Protein 2VEF (pdb70)

B-factor: mean 18.57, std 6.73, range [2.0, 46.65]

Structure (mmCIF, N/CA/C/O backbone):
data_2VEF
#
_entry.id   2VEF
#
_cell.length_a   45.613
_cell.length_b   90.382
_cell.length_c   138.656
_cell.angle_alpha   90.00
_cell.angle_beta   90.00
_cell.angle_gamma   90.00
#
_symmetry.space_group_name_H-M   'P 21 21 21'
#
loop_
_entity.id
_entity.type
_entity.pdbx_description
1 polymer 'DIHYDROPTEROATE SYNTHASE'
2 non-polymer 'PHOSPHATE ION'
3 water water
#
loop_
_atom_site.group_PDB
_atom_site.id
_atom_site.type_symbol
_atom_site.label_atom_id
_atom_site.label_alt_id
_atom_site.label_comp_id
_atom_site.label_asym_id
_atom_site.label_entity_id
_atom_site.label_seq_id
_atom_site.pdbx_PDB_ins_code
_atom_site.Cartn_x
_atom_site.Cartn_y
_atom_site.Cartn_z
_atom_site.occupancy
_atom_site.B_iso_or_equiv
_atom_site.auth_seq_id
_atom_site.auth_comp_id
_atom_site.auth_asym_id
_atom_site.auth_atom_id
_atom_site.pdbx_PDB_model_num
ATOM 1 N N . HIS A 1 7 ? 52.721 44.573 15.338 1.00 34.79 7 HIS A N 1
ATOM 2 C CA . HIS A 1 7 ? 52.191 44.215 14.010 1.00 33.15 7 HIS A CA 1
ATOM 3 C C . HIS A 1 7 ? 52.258 45.479 13.137 1.00 31.32 7 HIS A C 1
ATOM 4 O O . HIS A 1 7 ? 52.721 46.526 13.593 1.00 33.19 7 HIS A O 1
ATOM 11 N N . ALA A 1 8 ? 51.828 45.364 11.890 1.00 28.92 8 ALA A N 1
ATOM 12 C CA . ALA A 1 8 ? 51.843 46.505 10.943 1.00 26.36 8 ALA A CA 1
ATOM 13 C C . ALA A 1 8 ? 50.623 47.423 11.104 1.00 24.90 8 ALA A C 1
ATOM 14 O O . ALA A 1 8 ? 49.509 46.953 11.399 1.00 24.01 8 ALA A O 1
ATOM 16 N N . LYS A 1 9 ? 50.816 48.708 10.830 1.00 22.65 9 LYS A N 1
ATOM 17 C CA . LYS A 1 9 ? 49.741 49.648 10.897 1.00 22.30 9 LYS A CA 1
ATOM 18 C C . LYS A 1 9 ? 48.645 49.262 9.897 1.00 19.15 9 LYS A C 1
ATOM 19 O O . LYS A 1 9 ? 48.884 48.610 8.883 1.00 18.19 9 LYS A O 1
ATOM 25 N N . THR A 1 10 ? 47.461 49.737 10.176 1.00 18.99 10 THR A N 1
ATOM 26 C CA . THR A 1 10 ? 46.307 49.505 9.333 1.00 16.72 10 THR A CA 1
ATOM 27 C C . THR A 1 10 ? 46.602 49.987 7.899 1.00 15.73 10 THR A C 1
ATOM 28 O O . THR A 1 10 ? 47.089 51.078 7.725 1.00 18.52 10 THR A O 1
ATOM 32 N N . VAL A 1 11 ? 46.350 49.134 6.937 1.00 15.16 11 VAL A N 1
ATOM 33 C CA . VAL A 1 11 ? 46.340 49.424 5.488 1.00 17.12 11 VAL A CA 1
ATOM 34 C C . VAL A 1 11 ? 45.065 50.151 5.103 1.00 15.94 11 VAL A C 1
ATOM 35 O O . VAL A 1 11 ? 43.971 49.769 5.546 1.00 16.48 11 VAL A O 1
ATOM 39 N N . ILE A 1 12 ? 45.200 51.201 4.306 1.00 14.94 12 ILE A N 1
ATOM 40 C CA . ILE A 1 12 ? 44.054 51.894 3.756 1.00 14.17 12 ILE A CA 1
ATOM 41 C C . ILE A 1 12 ? 43.836 51.492 2.304 1.00 15.17 12 ILE A C 1
ATOM 42 O O . ILE A 1 12 ? 44.709 51.613 1.435 1.00 15.69 12 ILE A O 1
ATOM 47 N N . CYS A 1 13 ? 42.665 50.938 2.085 1.00 15.28 13 CYS A N 1
ATOM 48 C CA . CYS A 1 13 ? 42.219 50.488 0.774 1.00 14.24 13 CYS A CA 1
ATOM 49 C C . CYS A 1 13 ? 41.220 51.495 0.215 1.00 15.52 13 CYS A C 1
ATOM 50 O O . CYS A 1 13 ? 40.108 51.665 0.744 1.00 15.89 13 CYS A O 1
ATOM 53 N N . GLY A 1 14 ? 41.626 52.173 -0.858 1.00 14.36 14 GLY A N 1
ATOM 54 C CA . GLY A 1 14 ? 40.771 53.141 -1.483 1.00 14.10 14 GLY A CA 1
ATOM 55 C C . GLY A 1 14 ? 39.751 52.513 -2.428 1.00 14.36 14 GLY A C 1
ATOM 56 O O . GLY A 1 14 ? 40.069 51.629 -3.228 1.00 16.69 14 GLY A O 1
ATOM 57 N N . ILE A 1 15 ? 38.541 53.046 -2.399 1.00 14.98 15 ILE A N 1
ATOM 58 C CA . ILE A 1 15 ? 37.452 52.577 -3.276 1.00 12.89 15 ILE A CA 1
ATOM 59 C C . ILE A 1 15 ? 37.473 53.238 -4.662 1.00 14.07 15 ILE A C 1
ATOM 60 O O . ILE A 1 15 ? 37.451 54.486 -4.788 1.00 14.79 15 ILE A O 1
ATOM 65 N N . ILE A 1 16 ? 37.471 52.390 -5.680 1.00 14.85 16 ILE A N 1
ATOM 66 C CA . ILE A 1 16 ? 37.328 52.827 -7.077 1.00 15.91 16 ILE A CA 1
ATOM 67 C C . ILE A 1 16 ? 36.123 52.096 -7.685 1.00 17.12 16 ILE A C 1
ATOM 68 O O . ILE A 1 16 ? 36.178 50.879 -7.935 1.00 16.71 16 ILE A O 1
ATOM 73 N N . ASN A 1 17 ? 35.023 52.817 -7.905 1.00 18.45 17 ASN A N 1
ATOM 74 C CA . ASN A 1 17 ? 33.857 52.242 -8.558 1.00 19.07 17 ASN A CA 1
ATOM 75 C C . ASN A 1 17 ? 33.840 52.699 -10.005 1.00 19.39 17 ASN A C 1
ATOM 76 O O . ASN A 1 17 ? 33.863 53.888 -10.274 1.00 19.35 17 ASN A O 1
ATOM 81 N N . VAL A 1 18 ? 33.843 51.760 -10.910 1.00 17.28 18 VAL A N 1
ATOM 82 C CA . VAL A 1 18 ? 33.807 52.067 -12.326 1.00 18.77 18 VAL A CA 1
ATOM 83 C C . VAL A 1 18 ? 32.312 52.100 -12.786 1.00 21.34 18 VAL A C 1
ATOM 84 O O . VAL A 1 18 ? 31.633 51.040 -12.875 1.00 19.33 18 VAL A O 1
ATOM 88 N N . THR A 1 19 ? 31.878 53.309 -13.106 1.00 24.89 19 THR A N 1
ATOM 89 C CA . THR A 1 19 ? 30.480 53.566 -13.580 1.00 28.36 19 THR A CA 1
ATOM 90 C C . THR A 1 19 ? 30.229 53.110 -15.020 1.00 28.19 19 THR A C 1
ATOM 91 O O . THR A 1 19 ? 31.016 53.414 -15.941 1.00 28.67 19 THR A O 1
ATOM 95 N N . PRO A 1 20 ? 29.185 52.275 -15.193 1.00 28.93 20 PRO A N 1
ATOM 96 C CA . PRO A 1 20 ? 28.590 51.914 -16.475 1.00 29.06 20 PRO A CA 1
ATOM 97 C C . PRO A 1 20 ? 27.931 53.133 -17.135 1.00 29.65 20 PRO A C 1
ATOM 98 O O . PRO A 1 20 ? 27.244 53.873 -16.420 1.00 29.68 20 PRO A O 1
ATOM 102 N N . PHE A 1 30 ? 35.827 56.912 -21.390 1.00 28.29 30 PHE A N 1
ATOM 103 C CA . PHE A 1 30 ? 35.818 57.961 -20.346 1.00 28.36 30 PHE A CA 1
ATOM 104 C C . PHE A 1 30 ? 35.772 57.485 -18.896 1.00 27.71 30 PHE A C 1
ATOM 105 O O . PHE A 1 30 ? 36.335 58.139 -17.954 1.00 27.09 30 PHE A O 1
ATOM 113 N N . ALA A 1 31 ? 35.041 56.388 -18.679 1.00 26.78 31 ALA A N 1
ATOM 114 C CA . ALA A 1 31 ? 34.938 55.742 -17.353 1.00 25.31 31 ALA A CA 1
ATOM 115 C C . ALA A 1 31 ? 36.292 55.243 -16.954 1.00 24.02 31 ALA A C 1
ATOM 116 O O . ALA A 1 31 ? 36.653 55.346 -15.778 1.00 25.42 31 ALA A O 1
ATOM 118 N N . LEU A 1 32 ? 37.041 54.723 -17.939 1.00 23.64 32 LEU A N 1
ATOM 119 C CA . LEU A 1 32 ? 38.407 54.278 -17.709 1.00 22.46 32 LEU A CA 1
ATOM 120 C C . LEU A 1 32 ? 39.209 55.460 -17.151 1.00 22.31 32 LEU A C 1
ATOM 121 O O . LEU A 1 32 ? 39.814 55.344 -16.087 1.00 20.90 32 LEU A O 1
ATOM 126 N N . GLU A 1 33 ? 39.162 56.597 -17.856 1.00 23.27 33 GLU A N 1
ATOM 127 C CA . GLU A 1 33 ? 39.998 57.740 -17.464 1.00 22.98 33 GLU A CA 1
ATOM 128 C C . GLU A 1 33 ? 39.597 58.323 -16.081 1.00 21.43 33 GLU A C 1
ATOM 129 O O . GLU A 1 33 ? 40.488 58.661 -15.312 1.00 20.13 33 GLU A O 1
ATOM 135 N N . GLN A 1 34 ? 38.295 58.378 -15.740 1.00 20.26 34 GLN A N 1
ATOM 136 C CA . GLN A 1 34 ? 37.859 58.834 -14.451 1.00 20.34 34 GLN A CA 1
ATOM 137 C C . GLN A 1 34 ? 38.337 57.893 -13.303 1.00 18.29 34 GLN A C 1
ATOM 138 O O . GLN A 1 34 ? 38.744 58.350 -12.231 1.00 16.36 34 GLN A O 1
ATOM 144 N N . ALA A 1 35 ? 38.206 56.588 -13.521 1.00 16.65 35 ALA A N 1
ATOM 145 C CA . ALA A 1 35 ? 38.672 55.572 -12.558 1.00 16.21 35 ALA A CA 1
ATOM 146 C C . ALA A 1 35 ? 40.181 55.695 -12.351 1.00 15.01 35 ALA A C 1
ATOM 147 O O . ALA A 1 35 ? 40.700 55.590 -11.197 1.00 16.29 35 ALA A O 1
ATOM 149 N N . LEU A 1 36 ? 40.880 55.944 -13.446 1.00 16.19 36 LEU A N 1
ATOM 150 C CA . LEU A 1 36 ? 42.334 56.051 -13.451 1.00 17.38 36 LEU A CA 1
ATOM 151 C C . LEU A 1 36 ? 42.759 57.323 -12.709 1.00 17.00 36 LEU A C 1
ATOM 152 O O . LEU A 1 36 ? 43.667 57.265 -11.899 1.00 15.44 36 LEU A O 1
ATOM 157 N N . GLN A 1 37 ? 42.083 58.442 -12.977 1.00 16.13 37 GLN A N 1
ATOM 158 C CA . GLN A 1 37 ? 42.281 59.696 -12.183 1.00 17.19 37 GLN A CA 1
ATOM 159 C C . GLN A 1 37 ? 42.117 59.465 -10.697 1.00 15.61 37 GLN A C 1
ATOM 160 O O . GLN A 1 37 ? 42.909 59.937 -9.905 1.00 12.08 37 GLN A O 1
ATOM 166 N N . GLN A 1 38 ? 41.044 58.775 -10.297 1.00 14.22 38 GLN A N 1
ATOM 167 C CA . GLN A 1 38 ? 40.789 58.550 -8.890 1.00 14.24 38 GLN A CA 1
ATOM 168 C C . GLN A 1 38 ? 41.881 57.646 -8.277 1.00 12.25 38 GLN A C 1
ATOM 169 O O . GLN A 1 38 ? 42.295 57.857 -7.117 1.00 12.83 38 GLN A O 1
ATOM 175 N N . ALA A 1 39 ? 42.292 56.628 -9.023 1.00 13.33 39 ALA A N 1
ATOM 176 C CA . ALA A 1 39 ? 43.411 55.715 -8.643 1.00 14.38 39 ALA A CA 1
ATOM 177 C C . ALA A 1 39 ? 44.718 56.518 -8.313 1.00 13.79 39 ALA A C 1
ATOM 178 O O . ALA A 1 39 ? 45.226 56.386 -7.215 1.00 12.82 39 ALA A O 1
ATOM 180 N N . ARG A 1 40 ? 45.126 57.393 -9.219 1.00 13.98 40 ARG A N 1
ATOM 181 C CA . ARG A 1 40 ? 46.251 58.304 -8.985 1.00 13.51 40 ARG A CA 1
ATOM 182 C C . ARG A 1 40 ? 46.046 59.163 -7.720 1.00 12.70 40 ARG A C 1
ATOM 183 O O . ARG A 1 40 ? 47.027 59.337 -6.943 1.00 11.03 40 ARG A O 1
ATOM 191 N N . LYS A 1 41 ? 44.824 59.734 -7.553 1.00 12.42 41 LYS A N 1
ATOM 192 C CA . LYS A 1 41 ? 44.486 60.589 -6.413 1.00 13.11 41 LYS A CA 1
ATOM 193 C C . LYS A 1 41 ? 44.683 59.817 -5.086 1.00 13.22 41 LYS A C 1
ATOM 194 O O . LYS A 1 41 ? 45.352 60.272 -4.158 1.00 13.12 41 LYS A O 1
ATOM 200 N N . LEU A 1 42 ? 44.048 58.649 -5.011 1.00 12.66 42 LEU A N 1
ATOM 201 C CA . LEU A 1 42 ? 44.061 57.822 -3.797 1.00 13.25 42 LEU A CA 1
ATOM 202 C C . LEU A 1 42 ? 45.488 57.300 -3.470 1.00 12.75 42 LEU A C 1
ATOM 203 O O . LEU A 1 42 ? 45.880 57.303 -2.310 1.00 13.44 42 LEU A O 1
ATOM 208 N N . ILE A 1 43 ? 46.216 56.837 -4.479 1.00 12.40 43 ILE A N 1
ATOM 209 C CA . ILE A 1 43 ? 47.597 56.430 -4.312 1.00 14.08 43 ILE A CA 1
ATOM 210 C C . ILE A 1 43 ? 48.386 57.623 -3.713 1.00 14.19 43 ILE A C 1
ATOM 211 O O . ILE A 1 43 ? 49.154 57.437 -2.753 1.00 16.63 43 ILE A O 1
ATOM 216 N N . ALA A 1 44 ? 48.189 58.820 -4.250 1.00 11.78 44 ALA A N 1
ATOM 217 C CA . ALA A 1 44 ? 48.989 60.009 -3.771 1.00 12.95 44 ALA A CA 1
ATOM 218 C C . ALA A 1 44 ? 48.605 60.378 -2.322 1.00 13.95 44 ALA A C 1
ATOM 219 O O . ALA A 1 44 ? 49.379 61.004 -1.639 1.00 13.93 44 ALA A O 1
ATOM 221 N N . GLU A 1 45 ? 47.355 60.071 -1.901 1.00 13.68 45 GLU A N 1
ATOM 222 C CA . GLU A 1 45 ? 46.854 60.320 -0.521 1.00 13.47 45 GLU A CA 1
ATOM 223 C C . GLU A 1 45 ? 47.303 59.202 0.454 1.00 13.55 45 GLU A C 1
ATOM 224 O O . GLU A 1 45 ? 47.020 59.309 1.625 1.00 16.32 45 GLU A O 1
ATOM 230 N N . GLY A 1 46 ? 48.004 58.186 -0.032 1.00 14.58 46 GLY A N 1
ATOM 231 C CA . GLY A 1 46 ? 48.641 57.159 0.823 1.00 14.94 46 GLY A CA 1
ATOM 232 C C . GLY A 1 46 ? 47.898 55.826 0.897 1.00 15.79 46 GLY A C 1
ATOM 233 O O . GLY A 1 46 ? 48.180 55.022 1.818 1.00 15.20 46 GLY A O 1
ATOM 234 N N . ALA A 1 47 ? 47.056 55.529 -0.108 1.00 14.54 47 ALA A N 1
ATOM 235 C CA . ALA A 1 47 ? 46.320 54.211 -0.154 1.00 14.96 47 ALA A CA 1
ATOM 236 C C . ALA A 1 47 ? 47.414 53.150 -0.420 1.00 14.84 47 ALA A C 1
ATOM 237 O O . ALA A 1 47 ? 48.204 53.333 -1.321 1.00 15.34 47 ALA A O 1
ATOM 239 N N . SER A 1 48 ? 47.402 52.023 0.328 1.00 15.08 48 SER A N 1
ATOM 240 C CA . SER A 1 48 ? 48.264 50.903 0.091 1.00 16.89 48 SER A CA 1
ATOM 241 C C . SER A 1 48 ? 47.580 49.773 -0.672 1.00 15.68 48 SER A C 1
ATOM 242 O O . SER A 1 48 ? 48.227 48.785 -1.095 1.00 16.18 48 SER A O 1
ATOM 245 N N . MET A 1 49 ? 46.292 49.906 -0.926 1.00 14.43 49 MET A N 1
ATOM 246 C CA . MET A 1 49 ? 45.487 49.002 -1.684 1.00 15.95 49 MET A CA 1
ATOM 247 C C . MET A 1 49 ? 44.384 49.809 -2.401 1.00 14.83 49 MET A C 1
ATOM 248 O O . MET A 1 49 ? 43.989 50.879 -1.902 1.00 16.12 49 MET A O 1
ATOM 253 N N . LEU A 1 50 ? 43.979 49.334 -3.583 1.00 14.42 50 LEU A N 1
ATOM 254 C CA . LEU A 1 50 ? 42.810 49.833 -4.278 1.00 13.46 50 LEU A CA 1
ATOM 255 C C . LEU A 1 50 ? 41.792 48.715 -4.510 1.00 15.32 50 LEU A C 1
ATOM 256 O O . LEU A 1 50 ? 42.111 47.617 -4.990 1.00 13.83 50 LEU A O 1
ATOM 261 N N . ASP A 1 51 ? 40.546 49.008 -4.145 1.00 14.65 51 ASP A N 1
ATOM 262 C CA . ASP A 1 51 ? 39.447 48.089 -4.407 1.00 16.50 51 ASP A CA 1
ATOM 263 C C . ASP A 1 51 ? 38.632 48.527 -5.628 1.00 14.58 51 ASP A C 1
ATOM 264 O O . ASP A 1 51 ? 37.924 49.523 -5.551 1.00 15.30 51 ASP A O 1
ATOM 269 N N . ILE A 1 52 ? 38.794 47.815 -6.731 1.00 13.93 52 ILE A N 1
ATOM 270 C CA . ILE A 1 52 ? 38.189 48.137 -8.014 1.00 14.18 52 ILE A CA 1
ATOM 271 C C . ILE A 1 52 ? 36.909 47.342 -8.149 1.00 14.27 52 ILE A C 1
ATOM 272 O O . ILE A 1 52 ? 36.934 46.107 -8.150 1.00 12.70 52 ILE A O 1
ATOM 277 N N . GLY A 1 53 ? 35.803 48.073 -8.328 1.00 15.42 53 GLY A N 1
ATOM 278 C CA . GLY A 1 53 ? 34.462 47.472 -8.507 1.00 15.93 53 GLY A CA 1
ATOM 279 C C . GLY A 1 53 ? 33.783 47.948 -9.772 1.00 15.74 53 GLY A C 1
ATOM 280 O O . GLY A 1 53 ? 33.773 49.143 -10.074 1.00 18.69 53 GLY A O 1
ATOM 281 N N . GLY A 1 54 ? 33.219 47.037 -10.520 1.00 16.72 54 GLY A N 1
ATOM 282 C CA . GLY A 1 54 ? 32.413 47.352 -11.698 1.00 16.41 54 GLY A CA 1
ATOM 283 C C . GLY A 1 54 ? 30.967 46.840 -11.711 1.00 16.87 54 GLY A C 1
ATOM 284 O O . GLY A 1 54 ? 30.389 46.802 -12.749 1.00 15.00 54 GLY A O 1
ATOM 285 N N . GLU A 1 55 ? 30.424 46.417 -10.575 1.00 17.15 55 GLU A N 1
ATOM 286 C CA . GLU A 1 55 ? 29.074 45.871 -10.540 1.00 19.82 55 GLU A CA 1
ATOM 287 C C . GLU A 1 55 ? 28.046 46.967 -10.860 1.00 19.64 55 GLU A C 1
ATOM 288 O O . GLU A 1 55 ? 28.099 48.083 -10.329 1.00 18.80 55 GLU A O 1
ATOM 294 N N . SER A 1 56 ? 27.179 46.624 -11.782 1.00 21.24 56 SER A N 1
ATOM 295 C CA . SER A 1 56 ? 25.872 47.213 -12.040 1.00 23.38 56 SER A CA 1
ATOM 296 C C . SER A 1 56 ? 25.717 48.265 -13.108 1.00 24.45 56 SER A C 1
ATOM 297 O O . SER A 1 56 ? 24.772 48.156 -13.919 1.00 24.56 56 SER A O 1
ATOM 300 N N . SER A 1 62 ? 24.089 36.781 -15.626 1.00 14.68 62 SER A N 1
ATOM 301 C CA . SER A 1 62 ? 24.057 36.382 -17.050 1.00 13.80 62 SER A CA 1
ATOM 302 C C . SER A 1 62 ? 25.405 36.640 -17.703 1.00 11.29 62 SER A C 1
ATOM 303 O O . SER A 1 62 ? 26.224 37.408 -17.213 1.00 13.88 62 SER A O 1
ATOM 306 N N . TYR A 1 63 ? 25.614 35.998 -18.855 1.00 11.54 63 TYR A N 1
ATOM 307 C CA . TYR A 1 63 ? 26.870 36.183 -19.550 1.00 10.52 63 TYR A CA 1
ATOM 308 C C . TYR A 1 63 ? 27.043 37.640 -20.005 1.00 10.96 63 TYR A C 1
ATOM 309 O O . TYR A 1 63 ? 28.117 38.181 -19.913 1.00 9.29 63 TYR A O 1
ATOM 318 N N . VAL A 1 64 ? 25.989 38.257 -20.508 1.00 11.44 64 VAL A N 1
ATOM 319 C CA . VAL A 1 64 ? 26.076 39.659 -20.879 1.00 13.49 64 VAL A CA 1
ATOM 320 C C . VAL A 1 64 ? 26.533 40.528 -19.708 1.00 14.62 64 VAL A C 1
ATOM 321 O O . VAL A 1 64 ? 27.425 41.367 -19.851 1.00 13.31 64 VAL A O 1
ATOM 325 N N . GLU A 1 65 ? 25.978 40.297 -18.521 1.00 16.89 65 GLU A N 1
ATOM 326 C CA . GLU A 1 65 ? 26.312 41.118 -17.364 1.00 18.55 65 GLU A CA 1
ATOM 327 C C . GLU A 1 65 ? 27.762 40.950 -16.916 1.00 16.84 65 GLU A C 1
ATOM 328 O O . GLU A 1 65 ? 28.418 41.908 -16.585 1.00 15.46 65 GLU A O 1
ATOM 334 N N . ILE A 1 66 ? 28.230 39.703 -16.919 1.00 14.94 66 ILE A N 1
ATOM 335 C CA . ILE A 1 66 ? 29.581 39.346 -16.551 1.00 14.84 66 ILE A CA 1
ATOM 336 C C . ILE A 1 66 ? 30.610 40.006 -17.485 1.00 13.46 66 ILE A C 1
ATOM 337 O O . ILE A 1 66 ? 31.618 40.569 -17.030 1.00 12.88 66 ILE A O 1
ATOM 342 N N . GLU A 1 67 ? 30.339 39.912 -18.780 1.00 13.29 67 GLU A N 1
ATOM 343 C CA . GLU A 1 67 ? 31.228 40.505 -19.792 1.00 13.39 67 GLU A CA 1
ATOM 344 C C . GLU A 1 67 ? 31.337 42.027 -19.686 1.00 12.67 67 GLU A C 1
ATOM 345 O O . GLU A 1 67 ? 32.448 42.568 -19.772 1.00 12.03 67 GLU A O 1
ATOM 351 N N . GLU A 1 68 ? 30.204 42.691 -19.468 1.00 12.32 68 GLU A N 1
ATOM 352 C CA . GLU A 1 68 ? 30.206 44.133 -19.243 1.00 14.09 68 GLU A CA 1
ATOM 353 C C . GLU A 1 68 ? 30.971 44.512 -17.996 1.00 12.96 68 GLU A C 1
ATOM 354 O O . GLU A 1 68 ? 31.697 45.522 -17.991 1.00 13.24 68 GLU A O 1
ATOM 360 N N . GLU A 1 69 ? 30.815 43.726 -16.924 1.00 12.05 69 GLU A N 1
ATOM 361 C CA . GLU A 1 69 ? 31.546 43.947 -15.692 1.00 12.47 69 GLU A CA 1
ATOM 362 C C . GLU A 1 69 ? 33.098 43.789 -15.911 1.00 12.14 69 GLU A C 1
ATOM 363 O O . GLU A 1 69 ? 33.884 44.654 -15.524 1.00 11.49 69 GLU A O 1
ATOM 369 N N . ILE A 1 70 ? 33.497 42.704 -16.580 1.00 11.12 70 ILE A N 1
ATOM 370 C CA . ILE A 1 70 ? 34.896 42.456 -16.962 1.00 12.21 70 ILE A CA 1
ATOM 371 C C . ILE A 1 70 ? 35.461 43.655 -17.731 1.00 13.03 70 ILE A C 1
ATOM 372 O O . ILE A 1 70 ? 36.540 44.163 -17.377 1.00 11.39 70 ILE A O 1
ATOM 377 N N . GLN A 1 71 ? 34.692 44.135 -18.710 1.00 13.94 71 GLN A N 1
ATOM 378 C CA . GLN A 1 71 ? 35.165 45.235 -19.579 1.00 15.77 71 GLN A CA 1
ATOM 379 C C . GLN A 1 71 ? 35.286 46.574 -18.842 1.00 16.19 71 GLN A C 1
ATOM 380 O O . GLN A 1 71 ? 35.941 47.479 -19.346 1.00 16.70 71 GLN A O 1
ATOM 386 N N . ARG A 1 72 ? 34.620 46.707 -17.696 1.00 15.83 72 ARG A N 1
ATOM 387 C CA . ARG A 1 72 ? 34.777 47.888 -16.837 1.00 15.87 72 ARG A CA 1
ATOM 388 C C . ARG A 1 72 ? 36.052 47.827 -16.039 1.00 16.25 72 ARG A C 1
ATOM 389 O O . ARG A 1 72 ? 36.811 48.821 -15.976 1.00 17.88 72 ARG A O 1
ATOM 397 N N . VAL A 1 73 ? 36.258 46.691 -15.377 1.00 14.63 73 VAL A N 1
ATOM 398 C CA . VAL A 1 73 ? 37.337 46.531 -14.376 1.00 13.71 73 VAL A CA 1
ATOM 399 C C . VAL A 1 73 ? 38.716 46.202 -14.995 1.00 14.19 73 VAL A C 1
ATOM 400 O O . VAL A 1 73 ? 39.747 46.754 -14.547 1.00 14.86 73 VAL A O 1
ATOM 404 N N . VAL A 1 74 ? 38.737 45.357 -16.013 1.00 13.33 74 VAL A N 1
ATOM 405 C CA . VAL A 1 74 ? 40.014 44.880 -16.548 1.00 14.18 74 VAL A CA 1
ATOM 406 C C . VAL A 1 74 ? 40.889 46.011 -17.137 1.00 14.61 74 VAL A C 1
ATOM 407 O O . VAL A 1 74 ? 42.042 46.100 -16.764 1.00 14.93 74 VAL A O 1
ATOM 411 N N . PRO A 1 75 ? 40.327 46.884 -18.002 1.00 15.91 75 PRO A N 1
ATOM 412 C CA . PRO A 1 75 ? 41.089 48.051 -18.455 1.00 16.45 75 PRO A CA 1
ATOM 413 C C . PRO A 1 75 ? 41.705 48.890 -17.348 1.00 16.25 75 PRO A C 1
ATOM 414 O O . PRO A 1 75 ? 42.827 49.363 -17.484 1.00 15.82 75 PRO A O 1
ATOM 418 N N . VAL A 1 76 ? 40.957 49.119 -16.280 1.00 15.65 76 VAL A N 1
ATOM 419 C CA . VAL A 1 76 ? 41.393 49.944 -15.210 1.00 15.29 76 VAL A CA 1
ATOM 420 C C . VAL A 1 76 ? 42.544 49.277 -14.460 1.00 15.39 76 VAL A C 1
ATOM 421 O O . VAL A 1 76 ? 43.558 49.917 -14.184 1.00 13.62 76 VAL A O 1
ATOM 425 N N . ILE A 1 77 ? 42.401 47.989 -14.154 1.00 14.13 77 ILE A N 1
ATOM 426 C CA . ILE A 1 77 ? 43.425 47.243 -13.451 1.00 13.94 77 ILE A CA 1
ATOM 427 C C . ILE A 1 77 ? 44.784 47.218 -14.243 1.00 14.55 77 ILE A C 1
ATOM 428 O O . ILE A 1 77 ? 45.835 47.426 -13.669 1.00 14.77 77 ILE A O 1
ATOM 433 N N . LYS A 1 78 ? 44.711 46.911 -15.530 1.00 13.69 78 LYS A N 1
ATOM 434 C CA . LYS A 1 78 ? 45.897 46.982 -16.447 1.00 15.30 78 LYS A CA 1
ATOM 435 C C . LYS A 1 78 ? 46.561 48.367 -16.413 1.00 15.73 78 LYS A C 1
ATOM 436 O O . LYS A 1 78 ? 47.781 48.448 -16.297 1.00 16.40 78 LYS A O 1
ATOM 442 N N . ALA A 1 79 ? 45.761 49.434 -16.466 1.00 15.79 79 ALA A N 1
ATOM 443 C CA . ALA A 1 79 ? 46.247 50.816 -16.491 1.00 16.22 79 ALA A CA 1
ATOM 444 C C . ALA A 1 79 ? 46.982 51.162 -15.185 1.00 16.18 79 ALA A C 1
ATOM 445 O O . ALA A 1 79 ? 48.118 51.732 -15.175 1.00 16.49 79 ALA A O 1
ATOM 447 N N . ILE A 1 80 ? 46.358 50.792 -14.071 1.00 16.24 80 ILE A N 1
ATOM 448 C CA . ILE A 1 80 ? 46.927 51.062 -12.785 1.00 16.42 80 ILE A CA 1
ATOM 449 C C . ILE A 1 80 ? 48.263 50.270 -12.639 1.00 18.10 80 ILE A C 1
ATOM 450 O O . ILE A 1 80 ? 49.301 50.819 -12.198 1.00 17.61 80 ILE A O 1
ATOM 455 N N . ARG A 1 81 ? 48.233 49.002 -13.020 1.00 19.56 81 ARG A N 1
ATOM 456 C CA . ARG A 1 81 ? 49.411 48.131 -12.902 1.00 21.22 81 ARG A CA 1
ATOM 457 C C . ARG A 1 81 ? 50.644 48.644 -13.672 1.00 22.61 81 ARG A C 1
ATOM 458 O O . ARG A 1 81 ? 51.778 48.447 -13.246 1.00 23.92 81 ARG A O 1
ATOM 466 N N . LYS A 1 82 ? 50.423 49.295 -14.817 1.00 22.79 82 LYS A N 1
ATOM 467 C CA . LYS A 1 82 ? 51.520 49.868 -15.613 1.00 23.16 82 LYS A CA 1
ATOM 468 C C . LYS A 1 82 ? 52.331 50.908 -14.855 1.00 22.51 82 LYS A C 1
ATOM 469 O O . LYS A 1 82 ? 53.524 51.080 -15.130 1.00 22.99 82 LYS A O 1
ATOM 475 N N . GLU A 1 83 ? 51.691 51.644 -13.967 1.00 20.52 83 GLU A N 1
ATOM 476 C CA . GLU A 1 83 ? 52.354 52.739 -13.249 1.00 19.73 83 GLU A CA 1
ATOM 477 C C . GLU A 1 83 ? 52.414 52.596 -11.745 1.00 19.97 83 GLU A C 1
ATOM 478 O O . GLU A 1 83 ? 52.881 53.519 -11.024 1.00 18.77 83 GLU A O 1
ATOM 484 N N . SER A 1 84 ? 51.880 51.488 -11.236 1.00 19.45 84 SER A N 1
ATOM 485 C CA . SER A 1 84 ? 51.910 51.260 -9.816 1.00 19.76 84 SER A CA 1
ATOM 486 C C . SER A 1 84 ? 51.963 49.783 -9.433 1.00 19.27 84 SER A C 1
ATOM 487 O O . SER A 1 84 ? 51.333 48.944 -10.036 1.00 18.56 84 SER A O 1
ATOM 490 N N . ASP A 1 85 ? 52.736 49.524 -8.388 1.00 20.22 85 ASP A N 1
ATOM 491 C CA . ASP A 1 85 ? 52.814 48.215 -7.729 1.00 20.62 85 ASP A CA 1
ATOM 492 C C . ASP A 1 85 ? 51.770 48.080 -6.598 1.00 19.50 85 ASP A C 1
ATOM 493 O O . ASP A 1 85 ? 51.756 47.073 -5.882 1.00 17.99 85 ASP A O 1
ATOM 498 N N . VAL A 1 86 ? 50.853 49.069 -6.428 1.00 17.71 86 VAL A N 1
ATOM 499 C CA . VAL A 1 86 ? 49.894 49.040 -5.331 1.00 16.71 86 VAL A CA 1
ATOM 500 C C . VAL A 1 86 ? 49.088 47.739 -5.341 1.00 16.30 86 VAL A C 1
ATOM 501 O O . VAL A 1 86 ? 48.805 47.189 -6.389 1.00 14.78 86 VAL A O 1
ATOM 505 N N . LEU A 1 87 ? 48.760 47.232 -4.163 1.00 15.52 87 LEU A N 1
ATOM 506 C CA . LEU A 1 87 ? 47.898 46.059 -4.091 1.00 14.78 87 LEU A CA 1
ATOM 507 C C . LEU A 1 87 ? 46.517 46.406 -4.693 1.00 14.11 87 LEU A C 1
ATOM 508 O O . LEU A 1 87 ? 45.971 47.469 -4.456 1.00 12.88 87 LEU A O 1
ATOM 513 N N . ILE A 1 88 ? 46.029 45.521 -5.521 1.00 13.96 88 ILE A N 1
ATOM 514 C CA . ILE A 1 88 ? 44.739 45.693 -6.183 1.00 14.34 88 ILE A CA 1
ATOM 515 C C . ILE A 1 88 ? 43.823 44.567 -5.778 1.00 14.76 88 ILE A C 1
ATOM 516 O O . ILE A 1 88 ? 44.102 43.359 -5.993 1.00 13.58 88 ILE A O 1
ATOM 521 N N . SER A 1 89 ? 42.673 44.996 -5.245 1.00 14.99 89 SER A N 1
ATOM 522 C CA . SER A 1 89 ? 41.594 44.111 -4.950 1.00 15.46 89 SER A CA 1
ATOM 523 C C . SER A 1 89 ? 40.493 44.203 -6.037 1.00 14.93 89 SER A C 1
ATOM 524 O O . SER A 1 89 ? 40.167 45.326 -6.514 1.00 15.97 89 SER A O 1
ATOM 527 N N . ILE A 1 90 ? 39.985 43.049 -6.491 1.00 12.85 90 ILE A N 1
ATOM 528 C CA . ILE A 1 90 ? 38.826 43.061 -7.381 1.00 12.63 90 ILE A CA 1
ATOM 529 C C . ILE A 1 90 ? 37.564 42.828 -6.529 1.00 13.18 90 ILE A C 1
ATOM 530 O O . ILE A 1 90 ? 37.397 41.746 -5.908 1.00 13.11 90 ILE A O 1
ATOM 535 N N . ASP A 1 91 ? 36.672 43.824 -6.540 1.00 11.76 91 ASP A N 1
ATOM 536 C CA . ASP A 1 91 ? 35.423 43.778 -5.789 1.00 13.54 91 ASP A CA 1
ATOM 537 C C . ASP A 1 91 ? 34.327 43.140 -6.684 1.00 11.39 91 ASP A C 1
ATOM 538 O O . ASP A 1 91 ? 33.694 43.807 -7.518 1.00 12.74 91 ASP A O 1
ATOM 543 N N . THR A 1 92 ? 34.177 41.815 -6.583 1.00 11.60 92 THR A N 1
ATOM 544 C CA . THR A 1 92 ? 33.173 41.060 -7.333 1.00 12.27 92 THR A CA 1
ATOM 545 C C . THR A 1 92 ? 32.837 39.776 -6.555 1.00 12.44 92 THR A C 1
ATOM 546 O O . THR A 1 92 ? 33.658 39.257 -5.801 1.00 11.75 92 THR A O 1
ATOM 550 N N . TRP A 1 93 ? 31.605 39.331 -6.729 1.00 13.23 93 TRP A N 1
ATOM 551 C CA . TRP A 1 93 ? 31.137 38.007 -6.270 1.00 13.51 93 TRP A CA 1
ATOM 552 C C . TRP A 1 93 ? 31.034 37.013 -7.424 1.00 12.76 93 TRP A C 1
ATOM 553 O O . TRP A 1 93 ? 30.652 35.856 -7.219 1.00 11.64 93 TRP A O 1
ATOM 564 N N . LYS A 1 94 ? 31.344 37.455 -8.648 1.00 13.17 94 LYS A N 1
ATOM 565 C CA . LYS A 1 94 ? 31.313 36.588 -9.827 1.00 13.64 94 LYS A CA 1
ATOM 566 C C . LYS A 1 94 ? 32.691 35.982 -10.165 1.00 13.07 94 LYS A C 1
ATOM 567 O O . LYS A 1 94 ? 33.674 36.722 -10.427 1.00 12.05 94 LYS A O 1
ATOM 573 N N . SER A 1 95 ? 32.764 34.639 -10.153 1.00 12.14 95 SER A N 1
ATOM 574 C CA . SER A 1 95 ? 34.027 33.924 -10.409 1.00 12.32 95 SER A CA 1
ATOM 575 C C . SER A 1 95 ? 34.696 34.372 -11.715 1.00 11.75 95 SER A C 1
ATOM 576 O O . SER A 1 95 ? 35.916 34.509 -11.761 1.00 11.12 95 SER A O 1
ATOM 579 N N . GLN A 1 96 ? 33.884 34.576 -12.756 1.00 11.90 96 GLN A N 1
ATOM 580 C CA . GLN A 1 96 ? 34.378 34.917 -14.115 1.00 12.72 96 GLN A CA 1
ATOM 581 C C . GLN A 1 96 ? 35.071 36.308 -14.140 1.00 12.85 96 GLN A C 1
ATOM 582 O O . GLN A 1 96 ? 36.090 36.516 -14.823 1.00 12.42 96 GLN A O 1
ATOM 588 N N . VAL A 1 97 ? 34.545 37.229 -13.343 1.00 12.41 97 VAL A N 1
ATOM 589 C CA . VAL A 1 97 ? 35.091 38.558 -13.220 1.00 12.61 97 VAL A CA 1
ATOM 590 C C . VAL A 1 97 ? 36.393 38.519 -12.442 1.00 11.80 97 VAL A C 1
ATOM 591 O O . VAL A 1 97 ? 37.353 39.136 -12.827 1.00 12.89 97 VAL A O 1
ATOM 595 N N . ALA A 1 98 ? 36.408 37.768 -11.348 1.00 12.21 98 ALA A N 1
ATOM 596 C CA . ALA A 1 98 ? 37.567 37.622 -10.519 1.00 11.50 98 ALA A CA 1
ATOM 597 C C . ALA A 1 98 ? 38.685 36.983 -11.336 1.00 11.94 98 ALA A C 1
ATOM 598 O O . ALA A 1 98 ? 39.830 37.401 -11.244 1.00 12.93 98 ALA A O 1
ATOM 600 N N . GLU A 1 99 ? 38.378 35.910 -12.044 1.00 12.47 99 GLU A N 1
ATOM 601 C CA . GLU A 1 99 ? 39.402 35.197 -12.817 1.00 14.39 99 GLU A CA 1
ATOM 602 C C . GLU A 1 99 ? 40.095 36.154 -13.817 1.00 14.50 99 GLU A C 1
ATOM 603 O O . GLU A 1 99 ? 41.326 36.209 -13.892 1.00 15.28 99 GLU A O 1
ATOM 609 N N . ALA A 1 100 ? 39.291 36.962 -14.500 1.00 15.91 100 ALA A N 1
ATOM 610 C CA . ALA A 1 100 ? 39.759 37.893 -15.521 1.00 15.14 100 ALA A CA 1
ATOM 611 C C . ALA A 1 100 ? 40.594 39.016 -14.869 1.00 14.84 100 ALA A C 1
ATOM 612 O O . ALA A 1 100 ? 41.666 39.377 -15.366 1.00 13.68 100 ALA A O 1
ATOM 614 N N . ALA A 1 101 ? 40.129 39.508 -13.727 1.00 13.85 101 ALA A N 1
ATOM 615 C CA . ALA A 1 101 ? 40.782 40.591 -13.009 1.00 13.12 101 ALA A CA 1
ATOM 616 C C . ALA A 1 101 ? 42.100 40.175 -12.350 1.00 13.50 101 ALA A C 1
ATOM 617 O O . ALA A 1 101 ? 43.096 40.903 -12.425 1.00 14.24 101 ALA A O 1
ATOM 619 N N . LEU A 1 102 ? 42.131 38.971 -11.783 1.00 15.02 102 LEU A N 1
ATOM 620 C CA . LEU A 1 102 ? 43.365 38.408 -11.248 1.00 16.18 102 LEU A CA 1
ATOM 621 C C . LEU A 1 102 ? 44.420 38.199 -12.323 1.00 16.93 102 LEU A C 1
ATOM 622 O O . LEU A 1 102 ? 45.577 38.526 -12.100 1.00 16.82 102 LEU A O 1
ATOM 627 N N . ALA A 1 103 ? 43.999 37.687 -13.476 1.00 17.11 103 ALA A N 1
ATOM 628 C CA . ALA A 1 103 ? 44.876 37.502 -14.639 1.00 17.94 103 ALA A CA 1
ATOM 629 C C . ALA A 1 103 ? 45.465 38.866 -15.113 1.00 18.15 103 ALA A C 1
ATOM 630 O O . ALA A 1 103 ? 46.585 38.936 -15.598 1.00 19.83 103 ALA A O 1
ATOM 632 N N . ALA A 1 104 ? 44.707 39.944 -14.945 1.00 18.28 104 ALA A N 1
ATOM 633 C CA . ALA A 1 104 ? 45.073 41.271 -15.425 1.00 17.92 104 ALA A CA 1
ATOM 634 C C . ALA A 1 104 ? 45.955 42.009 -14.418 1.00 17.49 104 ALA A C 1
ATOM 635 O O . ALA A 1 104 ? 46.427 43.123 -14.701 1.00 19.13 104 ALA A O 1
ATOM 637 N N . GLY A 1 105 ? 46.168 41.427 -13.237 1.00 16.17 105 GLY A N 1
ATOM 638 C CA . GLY A 1 105 ? 47.011 42.085 -12.204 1.00 16.58 105 GLY A CA 1
ATOM 639 C C . GLY A 1 105 ? 46.472 42.250 -10.798 1.00 15.10 105 GLY A C 1
ATOM 640 O O . GLY A 1 105 ? 47.201 42.694 -9.870 1.00 14.97 105 GLY A O 1
ATOM 641 N N . ALA A 1 106 ? 45.185 41.970 -10.597 1.00 13.82 106 ALA A N 1
ATOM 642 C CA . ALA A 1 106 ? 44.642 42.069 -9.228 1.00 13.30 106 ALA A CA 1
ATOM 643 C C . ALA A 1 106 ? 45.327 41.011 -8.350 1.00 14.17 106 ALA A C 1
ATOM 644 O O . ALA A 1 106 ? 45.694 39.909 -8.827 1.00 14.24 106 ALA A O 1
ATOM 646 N N . ASP A 1 107 ? 45.501 41.367 -7.094 1.00 13.89 107 ASP A N 1
ATOM 647 C CA . ASP A 1 107 ? 46.159 40.552 -6.073 1.00 16.04 107 ASP A CA 1
ATOM 648 C C . ASP A 1 107 ? 45.173 39.786 -5.176 1.00 16.78 107 ASP A C 1
ATOM 649 O O . ASP A 1 107 ? 45.489 38.712 -4.672 1.00 16.87 107 ASP A O 1
ATOM 654 N N . LEU A 1 108 ? 43.980 40.331 -4.972 1.00 16.39 108 LEU A N 1
ATOM 655 C CA . LEU A 1 108 ? 43.013 39.700 -4.104 1.00 16.02 108 LEU A CA 1
ATOM 656 C C . LEU A 1 108 ? 41.586 39.957 -4.586 1.00 15.15 108 LEU A C 1
ATOM 657 O O . LEU A 1 108 ? 41.381 40.845 -5.381 1.00 16.07 108 LEU A O 1
ATOM 662 N N . VAL A 1 109 ? 40.671 39.108 -4.142 1.00 13.40 109 VAL A N 1
ATOM 663 C CA . VAL A 1 109 ? 39.239 39.203 -4.484 1.00 13.18 109 VAL A CA 1
ATOM 664 C C . VAL A 1 109 ? 38.569 39.704 -3.237 1.00 13.01 109 VAL A C 1
ATOM 665 O O . VAL A 1 109 ? 38.730 39.105 -2.169 1.00 14.14 109 VAL A O 1
ATOM 669 N N . ASN A 1 110 ? 37.776 40.751 -3.379 1.00 12.17 110 ASN A N 1
ATOM 670 C CA . ASN A 1 110 ? 36.892 41.215 -2.324 1.00 13.44 110 ASN A CA 1
ATOM 671 C C . ASN A 1 110 ? 35.450 40.773 -2.657 1.00 13.29 110 ASN A C 1
ATOM 672 O O . ASN A 1 110 ? 34.792 41.370 -3.509 1.00 12.59 110 ASN A O 1
ATOM 677 N N . ASP A 1 111 ? 34.992 39.733 -1.984 1.00 13.75 111 ASP A N 1
ATOM 678 C CA . ASP A 1 111 ? 33.737 39.086 -2.321 1.00 15.41 111 ASP A CA 1
ATOM 679 C C . ASP A 1 111 ? 32.682 39.441 -1.303 1.00 14.04 111 ASP A C 1
ATOM 680 O O . ASP A 1 111 ? 32.664 38.838 -0.222 1.00 11.40 111 ASP A O 1
ATOM 685 N N . ILE A 1 112 ? 31.757 40.334 -1.698 1.00 13.07 112 ILE A N 1
ATOM 686 C CA . ILE A 1 112 ? 30.689 40.758 -0.799 1.00 15.53 112 ILE A CA 1
ATOM 687 C C . ILE A 1 112 ? 29.716 39.637 -0.406 1.00 14.76 112 ILE A C 1
ATOM 688 O O . ILE A 1 112 ? 28.922 39.767 0.541 1.00 15.29 112 ILE A O 1
ATOM 693 N N . THR A 1 113 ? 29.780 38.501 -1.107 1.00 13.81 113 THR A N 1
ATOM 694 C CA . THR A 1 113 ? 28.917 37.353 -0.764 1.00 12.81 113 THR A CA 1
ATOM 695 C C . THR A 1 113 ? 29.671 36.296 0.029 1.00 13.24 113 THR A C 1
ATOM 696 O O . THR A 1 113 ? 29.152 35.211 0.278 1.00 13.24 113 THR A O 1
ATOM 700 N N . GLY A 1 114 ? 30.945 36.567 0.292 1.00 14.10 114 GLY A N 1
ATOM 701 C CA . GLY A 1 114 ? 31.796 35.670 1.099 1.00 14.58 114 GLY A CA 1
ATOM 702 C C . GLY A 1 114 ? 31.815 34.238 0.633 1.00 14.21 114 GLY A C 1
ATOM 703 O O . GLY A 1 114 ? 31.635 33.314 1.434 1.00 14.00 114 GLY A O 1
ATOM 704 N N . LEU A 1 115 ? 32.017 34.063 -0.675 1.00 13.79 115 LEU A N 1
ATOM 705 C CA . LEU A 1 115 ? 32.129 32.768 -1.349 1.00 14.42 115 LEU A CA 1
ATOM 706 C C . LEU A 1 115 ? 30.809 32.018 -1.499 1.00 14.39 115 LEU A C 1
ATOM 707 O O . LEU A 1 115 ? 30.794 30.911 -2.012 1.00 15.50 115 LEU A O 1
ATOM 712 N N . MET A 1 116 ? 29.709 32.627 -1.042 1.00 13.74 116 MET A N 1
ATOM 713 C CA . MET A 1 116 ? 28.397 32.054 -1.134 1.00 14.19 116 MET A CA 1
ATOM 714 C C . MET A 1 116 ? 27.626 32.417 -2.401 1.00 14.66 116 MET A C 1
ATOM 715 O O . MET A 1 116 ? 26.642 31.786 -2.682 1.00 13.24 116 MET A O 1
ATOM 720 N N . GLY A 1 117 ? 28.050 33.438 -3.137 1.00 13.55 117 GLY A N 1
ATOM 721 C CA . GLY A 1 117 ? 27.313 33.860 -4.321 1.00 14.98 117 GLY A CA 1
ATOM 722 C C . GLY A 1 117 ? 27.668 33.072 -5.572 1.00 15.36 117 GLY A C 1
ATOM 723 O O . GLY A 1 117 ? 26.866 32.950 -6.472 1.00 16.20 117 GLY A O 1
ATOM 724 N N . ASP A 1 118 ? 28.879 32.542 -5.640 1.00 15.37 118 ASP A N 1
ATOM 725 C CA . ASP A 1 118 ? 29.268 31.697 -6.778 1.00 15.14 118 ASP A CA 1
ATOM 726 C C . ASP A 1 118 ? 30.118 30.505 -6.341 1.00 15.17 118 ASP A C 1
ATOM 727 O O . ASP A 1 118 ? 31.269 30.660 -5.874 1.00 14.15 118 ASP A O 1
ATOM 732 N N . GLU A 1 119 ? 29.565 29.298 -6.538 1.00 17.31 119 GLU A N 1
ATOM 733 C CA . GLU A 1 119 ? 30.230 28.039 -6.181 1.00 18.36 119 GLU A CA 1
ATOM 734 C C . GLU A 1 119 ? 31.616 27.887 -6.825 1.00 17.16 119 GLU A C 1
ATOM 735 O O . GLU A 1 119 ? 32.456 27.133 -6.352 1.00 17.41 119 GLU A O 1
ATOM 741 N N . LYS A 1 120 ? 31.833 28.571 -7.929 1.00 15.24 120 LYS A N 1
ATOM 742 C CA . LYS A 1 120 ? 33.114 28.511 -8.626 1.00 15.92 120 LYS A CA 1
ATOM 743 C C . LYS A 1 120 ? 34.168 29.474 -8.072 1.00 14.26 120 LYS A C 1
ATOM 744 O O . LYS A 1 120 ? 35.378 29.332 -8.353 1.00 14.35 120 LYS A O 1
ATOM 750 N N . MET A 1 121 ? 33.731 30.477 -7.326 1.00 13.52 121 MET A N 1
ATOM 751 C CA . MET A 1 121 ? 34.646 31.457 -6.781 1.00 13.02 121 MET A CA 1
ATOM 752 C C . MET A 1 121 ? 35.840 30.871 -5.946 1.00 12.38 121 MET A C 1
ATOM 753 O O . MET A 1 121 ? 36.988 31.240 -6.195 1.00 11.74 121 MET A O 1
ATOM 758 N N . PRO A 1 122 ? 35.579 29.947 -4.990 1.00 12.78 122 PRO A N 1
ATOM 759 C CA . PRO A 1 122 ? 36.709 29.323 -4.262 1.00 13.66 122 PRO A CA 1
ATOM 760 C C . PRO A 1 122 ? 37.818 28.750 -5.140 1.00 13.88 122 PRO A C 1
ATOM 761 O O . PRO A 1 122 ? 38.974 29.005 -4.854 1.00 14.07 122 PRO A O 1
ATOM 765 N N . HIS A 1 123 ? 37.447 27.981 -6.179 1.00 14.98 123 HIS A N 1
ATOM 766 C CA . HIS A 1 123 ? 38.400 27.402 -7.126 1.00 15.48 123 HIS A CA 1
ATOM 767 C C . HIS A 1 123 ? 39.229 28.481 -7.829 1.00 15.38 123 HIS A C 1
ATOM 768 O O . HIS A 1 123 ? 40.459 28.318 -8.008 1.00 14.26 123 HIS A O 1
ATOM 775 N N . VAL A 1 124 ? 38.576 29.592 -8.202 1.00 14.96 124 VAL A N 1
ATOM 776 C CA . VAL A 1 124 ? 39.244 30.678 -8.925 1.00 14.81 124 VAL A CA 1
ATOM 777 C C . VAL A 1 124 ? 40.276 31.306 -7.997 1.00 14.72 124 VAL A C 1
ATOM 778 O O . VAL A 1 124 ? 41.428 31.576 -8.365 1.00 16.32 124 VAL A O 1
ATOM 782 N N . VAL A 1 125 ? 39.867 31.531 -6.763 1.00 13.77 125 VAL A N 1
ATOM 783 C CA . VAL A 1 125 ? 40.757 32.113 -5.772 1.00 13.05 125 VAL A CA 1
ATOM 784 C C . VAL A 1 125 ? 41.968 31.158 -5.503 1.00 13.46 125 VAL A C 1
ATOM 785 O O . VAL A 1 125 ? 43.125 31.586 -5.534 1.00 13.43 125 VAL A O 1
ATOM 789 N N . ALA A 1 126 ? 41.680 29.904 -5.240 1.00 13.62 126 ALA A N 1
ATOM 790 C CA . ALA A 1 126 ? 42.754 28.887 -5.023 1.00 14.40 126 ALA A CA 1
ATOM 791 C C . ALA A 1 126 ? 43.734 28.776 -6.195 1.00 14.47 126 ALA A C 1
ATOM 792 O O . ALA A 1 126 ? 44.952 28.752 -6.005 1.00 14.79 126 ALA A O 1
ATOM 794 N N . GLU A 1 127 ? 43.213 28.685 -7.408 1.00 16.20 127 GLU A N 1
ATOM 795 C CA . GLU A 1 127 ? 44.079 28.448 -8.576 1.00 18.65 127 GLU A CA 1
ATOM 796 C C . GLU A 1 127 ? 45.051 29.627 -8.764 1.00 18.48 127 GLU A C 1
ATOM 797 O O . GLU A 1 127 ? 46.222 29.429 -9.146 1.00 18.70 127 GLU A O 1
ATOM 803 N N . ALA A 1 128 ? 44.568 30.840 -8.480 1.00 17.67 128 ALA A N 1
ATOM 804 C CA . ALA A 1 128 ? 45.376 32.051 -8.600 1.00 18.18 128 ALA A CA 1
ATOM 805 C C . ALA A 1 128 ? 46.346 32.282 -7.437 1.00 17.50 128 ALA A C 1
ATOM 806 O O . ALA A 1 128 ? 47.147 33.191 -7.517 1.00 16.37 128 ALA A O 1
ATOM 808 N N . ARG A 1 129 ? 46.268 31.461 -6.388 1.00 17.53 129 ARG A N 1
ATOM 809 C CA . ARG A 1 129 ? 47.000 31.653 -5.123 1.00 19.22 129 ARG A CA 1
ATOM 810 C C . ARG A 1 129 ? 46.761 33.062 -4.576 1.00 18.43 129 ARG A C 1
ATOM 811 O O . ARG A 1 129 ? 47.652 33.708 -4.020 1.00 19.80 129 ARG A O 1
ATOM 819 N N . ALA A 1 130 ? 45.546 33.569 -4.788 1.00 17.21 130 ALA A N 1
ATOM 820 C CA . ALA A 1 130 ? 45.208 34.962 -4.431 1.00 16.96 130 ALA A CA 1
ATOM 821 C C . ALA A 1 130 ? 44.687 35.026 -2.993 1.00 16.50 130 ALA A C 1
ATOM 822 O O . ALA A 1 130 ? 44.381 33.980 -2.374 1.00 14.92 130 ALA A O 1
ATOM 824 N N . GLN A 1 131 ? 44.650 36.237 -2.446 1.00 17.24 131 GLN A N 1
ATOM 825 C CA . GLN A 1 131 ? 44.002 36.418 -1.153 1.00 17.57 131 GLN A CA 1
ATOM 826 C C . GLN A 1 131 ? 42.503 36.639 -1.429 1.00 15.77 131 GLN A C 1
ATOM 827 O O . GLN A 1 131 ? 42.112 37.057 -2.508 1.00 16.24 131 GLN A O 1
ATOM 833 N N . VAL A 1 132 ? 41.671 36.395 -0.429 1.00 15.11 132 VAL A N 1
ATOM 834 C CA . VAL A 1 132 ? 40.268 36.657 -0.530 1.00 13.77 132 VAL A CA 1
ATOM 835 C C . VAL A 1 132 ? 39.670 37.310 0.740 1.00 14.17 132 VAL A C 1
ATOM 836 O O . VAL A 1 132 ? 39.914 36.847 1.876 1.00 13.88 132 VAL A O 1
ATOM 840 N N . VAL A 1 133 ? 38.891 38.360 0.528 1.00 13.34 133 VAL A N 1
ATOM 841 C CA . VAL A 1 133 ? 38.055 38.928 1.605 1.00 12.75 133 VAL A CA 1
ATOM 842 C C . VAL A 1 133 ? 36.715 38.202 1.549 1.00 12.00 133 VAL A C 1
ATOM 843 O O . VAL A 1 133 ? 35.986 38.280 0.529 1.00 12.18 133 VAL A O 1
ATOM 847 N N . ILE A 1 134 ? 36.400 37.519 2.645 1.00 12.32 134 ILE A N 1
ATOM 848 C CA . ILE A 1 134 ? 35.100 36.808 2.863 1.00 11.92 134 ILE A CA 1
ATOM 849 C C . ILE A 1 134 ? 34.225 37.768 3.701 1.00 13.56 134 ILE A C 1
ATOM 850 O O . ILE A 1 134 ? 34.468 37.981 4.923 1.00 12.33 134 ILE A O 1
ATOM 855 N N . MET A 1 135 ? 33.289 38.448 3.022 1.00 12.82 135 MET A N 1
ATOM 856 C CA . MET A 1 135 ? 32.303 39.299 3.754 1.00 14.59 135 MET A CA 1
ATOM 857 C C . MET A 1 135 ? 31.099 38.524 4.302 1.00 13.34 135 MET A C 1
ATOM 858 O O . MET A 1 135 ? 30.470 37.735 3.585 1.00 13.21 135 MET A O 1
ATOM 863 N N . PHE A 1 136 ? 30.760 38.781 5.574 1.00 11.62 136 PHE A N 1
ATOM 864 C CA . PHE A 1 136 ? 29.527 38.351 6.136 1.00 11.71 136 PHE A CA 1
ATOM 865 C C . PHE A 1 136 ? 28.422 39.140 5.399 1.00 12.29 136 PHE A C 1
ATOM 866 O O . PHE A 1 136 ? 28.471 40.369 5.403 1.00 13.50 136 PHE A O 1
ATOM 874 N N . ASN A 1 137 ? 27.480 38.440 4.743 1.00 14.33 137 ASN A N 1
ATOM 875 C CA . ASN A 1 137 ? 26.417 39.140 3.985 1.00 14.33 137 ASN A CA 1
ATOM 876 C C . ASN A 1 137 ? 25.062 38.882 4.643 1.00 14.53 137 ASN A C 1
ATOM 877 O O . ASN A 1 137 ? 24.398 37.860 4.371 1.00 11.44 137 ASN A O 1
ATOM 882 N N . PRO A 1 138 ? 24.630 39.804 5.540 1.00 15.83 138 PRO A N 1
ATOM 883 C CA . PRO A 1 138 ? 23.344 39.585 6.247 1.00 16.88 138 PRO A CA 1
ATOM 884 C C . PRO A 1 138 ? 22.156 39.693 5.326 1.00 16.92 138 PRO A C 1
ATOM 885 O O . PRO A 1 138 ? 21.105 39.178 5.651 1.00 17.60 138 PRO A O 1
ATOM 889 N N . VAL A 1 139 ? 22.309 40.390 4.201 1.00 18.13 139 VAL A N 1
ATOM 890 C CA . VAL A 1 139 ? 21.223 40.451 3.224 1.00 18.44 139 VAL A CA 1
ATOM 891 C C . VAL A 1 139 ? 20.909 39.060 2.684 1.00 18.80 139 VAL A C 1
ATOM 892 O O . VAL A 1 139 ? 19.744 38.662 2.627 1.00 20.16 139 VAL A O 1
ATOM 896 N N . MET A 1 140 ? 21.934 38.300 2.302 1.00 18.70 140 MET A N 1
ATOM 897 C CA . MET A 1 140 ? 21.726 36.892 1.845 1.00 18.94 140 MET A CA 1
ATOM 898 C C . MET A 1 140 ? 21.290 36.009 2.989 1.00 18.55 140 MET A C 1
ATOM 899 O O . MET A 1 140 ? 20.501 35.087 2.794 1.00 18.03 140 MET A O 1
ATOM 904 N N . ALA A 1 141 ? 21.851 36.261 4.175 1.00 18.92 141 ALA A N 1
ATOM 905 C CA . ALA A 1 141 ? 21.491 35.505 5.392 1.00 19.45 141 ALA A CA 1
ATOM 906 C C . ALA A 1 141 ? 20.060 35.738 5.857 1.00 19.57 141 ALA A C 1
ATOM 907 O O . ALA A 1 141 ? 19.413 34.807 6.349 1.00 18.30 141 ALA A O 1
ATOM 909 N N . ARG A 1 142 ? 19.574 36.969 5.709 1.00 20.67 142 ARG A N 1
ATOM 910 C CA . ARG A 1 142 ? 18.179 37.345 6.122 1.00 21.82 142 ARG A CA 1
ATOM 911 C C . ARG A 1 142 ? 17.464 38.133 5.021 1.00 23.02 142 ARG A C 1
ATOM 912 O O . ARG A 1 142 ? 17.350 39.345 5.100 1.00 23.97 142 ARG A O 1
ATOM 920 N N . PRO A 1 143 ? 16.975 37.436 3.988 1.00 25.60 143 PRO A N 1
ATOM 921 C CA . PRO A 1 143 ? 16.409 38.168 2.845 1.00 27.21 143 PRO A CA 1
ATOM 922 C C . PRO A 1 143 ? 15.118 38.952 3.186 1.00 28.37 143 PRO A C 1
ATOM 923 O O . PRO A 1 143 ? 14.980 40.083 2.715 1.00 30.42 143 PRO A O 1
ATOM 927 N N . GLN A 1 144 ? 14.253 38.404 4.041 1.00 28.98 144 GLN A N 1
ATOM 928 C CA . GLN A 1 144 ? 13.018 39.109 4.462 1.00 29.19 144 GLN A CA 1
ATOM 929 C C . GLN A 1 144 ? 13.242 40.144 5.583 1.00 29.31 144 GLN A C 1
ATOM 930 O O . GLN A 1 144 ? 12.319 40.897 5.900 1.00 29.64 144 GLN A O 1
ATOM 936 N N . HIS A 1 145 ? 14.445 40.212 6.182 1.00 28.73 145 HIS A N 1
ATOM 937 C CA . HIS A 1 145 ? 14.680 41.170 7.270 1.00 28.70 145 HIS A CA 1
ATOM 938 C C . HIS A 1 145 ? 14.364 42.578 6.746 1.00 29.24 145 HIS A C 1
ATOM 939 O O . HIS A 1 145 ? 14.644 42.878 5.579 1.00 29.05 145 HIS A O 1
ATOM 946 N N . PRO A 1 146 ? 13.700 43.407 7.576 1.00 30.19 146 PRO A N 1
ATOM 947 C CA . PRO A 1 146 ? 13.384 44.812 7.303 1.00 31.04 146 PRO A CA 1
ATOM 948 C C . PRO A 1 146 ? 14.525 45.676 6.764 1.00 31.67 146 PRO A C 1
ATOM 949 O O . PRO A 1 146 ? 14.306 46.466 5.843 1.00 32.97 146 PRO A O 1
ATOM 953 N N . SER A 1 147 ? 15.723 45.555 7.345 1.00 32.36 147 SER A N 1
ATOM 954 C CA . SER A 1 147 ? 16.919 46.267 6.864 1.00 32.02 147 SER A CA 1
ATOM 955 C C . SER A 1 147 ? 17.501 45.775 5.529 1.00 32.03 147 SER A C 1
ATOM 956 O O . SER A 1 147 ? 18.254 46.497 4.877 1.00 32.00 147 SER A O 1
ATOM 959 N N . SER A 1 148 ? 17.168 44.557 5.151 1.00 32.66 148 SER A N 1
ATOM 960 C CA . SER A 1 148 ? 17.690 43.951 3.941 1.00 33.99 148 SER A CA 1
ATOM 961 C C . SER A 1 148 ? 16.809 44.195 2.707 1.00 34.86 148 SER A C 1
ATOM 962 O O . SER A 1 148 ? 17.306 44.156 1.579 1.00 35.47 148 SER A O 1
ATOM 965 N N . LEU A 1 149 ? 15.526 44.505 2.941 1.00 35.50 149 LEU A N 1
ATOM 966 C CA . LEU A 1 149 ? 14.495 44.658 1.892 1.00 36.59 149 LEU A CA 1
ATOM 967 C C . LEU A 1 149 ? 14.885 45.554 0.674 1.00 37.43 149 LEU A C 1
ATOM 968 O O . LEU A 1 149 ? 14.518 45.241 -0.476 1.00 38.03 149 LEU A O 1
ATOM 973 N N . ILE A 1 150 ? 15.628 46.637 0.942 1.00 37.87 150 ILE A N 1
ATOM 974 C CA . ILE A 1 150 ? 15.972 47.669 -0.054 1.00 38.54 150 ILE A CA 1
ATOM 975 C C . ILE A 1 150 ? 17.204 47.319 -0.881 1.00 39.06 150 ILE A C 1
ATOM 976 O O . ILE A 1 150 ? 17.544 48.037 -1.839 1.00 39.65 150 ILE A O 1
ATOM 981 N N . PHE A 1 151 ? 17.861 46.214 -0.506 1.00 38.66 151 PHE A N 1
ATOM 982 C CA . PHE A 1 151 ? 19.074 45.743 -1.171 1.00 38.55 151 PHE A CA 1
ATOM 983 C C . PHE A 1 151 ? 18.732 44.848 -2.352 1.00 37.93 151 PHE A C 1
ATOM 984 O O . PHE A 1 151 ? 17.642 44.284 -2.399 1.00 38.41 151 PHE A O 1
ATOM 992 N N . PRO A 1 152 ? 19.664 44.723 -3.318 1.00 37.17 152 PRO A N 1
ATOM 993 C CA . PRO A 1 152 ? 19.464 43.791 -4.413 1.00 36.88 152 PRO A CA 1
ATOM 994 C C . PRO A 1 152 ? 19.673 42.318 -3.977 1.00 36.95 152 PRO A C 1
ATOM 995 O O . PRO A 1 152 ? 19.987 42.041 -2.804 1.00 36.38 152 PRO A O 1
ATOM 999 N N . HIS A 1 153 ? 19.469 41.402 -4.922 1.00 36.58 153 HIS A N 1
ATOM 1000 C CA . HIS A 1 153 ? 19.846 39.998 -4.758 1.00 37.18 153 HIS A CA 1
ATOM 1001 C C . HIS A 1 153 ? 21.320 39.762 -5.155 1.00 36.89 153 HIS A C 1
ATOM 1002 O O . HIS A 1 153 ? 21.739 39.954 -6.316 1.00 36.95 153 HIS A O 1
ATOM 1009 N N . PHE A 1 154 ? 22.099 39.338 -4.168 1.00 36.12 154 PHE A N 1
ATOM 1010 C CA . PHE A 1 154 ? 23.470 38.927 -4.392 1.00 35.39 154 PHE A CA 1
ATOM 1011 C C . PHE A 1 154 ? 23.551 37.433 -4.641 1.00 35.02 154 PHE A C 1
ATOM 1012 O O . PHE A 1 154 ? 22.885 36.643 -3.961 1.00 36.62 154 PHE A O 1
ATOM 1020 N N . GLY A 1 155 ? 24.298 37.040 -5.668 1.00 34.45 155 GLY A N 1
ATOM 1021 C CA . GLY A 1 155 ? 24.610 35.616 -5.886 1.00 34.44 155 GLY A CA 1
ATOM 1022 C C . GLY A 1 155 ? 23.880 34.875 -6.991 1.00 34.35 155 GLY A C 1
ATOM 1023 O O . GLY A 1 155 ? 22.767 35.260 -7.383 1.00 35.08 155 GLY A O 1
ATOM 1024 N N . PHE A 1 156 ? 24.524 33.808 -7.492 1.00 34.25 156 PHE A N 1
ATOM 1025 C CA . PHE A 1 156 ? 23.945 32.882 -8.483 1.00 33.96 156 PHE A CA 1
ATOM 1026 C C . PHE A 1 156 ? 23.227 31.747 -7.723 1.00 35.24 156 PHE A C 1
ATOM 1027 O O . PHE A 1 156 ? 23.789 31.165 -6.768 1.00 35.14 156 PHE A O 1
ATOM 1035 N N . ALA A 1 159 ? 22.078 28.503 -2.126 1.00 26.78 159 ALA A N 1
ATOM 1036 C CA . ALA A 1 159 ? 22.898 29.341 -1.198 1.00 26.20 159 ALA A CA 1
ATOM 1037 C C . ALA A 1 159 ? 22.737 28.835 0.239 1.00 25.92 159 ALA A C 1
ATOM 1038 O O . ALA A 1 159 ? 23.639 28.169 0.808 1.00 25.99 159 ALA A O 1
ATOM 1040 N N . PHE A 1 160 ? 21.580 29.138 0.819 1.00 24.16 160 PHE A N 1
ATOM 1041 C CA . PHE A 1 160 ? 21.171 28.550 2.081 1.00 22.77 160 PHE A CA 1
ATOM 1042 C C . PHE A 1 160 ? 19.853 27.823 1.915 1.00 23.38 160 PHE A C 1
ATOM 1043 O O . PHE A 1 160 ? 19.002 28.269 1.135 1.00 22.97 160 PHE A O 1
ATOM 1051 N N . THR A 1 161 ? 19.721 26.717 2.660 1.00 22.63 161 THR A N 1
ATOM 1052 C CA . THR A 1 161 ? 18.502 25.877 2.740 1.00 23.47 161 THR A CA 1
ATOM 1053 C C . THR A 1 161 ? 17.336 26.561 3.464 1.00 23.71 161 THR A C 1
ATOM 1054 O O . THR A 1 161 ? 17.443 27.702 3.960 1.00 24.29 161 THR A O 1
ATOM 1056 N N . GLU A 1 162 ? 16.228 25.838 3.519 1.00 24.45 162 GLU A N 1
ATOM 1057 C CA . GLU A 1 162 ? 14.965 26.335 4.080 1.00 24.77 162 GLU A CA 1
ATOM 1058 C C . GLU A 1 162 ? 14.979 26.519 5.615 1.00 24.58 162 GLU A C 1
ATOM 1059 O O . GLU A 1 162 ? 14.701 27.826 5.984 1.00 26.49 162 GLU A O 1
ATOM 1061 N N . LEU A 1 165 ? 17.928 29.098 6.855 1.00 19.44 165 LEU A N 1
ATOM 1062 C CA . LEU A 1 165 ? 17.365 30.480 6.715 1.00 21.35 165 LEU A CA 1
ATOM 1063 C C . LEU A 1 165 ? 16.336 30.818 7.781 1.00 22.40 165 LEU A C 1
ATOM 1064 O O . LEU A 1 165 ? 16.347 31.928 8.339 1.00 23.30 165 LEU A O 1
ATOM 1069 N N . ALA A 1 166 ? 15.427 29.863 8.016 1.00 24.30 166 ALA A N 1
ATOM 1070 C CA . ALA A 1 166 ? 14.466 29.924 9.108 1.00 25.47 166 ALA A CA 1
ATOM 1071 C C . ALA A 1 166 ? 15.214 30.222 10.404 1.00 26.38 166 ALA A C 1
ATOM 1072 O O . ALA A 1 166 ? 14.877 31.163 11.114 1.00 26.50 166 ALA A O 1
ATOM 1074 N N . ASP A 1 167 ? 16.249 29.418 10.671 1.00 27.60 167 ASP A N 1
ATOM 1075 C CA . ASP A 1 167 ? 17.087 29.552 11.868 1.00 27.81 167 ASP A CA 1
ATOM 1076 C C . ASP A 1 167 ? 17.809 30.885 11.897 1.00 26.81 167 ASP A C 1
ATOM 1077 O O . ASP A 1 167 ? 17.824 31.531 12.920 1.00 26.27 167 ASP A O 1
ATOM 1082 N N . PHE A 1 168 ? 18.398 31.278 10.763 1.00 26.63 168 PHE A N 1
ATOM 1083 C CA . PHE A 1 168 ? 19.102 32.563 10.602 1.00 26.34 168 PHE A CA 1
ATOM 1084 C C . PHE A 1 168 ? 18.249 33.755 10.962 1.00 27.00 168 PHE A C 1
ATOM 1085 O O . PHE A 1 168 ? 18.736 34.702 11.579 1.00 26.56 168 PHE A O 1
ATOM 1093 N N . GLU A 1 169 ? 16.984 33.712 10.534 1.00 28.64 169 GLU A N 1
ATOM 1094 C CA . GLU A 1 169 ? 15.995 34.775 10.795 1.00 29.57 169 GLU A CA 1
ATOM 1095 C C . GLU A 1 169 ? 15.968 35.175 12.273 1.00 29.07 169 GLU A C 1
ATOM 1096 O O . GLU A 1 169 ? 15.877 36.364 12.601 1.00 29.58 169 GLU A O 1
ATOM 1102 N N . THR A 1 170 ? 16.086 34.171 13.150 1.00 28.17 170 THR A N 1
ATOM 1103 C CA . THR A 1 170 ? 16.042 34.357 14.606 1.00 27.95 170 THR A CA 1
ATOM 1104 C C . THR A 1 170 ? 17.389 34.740 15.290 1.00 26.90 170 THR A C 1
ATOM 1105 O O . THR A 1 170 ? 17.393 35.512 16.259 1.00 27.41 170 THR A O 1
ATOM 1109 N N . LEU A 1 171 ? 18.516 34.253 14.759 1.00 24.57 171 LEU A N 1
ATOM 1110 C CA . LEU A 1 171 ? 19.785 34.225 15.500 1.00 22.17 171 LEU A CA 1
ATOM 1111 C C . LEU A 1 171 ? 20.308 35.617 15.858 1.00 20.96 171 LEU A C 1
ATOM 1112 O O . LEU A 1 171 ? 20.278 36.525 15.008 1.00 20.74 171 LEU A O 1
ATOM 1117 N N . PRO A 1 172 ? 20.826 35.783 17.099 1.00 19.22 172 PRO A N 1
ATOM 1118 C CA . PRO A 1 172 ? 21.581 36.983 17.465 1.00 18.12 172 PRO A CA 1
ATOM 1119 C C . PRO A 1 172 ? 22.687 37.214 16.458 1.00 17.01 172 PRO A C 1
ATOM 1120 O O . PRO A 1 172 ? 23.382 36.263 16.036 1.00 13.32 172 PRO A O 1
ATOM 1124 N N . ILE A 1 173 ? 22.845 38.464 16.050 1.00 16.16 173 ILE A N 1
ATOM 1125 C CA . ILE A 1 173 ? 23.760 38.801 14.940 1.00 16.28 173 ILE A CA 1
ATOM 1126 C C . ILE A 1 173 ? 25.170 38.188 15.017 1.00 15.93 173 ILE A C 1
ATOM 1127 O O . ILE A 1 173 ? 25.739 37.784 13.983 1.00 15.46 173 ILE A O 1
ATOM 1132 N N . GLU A 1 174 ? 25.749 38.100 16.211 1.00 15.98 174 GLU A N 1
ATOM 1133 C CA . GLU A 1 174 ? 27.123 37.536 16.290 1.00 15.73 174 GLU A CA 1
ATOM 1134 C C . GLU A 1 174 ? 27.128 36.018 16.007 1.00 15.32 174 GLU A C 1
ATOM 1135 O O . GLU A 1 174 ? 28.016 35.511 15.336 1.00 15.40 174 GLU A O 1
ATOM 1141 N N . GLU A 1 175 ? 26.129 35.315 16.529 1.00 15.68 175 GLU A N 1
ATOM 1142 C CA . GLU A 1 175 ? 25.862 33.917 16.192 1.00 16.46 175 GLU A CA 1
ATOM 1143 C C . GLU A 1 175 ? 25.592 33.704 14.690 1.00 15.58 175 GLU A C 1
ATOM 1144 O O . GLU A 1 175 ? 26.068 32.752 14.086 1.00 13.80 175 GLU A O 1
ATOM 1150 N N . LEU A 1 176 ? 24.868 34.630 14.075 1.00 16.18 176 LEU A N 1
ATOM 1151 C CA . LEU A 1 176 ? 24.586 34.522 12.642 1.00 15.87 176 LEU A CA 1
ATOM 1152 C C . LEU A 1 176 ? 25.886 34.738 11.842 1.00 15.69 176 LEU A C 1
ATOM 1153 O O . LEU A 1 176 ? 26.176 33.997 10.879 1.00 14.23 176 LEU A O 1
ATOM 1158 N N . MET A 1 177 ? 26.693 35.720 12.243 1.00 14.50 177 MET A N 1
ATOM 1159 C CA . MET A 1 177 ? 27.959 35.955 11.555 1.00 15.08 177 MET A CA 1
ATOM 1160 C C . MET A 1 177 ? 28.843 34.689 11.637 1.00 14.58 177 MET A C 1
ATOM 1161 O O . MET A 1 177 ? 29.404 34.258 10.636 1.00 12.78 177 MET A O 1
ATOM 1166 N N . GLU A 1 178 ? 28.971 34.125 12.834 1.00 14.38 178 GLU A N 1
ATOM 1167 C CA . GLU A 1 178 ? 29.701 32.868 13.008 1.00 14.67 178 GLU A CA 1
ATOM 1168 C C . GLU A 1 178 ? 29.170 31.745 12.106 1.00 14.15 178 GLU A C 1
ATOM 1169 O O . GLU A 1 178 ? 29.955 31.068 11.445 1.00 14.11 178 GLU A O 1
ATOM 1175 N N . ALA A 1 179 ? 27.847 31.589 12.049 1.00 14.14 179 ALA A N 1
ATOM 1176 C CA . ALA A 1 179 ? 27.180 30.574 11.212 1.00 14.30 179 ALA A CA 1
ATOM 1177 C C . ALA A 1 179 ? 27.479 30.746 9.741 1.00 13.57 179 ALA A C 1
ATOM 1178 O O . ALA A 1 179 ? 27.734 29.768 9.049 1.00 13.46 179 ALA A O 1
ATOM 1180 N N . PHE A 1 180 ? 27.410 31.990 9.274 1.00 13.93 180 PHE A N 1
ATOM 1181 C CA . PHE A 1 180 ? 27.772 32.327 7.894 1.00 13.60 180 PHE A CA 1
ATOM 1182 C C . PHE A 1 180 ? 29.253 32.010 7.546 1.00 13.27 180 PHE A C 1
ATOM 1183 O O . PHE A 1 180 ? 29.556 31.370 6.512 1.00 12.87 180 PHE A O 1
ATOM 1191 N N . PHE A 1 181 ? 30.164 32.419 8.424 1.00 13.30 181 PHE A N 1
ATOM 1192 C CA . PHE A 1 181 ? 31.606 32.228 8.195 1.00 13.44 181 PHE A CA 1
ATOM 1193 C C . PHE A 1 181 ? 31.981 30.745 8.243 1.00 14.19 181 PHE A C 1
ATOM 1194 O O . PHE A 1 181 ? 32.832 30.304 7.467 1.00 13.45 181 PHE A O 1
ATOM 1202 N N . GLU A 1 182 ? 31.319 29.994 9.118 1.00 14.66 182 GLU A N 1
ATOM 1203 C CA . GLU A 1 182 ? 31.509 28.521 9.146 1.00 15.86 182 GLU A CA 1
ATOM 1204 C C . GLU A 1 182 ? 31.267 27.933 7.757 1.00 15.29 182 GLU A C 1
ATOM 1205 O O . GLU A 1 182 ? 32.024 27.077 7.304 1.00 16.05 182 GLU A O 1
ATOM 1211 N N . ARG A 1 183 ? 30.223 28.403 7.081 1.00 14.24 183 ARG A N 1
ATOM 1212 C CA . ARG A 1 183 ? 29.849 27.876 5.772 1.00 15.03 183 ARG A CA 1
ATOM 1213 C C . ARG A 1 183 ? 30.818 28.365 4.716 1.00 13.12 183 ARG A C 1
ATOM 1214 O O . ARG A 1 183 ? 31.235 27.593 3.847 1.00 11.36 183 ARG A O 1
ATOM 1222 N N . ALA A 1 184 ? 31.090 29.665 4.726 1.00 12.61 184 ALA A N 1
ATOM 1223 C CA . ALA A 1 184 ? 32.046 30.274 3.796 1.00 13.28 184 ALA A CA 1
ATOM 1224 C C . ALA A 1 184 ? 33.458 29.640 3.931 1.00 14.00 184 ALA A C 1
ATOM 1225 O O . ALA A 1 184 ? 34.058 29.272 2.925 1.00 13.99 184 ALA A O 1
ATOM 1227 N N . LEU A 1 185 ? 33.925 29.402 5.177 1.00 14.05 185 LEU A N 1
ATOM 1228 C CA . LEU A 1 185 ? 35.272 28.868 5.414 1.00 14.52 185 LEU A CA 1
ATOM 1229 C C . LEU A 1 185 ? 35.398 27.407 5.017 1.00 14.96 185 LEU A C 1
ATOM 1230 O O . LEU A 1 185 ? 36.486 26.981 4.567 1.00 16.46 185 LEU A O 1
ATOM 1235 N N . ALA A 1 186 ? 34.315 26.643 5.178 1.00 14.33 186 ALA A N 1
ATOM 1236 C CA . ALA A 1 186 ? 34.197 25.272 4.640 1.00 14.21 186 ALA A CA 1
ATOM 1237 C C . ALA A 1 186 ? 34.363 25.254 3.118 1.00 14.48 186 ALA A C 1
ATOM 1238 O O . ALA A 1 186 ? 34.995 24.343 2.547 1.00 13.19 186 ALA A O 1
ATOM 1240 N N . ARG A 1 187 ? 33.774 26.249 2.461 1.00 14.53 187 ARG A N 1
ATOM 1241 C CA . ARG A 1 187 ? 33.890 26.387 0.997 1.00 15.37 187 ARG A CA 1
ATOM 1242 C C . ARG A 1 187 ? 35.326 26.674 0.545 1.00 15.29 187 ARG A C 1
ATOM 1243 O O . ARG A 1 187 ? 35.798 26.078 -0.429 1.00 15.69 187 ARG A O 1
ATOM 1251 N N . ALA A 1 188 ? 35.998 27.556 1.268 1.00 14.26 188 ALA A N 1
ATOM 1252 C CA . ALA A 1 188 ? 37.413 27.882 1.046 1.00 15.01 188 ALA A CA 1
ATOM 1253 C C . ALA A 1 188 ? 38.317 26.655 1.289 1.00 15.89 188 ALA A C 1
ATOM 1254 O O . ALA A 1 188 ? 39.228 26.377 0.520 1.00 15.54 188 ALA A O 1
ATOM 1256 N N . ALA A 1 189 ? 38.031 25.910 2.348 1.00 16.79 189 ALA A N 1
ATOM 1257 C CA . ALA A 1 189 ? 38.810 24.723 2.658 1.00 16.88 189 ALA A CA 1
ATOM 1258 C C . ALA A 1 189 ? 38.706 23.605 1.596 1.00 17.45 189 ALA A C 1
ATOM 1259 O O . ALA A 1 189 ? 39.726 23.087 1.202 1.00 17.71 189 ALA A O 1
ATOM 1261 N N . GLU A 1 190 ? 37.517 23.265 1.104 1.00 17.14 190 GLU A N 1
ATOM 1262 C CA . GLU A 1 190 ? 37.370 22.129 0.104 1.00 19.54 190 GLU A CA 1
ATOM 1263 C C . GLU A 1 190 ? 37.982 22.596 -1.282 1.00 18.54 190 GLU A C 1
ATOM 1264 O O . GLU A 1 190 ? 38.398 21.774 -2.090 1.00 17.85 190 GLU A O 1
ATOM 1270 N N . ALA A 1 191 ? 38.109 23.927 -1.489 1.00 16.77 191 ALA A N 1
ATOM 1271 C CA . ALA A 1 191 ? 38.844 24.449 -2.690 1.00 17.69 191 ALA A CA 1
ATOM 1272 C C . ALA A 1 191 ? 40.385 24.478 -2.523 1.00 17.49 191 ALA A C 1
ATOM 1273 O O . ALA A 1 191 ? 41.132 24.641 -3.508 1.00 17.84 191 ALA A O 1
ATOM 1275 N N . GLY A 1 192 ? 40.854 24.347 -1.284 1.00 16.70 192 GLY A N 1
ATOM 1276 C CA . GLY A 1 192 ? 42.269 24.477 -0.966 1.00 17.15 192 GLY A CA 1
ATOM 1277 C C . GLY A 1 192 ? 42.848 25.890 -0.909 1.00 17.26 192 GLY A C 1
ATOM 1278 O O . GLY A 1 192 ? 44.004 26.122 -1.260 1.00 18.66 192 GLY A O 1
ATOM 1279 N N . ILE A 1 193 ? 42.038 26.858 -0.486 1.00 16.09 193 ILE A N 1
ATOM 1280 C CA . ILE A 1 193 ? 42.518 28.206 -0.252 1.00 15.20 193 ILE A CA 1
ATOM 1281 C C . ILE A 1 193 ? 43.276 28.120 1.067 1.00 15.48 193 ILE A C 1
ATOM 1282 O O . ILE A 1 193 ? 42.751 27.606 2.054 1.00 15.14 193 ILE A O 1
ATOM 1287 N N . ALA A 1 194 ? 44.530 28.559 1.060 1.00 16.59 194 ALA A N 1
ATOM 1288 C CA . ALA A 1 194 ? 45.337 28.531 2.263 1.00 17.43 194 ALA A CA 1
ATOM 1289 C C . ALA A 1 194 ? 44.722 29.478 3.330 1.00 17.52 194 ALA A C 1
ATOM 1290 O O . ALA A 1 194 ? 44.350 30.599 3.012 1.00 16.71 194 ALA A O 1
ATOM 1292 N N . PRO A 1 195 ? 44.616 29.024 4.592 1.00 17.88 195 PRO A N 1
ATOM 1293 C CA . PRO A 1 195 ? 44.030 29.831 5.675 1.00 18.29 195 PRO A CA 1
ATOM 1294 C C . PRO A 1 195 ? 44.661 31.246 5.799 1.00 17.96 195 PRO A C 1
ATOM 1295 O O . PRO A 1 195 ? 43.977 32.241 6.059 1.00 17.52 195 PRO A O 1
ATOM 1299 N N . GLU A 1 196 ? 45.971 31.315 5.568 1.00 17.98 196 GLU A N 1
ATOM 1300 C CA . GLU A 1 196 ? 46.731 32.563 5.637 1.00 18.06 196 GLU A CA 1
ATOM 1301 C C . GLU A 1 196 ? 46.402 33.532 4.503 1.00 16.60 196 GLU A C 1
ATOM 1302 O O . GLU A 1 196 ? 46.750 34.707 4.578 1.00 16.04 196 GLU A O 1
ATOM 1308 N N . ASN A 1 197 ? 45.701 33.063 3.475 1.00 15.40 197 ASN A N 1
ATOM 1309 C CA . ASN A 1 197 ? 45.230 33.924 2.377 1.00 15.66 197 ASN A CA 1
ATOM 1310 C C . ASN A 1 197 ? 43.797 34.531 2.524 1.00 15.45 197 ASN A C 1
ATOM 1311 O O . ASN A 1 197 ? 43.255 35.163 1.592 1.00 15.96 197 ASN A O 1
ATOM 1316 N N . ILE A 1 198 ? 43.200 34.320 3.685 1.00 15.28 198 ILE A N 1
ATOM 1317 C CA . ILE A 1 198 ? 41.798 34.696 3.936 1.00 15.61 198 ILE A CA 1
ATOM 1318 C C . ILE A 1 198 ? 41.71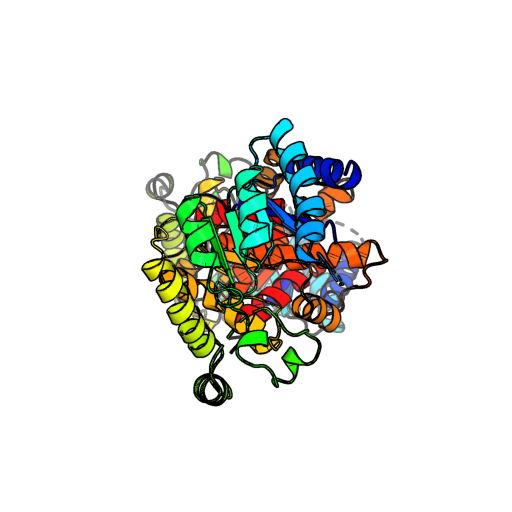6 35.930 4.871 1.00 14.49 198 ILE A C 1
ATOM 1319 O O . ILE A 1 198 ? 42.374 35.986 5.889 1.00 14.49 198 ILE A O 1
ATOM 1324 N N . LEU A 1 199 ? 40.882 36.894 4.517 1.00 14.52 199 LEU A N 1
ATOM 1325 C CA . LEU A 1 199 ? 40.518 37.991 5.391 1.00 14.30 199 LEU A CA 1
ATOM 1326 C C . LEU A 1 199 ? 39.011 37.914 5.630 1.00 14.81 199 LEU A C 1
ATOM 1327 O O . LEU A 1 199 ? 38.264 37.418 4.750 1.00 14.31 199 LEU A O 1
ATOM 1332 N N . LEU A 1 200 ? 38.597 38.393 6.806 1.00 13.51 200 LEU A N 1
ATOM 1333 C CA . LEU A 1 200 ? 37.164 38.446 7.195 1.00 13.66 200 LEU A CA 1
ATOM 1334 C C . LEU A 1 200 ? 36.709 39.908 7.299 1.00 14.12 200 LEU A C 1
ATOM 1335 O O . LEU A 1 200 ? 3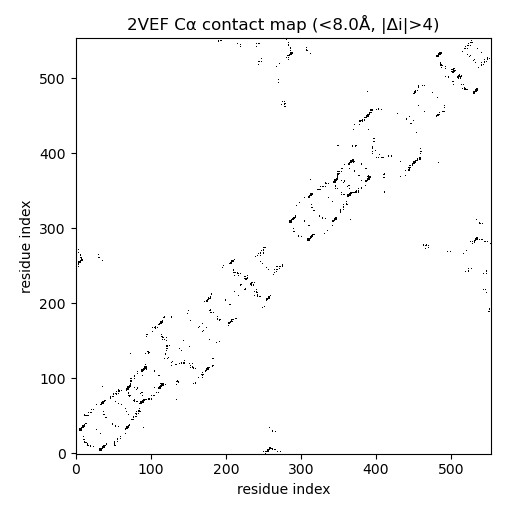7.405 40.732 7.828 1.00 13.70 200 LEU A O 1
ATOM 1340 N N . ASP A 1 201 ? 35.496 40.162 6.797 1.00 13.98 201 ASP A N 1
ATOM 1341 C CA . ASP A 1 201 ? 34.856 41.462 6.783 1.00 12.14 201 ASP A CA 1
ATOM 1342 C C . ASP A 1 201 ? 33.492 41.230 7.428 1.00 12.40 201 ASP A C 1
ATOM 1343 O O . ASP A 1 201 ? 32.697 40.442 6.919 1.00 12.48 201 ASP A O 1
ATOM 1348 N N . PRO A 1 202 ? 33.186 41.929 8.533 1.00 12.47 202 PRO A N 1
ATOM 1349 C CA . PRO A 1 202 ? 31.950 41.681 9.273 1.00 13.42 202 PRO A CA 1
ATOM 1350 C C . PRO A 1 202 ? 30.707 42.280 8.570 1.00 13.88 202 PRO A C 1
ATOM 1351 O O . PRO A 1 202 ? 29.608 42.122 9.070 1.00 15.00 202 PRO A O 1
ATOM 1355 N N . GLY A 1 203 ? 30.865 42.954 7.433 1.00 13.47 203 GLY A N 1
ATOM 1356 C CA . GLY A 1 203 ? 29.678 43.337 6.635 1.00 15.21 203 GLY A CA 1
ATOM 1357 C C . GLY A 1 203 ? 28.912 44.544 7.141 1.00 13.62 203 GLY A C 1
ATOM 1358 O O . GLY A 1 203 ? 27.686 44.667 6.937 1.00 15.34 203 GLY A O 1
ATOM 1359 N N . ILE A 1 204 ? 29.616 45.448 7.809 1.00 15.38 204 ILE A N 1
ATOM 1360 C CA . ILE A 1 204 ? 29.005 46.632 8.430 1.00 16.64 204 ILE A CA 1
ATOM 1361 C C . ILE A 1 204 ? 28.200 47.408 7.367 1.00 17.39 204 ILE A C 1
ATOM 1362 O O . ILE A 1 204 ? 28.702 47.616 6.245 1.00 17.38 204 ILE A O 1
ATOM 1367 N N . GLY A 1 205 ? 26.990 47.843 7.738 1.00 17.48 205 GLY A N 1
ATOM 1368 C CA . GLY A 1 205 ? 26.107 48.673 6.859 1.00 20.11 205 GLY A CA 1
ATOM 1369 C C . GLY A 1 205 ? 25.342 47.848 5.807 1.00 21.34 205 GLY A C 1
ATOM 1370 O O . GLY A 1 205 ? 24.445 48.332 5.100 1.00 24.67 205 GLY A O 1
ATOM 1371 N N . PHE A 1 206 ? 25.623 46.545 5.742 1.00 22.11 206 PHE A N 1
ATOM 1372 C CA . PHE A 1 206 ? 24.887 45.661 4.810 1.00 23.74 206 PHE A CA 1
ATOM 1373 C C . PHE A 1 206 ? 23.682 44.991 5.419 1.00 21.43 206 PHE A C 1
ATOM 1374 O O . PHE A 1 206 ? 23.752 43.772 5.752 1.00 22.82 206 PHE A O 1
ATOM 1382 N N . GLY A 1 207 ? 22.547 45.693 5.507 1.00 20.75 207 GLY A N 1
ATOM 1383 C CA . GLY A 1 207 ? 21.313 45.050 5.949 1.00 17.38 207 GLY A CA 1
ATOM 1384 C C . GLY A 1 207 ? 21.316 44.715 7.440 1.00 16.33 207 GLY A C 1
ATOM 1385 O O . GLY A 1 207 ? 20.803 43.679 7.874 1.00 15.72 207 GLY A O 1
ATOM 1386 N N . LEU A 1 208 ? 21.924 45.600 8.220 1.00 14.46 208 LEU A N 1
ATOM 1387 C CA . LEU A 1 208 ? 22.009 45.441 9.684 1.00 14.72 208 LEU A CA 1
ATOM 1388 C C . LEU A 1 208 ? 21.310 46.652 10.335 1.00 14.39 208 LEU A C 1
ATOM 1389 O O . LEU A 1 208 ? 21.369 47.765 9.809 1.00 14.00 208 LEU A O 1
ATOM 1394 N N . THR A 1 209 ? 20.691 46.425 11.474 1.00 14.80 209 THR A N 1
ATOM 1395 C CA . THR A 1 209 ? 20.109 47.522 12.272 1.00 15.15 209 THR A CA 1
ATOM 1396 C C . THR A 1 209 ? 21.205 48.411 12.863 1.00 16.06 209 THR A C 1
ATOM 1397 O O . THR A 1 209 ? 22.399 48.097 12.843 1.00 12.47 209 THR A O 1
ATOM 1401 N N . LYS A 1 210 ? 20.820 49.570 13.375 1.00 17.26 210 LYS A N 1
ATOM 1402 C CA . LYS A 1 210 ? 21.788 50.434 14.048 1.00 17.99 210 LYS A CA 1
ATOM 1403 C C . LYS A 1 210 ? 22.527 49.681 15.151 1.00 17.07 210 LYS A C 1
ATOM 1404 O O . LYS A 1 210 ? 23.758 49.747 15.215 1.00 16.82 210 LYS A O 1
ATOM 1410 N N . LYS A 1 211 ? 21.758 48.971 15.990 1.00 17.72 211 LYS A N 1
ATOM 1411 C CA . LYS A 1 211 ? 22.331 48.279 17.180 1.00 18.14 211 LYS A CA 1
ATOM 1412 C C . LYS A 1 211 ? 23.338 47.188 16.737 1.00 16.59 211 LYS A C 1
ATOM 1413 O O . LYS A 1 211 ? 24.441 47.083 17.265 1.00 15.15 211 LYS A O 1
ATOM 1419 N N . GLU A 1 212 ? 22.956 46.434 15.726 1.00 15.94 212 GLU A N 1
ATOM 1420 C CA . GLU A 1 212 ? 23.801 45.375 15.178 1.00 15.31 212 GLU A CA 1
ATOM 1421 C C . GLU A 1 212 ? 25.104 45.928 14.631 1.00 15.22 212 GLU A C 1
ATOM 1422 O O . GLU A 1 212 ? 26.181 45.359 14.918 1.00 15.09 212 GLU A O 1
ATOM 1428 N N . ASN A 1 213 ? 25.038 47.025 13.823 1.00 13.86 213 ASN A N 1
ATOM 1429 C CA . ASN A 1 213 ? 26.223 47.645 13.314 1.00 13.61 213 ASN A CA 1
ATOM 1430 C C . ASN A 1 213 ? 27.142 48.074 14.469 1.00 13.08 213 ASN A C 1
ATOM 1431 O O . ASN A 1 213 ? 28.358 47.817 14.427 1.00 13.27 213 ASN A O 1
ATOM 1436 N N . LEU A 1 214 ? 26.551 48.668 15.499 1.00 13.86 214 LEU A N 1
ATOM 1437 C CA . LEU A 1 214 ? 27.356 49.179 16.614 1.00 14.45 214 LEU A CA 1
ATOM 1438 C C . LEU A 1 214 ? 27.953 48.004 17.428 1.00 14.38 214 LEU A C 1
ATOM 1439 O O . LEU A 1 214 ? 29.112 48.077 17.903 1.00 14.77 214 LEU A O 1
ATOM 1444 N N . LEU A 1 215 ? 27.168 46.932 17.597 1.00 14.86 215 LEU A N 1
ATOM 1445 C CA . LEU A 1 215 ? 27.642 45.748 18.313 1.00 15.24 215 LEU A CA 1
ATOM 1446 C C . LEU A 1 215 ? 28.843 45.142 17.580 1.00 14.00 215 LEU A C 1
ATOM 1447 O O . LEU A 1 215 ? 29.820 44.691 18.202 1.00 14.06 215 LEU A O 1
ATOM 1452 N N . LEU A 1 216 ? 28.714 44.994 16.260 1.00 12.97 216 LEU A N 1
ATOM 1453 C CA . LEU A 1 216 ? 29.799 44.367 15.487 1.00 13.50 216 LEU A CA 1
ATOM 1454 C C . LEU A 1 216 ? 31.057 45.230 15.564 1.00 12.94 216 LEU A C 1
ATOM 1455 O O . LEU A 1 216 ? 32.160 44.673 15.638 1.00 13.73 216 LEU A O 1
ATOM 1460 N N . LEU A 1 217 ? 30.912 46.552 15.588 1.00 12.44 217 LEU A N 1
ATOM 1461 C CA . LEU A 1 217 ? 32.057 47.412 15.752 1.00 12.93 217 LEU A CA 1
ATOM 1462 C C . LEU A 1 217 ? 32.622 47.296 17.170 1.00 13.22 217 LEU A C 1
ATOM 1463 O O . LEU A 1 217 ? 33.878 47.290 17.342 1.00 12.78 217 LEU A O 1
ATOM 1468 N N . ARG A 1 218 ? 31.743 47.260 18.156 1.00 13.61 218 ARG A N 1
ATOM 1469 C CA . ARG A 1 218 ? 32.180 47.086 19.541 1.00 14.84 218 ARG A CA 1
ATOM 1470 C C . ARG A 1 218 ? 33.030 45.817 19.694 1.00 14.44 218 ARG A C 1
ATOM 1471 O O . ARG A 1 218 ? 34.054 45.827 20.405 1.00 15.00 218 ARG A O 1
ATOM 1479 N N . ASP A 1 219 ? 32.615 44.738 19.012 1.00 13.89 219 ASP A N 1
ATOM 1480 C CA . ASP A 1 219 ? 33.184 43.392 19.196 1.00 14.18 219 ASP A CA 1
ATOM 1481 C C . ASP A 1 219 ? 34.153 42.977 18.093 1.00 14.63 219 ASP A C 1
ATOM 1482 O O . ASP A 1 219 ? 34.331 41.770 17.863 1.00 12.61 219 ASP A O 1
ATOM 1487 N N . LEU A 1 220 ? 34.823 43.953 17.452 1.00 14.34 220 LEU A N 1
ATOM 1488 C CA . LEU A 1 220 ? 35.862 43.608 16.442 1.00 14.39 220 LEU A CA 1
ATOM 1489 C C . LEU A 1 220 ? 36.942 42.666 16.959 1.00 15.38 220 LEU A C 1
ATOM 1490 O O . LEU A 1 220 ? 37.452 41.785 16.208 1.00 13.31 220 LEU A O 1
ATOM 1495 N N . ASP A 1 221 ? 37.266 42.800 18.250 1.00 15.61 221 ASP A N 1
ATOM 1496 C CA . ASP A 1 221 ? 38.261 41.933 18.837 1.00 16.45 221 ASP A CA 1
ATOM 1497 C C . ASP A 1 221 ? 37.835 40.444 18.834 1.00 15.94 221 ASP A C 1
ATOM 1498 O O . ASP A 1 221 ? 38.684 39.603 18.680 1.00 16.68 221 ASP A O 1
ATOM 1503 N N . LYS A 1 222 ? 36.541 40.166 19.042 1.00 15.25 222 LYS A N 1
ATOM 1504 C CA . LYS A 1 222 ? 35.961 38.800 19.029 1.00 16.43 222 LYS A CA 1
ATOM 1505 C C . LYS A 1 222 ? 36.108 38.170 17.662 1.00 16.29 222 LYS A C 1
ATOM 1506 O O . LYS A 1 222 ? 36.471 37.009 17.524 1.00 15.83 222 LYS A O 1
ATOM 1512 N N . LEU A 1 223 ? 35.846 38.970 16.647 1.00 17.01 223 LEU A N 1
ATOM 1513 C CA . LEU A 1 223 ? 36.055 38.590 15.261 1.00 16.88 223 LEU A CA 1
ATOM 1514 C C . LEU A 1 223 ? 37.556 38.310 15.005 1.00 16.72 223 LEU A C 1
ATOM 1515 O O . LEU A 1 223 ? 37.925 37.278 14.411 1.00 16.28 223 LEU A O 1
ATOM 1520 N N . HIS A 1 224 ? 38.419 39.177 15.524 1.00 17.90 224 HIS A N 1
ATOM 1521 C CA . HIS A 1 224 ? 39.874 39.035 15.332 1.00 18.95 224 HIS A CA 1
ATOM 1522 C C . HIS A 1 224 ? 40.391 37.790 16.029 1.00 18.94 224 HIS A C 1
ATOM 1523 O O . HIS A 1 224 ? 41.335 37.111 15.566 1.00 19.94 224 HIS A O 1
ATOM 1530 N N . GLN A 1 225 ? 39.745 37.448 17.141 1.00 19.35 225 GLN A N 1
ATOM 1531 C CA . GLN A 1 225 ? 40.134 36.242 17.903 1.00 20.94 225 GLN A CA 1
ATOM 1532 C C . GLN A 1 225 ? 40.026 34.929 17.092 1.00 20.80 225 GLN A C 1
ATOM 1533 O O . GLN A 1 225 ? 40.693 33.918 17.433 1.00 21.42 225 GLN A O 1
ATOM 1539 N N . LYS A 1 226 ? 39.218 34.927 16.036 1.00 21.10 226 LYS A N 1
ATOM 1540 C CA . LYS A 1 226 ? 39.132 33.765 15.104 1.00 22.01 226 LYS A CA 1
ATOM 1541 C C . LYS A 1 226 ? 40.432 33.426 14.398 1.00 20.10 226 LYS A C 1
ATOM 1542 O O . LYS A 1 226 ? 40.644 32.268 13.998 1.00 19.44 226 LYS A O 1
ATOM 1548 N N . GLY A 1 227 ? 41.299 34.422 14.246 1.00 18.57 227 GLY A N 1
ATOM 1549 C CA . GLY A 1 227 ? 42.666 34.189 13.768 1.00 18.27 227 GLY A CA 1
ATOM 1550 C C . GLY A 1 227 ? 42.953 34.723 12.377 1.00 17.06 227 GLY A C 1
ATOM 1551 O O . GLY A 1 227 ? 43.998 34.436 11.823 1.00 16.04 227 GLY A O 1
ATOM 1552 N N . TYR A 1 228 ? 41.981 35.421 11.795 1.00 16.17 228 TYR A N 1
ATOM 1553 C CA . TYR A 1 228 ? 42.123 36.015 10.490 1.00 15.44 228 TYR A CA 1
ATOM 1554 C C . TYR A 1 228 ? 42.231 37.522 10.564 1.00 14.95 228 TYR A C 1
ATOM 1555 O O . TYR A 1 228 ? 41.622 38.191 11.444 1.00 15.66 228 TYR A O 1
ATOM 1564 N N . PRO A 1 229 ? 42.938 38.095 9.578 1.00 14.54 229 PRO A N 1
ATOM 1565 C CA . PRO A 1 229 ? 42.945 39.541 9.481 1.00 15.50 229 PRO A CA 1
ATOM 1566 C C . PRO A 1 229 ? 41.551 40.099 9.141 1.00 15.18 229 PRO A C 1
ATOM 1567 O O . PRO A 1 229 ? 40.744 39.431 8.495 1.00 16.41 229 PRO A O 1
ATOM 1571 N N . ILE A 1 230 ? 41.256 41.283 9.637 1.00 15.60 230 ILE A N 1
ATOM 1572 C CA . ILE A 1 230 ? 39.978 41.935 9.403 1.00 14.56 230 ILE A CA 1
ATOM 1573 C C . ILE A 1 230 ? 40.116 42.996 8.303 1.00 13.97 230 ILE A C 1
ATOM 1574 O O . ILE A 1 230 ? 41.047 43.809 8.296 1.00 12.21 230 ILE A O 1
ATOM 1579 N N . PHE A 1 231 ? 39.177 42.941 7.364 1.00 12.72 231 PHE A N 1
ATOM 1580 C CA . PHE A 1 231 ? 38.994 43.978 6.324 1.00 13.39 231 PHE A CA 1
ATOM 1581 C C . PHE A 1 231 ? 37.696 44.664 6.599 1.00 13.39 231 PHE A C 1
ATOM 1582 O O . PHE A 1 231 ? 36.664 44.037 6.512 1.00 14.04 231 PHE A O 1
ATOM 1590 N N . LEU A 1 232 ? 37.734 45.944 6.967 1.00 13.85 232 LEU A N 1
ATOM 1591 C CA . LEU A 1 232 ? 36.648 46.649 7.553 1.00 13.66 232 LEU A CA 1
ATOM 1592 C C . LEU A 1 232 ? 36.152 47.816 6.706 1.00 15.00 232 LEU A C 1
ATOM 1593 O O . LEU A 1 232 ? 36.953 48.676 6.321 1.00 16.70 232 LEU A O 1
ATOM 1598 N N . GLY A 1 233 ? 34.850 47.833 6.461 1.00 15.43 233 GLY A N 1
ATOM 1599 C CA . GLY A 1 233 ? 34.130 48.907 5.712 1.00 16.70 233 GLY A CA 1
ATOM 1600 C C . GLY A 1 233 ? 33.717 49.924 6.789 1.00 18.84 233 GLY A C 1
ATOM 1601 O O . GLY A 1 233 ? 33.015 49.591 7.757 1.00 21.44 233 GLY A O 1
ATOM 1602 N N . VAL A 1 234 ? 34.308 51.089 6.770 1.00 19.47 234 VAL A N 1
ATOM 1603 C CA . VAL A 1 234 ? 33.970 52.136 7.774 1.00 19.67 234 VAL A CA 1
ATOM 1604 C C . VAL A 1 234 ? 33.367 53.417 7.126 1.00 20.02 234 VAL A C 1
ATOM 1605 O O . VAL A 1 234 ? 33.015 54.371 7.811 1.00 19.94 234 VAL A O 1
ATOM 1609 N N . SER A 1 235 ? 33.253 53.444 5.812 1.00 17.33 235 SER A N 1
ATOM 1610 C CA . SER A 1 235 ? 33.111 54.690 5.110 1.00 15.97 235 SER A CA 1
ATOM 1611 C C . SER A 1 235 ? 31.685 55.003 4.624 1.00 17.09 235 SER A C 1
ATOM 1612 O O . SER A 1 235 ? 31.032 54.183 3.948 1.00 16.01 235 SER A O 1
ATOM 1615 N N . ARG A 1 236 ? 31.219 56.194 5.014 1.00 17.02 236 ARG A N 1
ATOM 1616 C CA . ARG A 1 236 ? 29.947 56.766 4.554 1.00 16.92 236 ARG A CA 1
ATOM 1617 C C . ARG A 1 236 ? 28.791 55.767 4.840 1.00 16.95 236 ARG A C 1
ATOM 1618 O O . ARG A 1 236 ? 27.941 55.483 4.000 1.00 17.20 236 ARG A O 1
ATOM 1626 N N . LYS A 1 237 ? 28.773 55.232 6.061 1.00 16.32 237 LYS A N 1
ATOM 1627 C CA . LYS A 1 237 ? 27.718 54.323 6.489 1.00 16.60 237 LYS A CA 1
ATOM 1628 C C . LYS A 1 237 ? 26.518 55.085 7.083 1.00 16.46 237 LYS A C 1
ATOM 1629 O O . LYS A 1 237 ? 26.687 56.055 7.850 1.00 15.89 237 LYS A O 1
ATOM 1635 N N . ARG A 1 238 ? 25.343 54.642 6.711 1.00 16.55 238 ARG A N 1
ATOM 1636 C CA . ARG A 1 238 ? 24.128 55.330 7.067 1.00 15.62 238 ARG A CA 1
ATOM 1637 C C . ARG A 1 238 ? 23.930 55.512 8.591 1.00 15.07 238 ARG A C 1
ATOM 1638 O O . ARG A 1 238 ? 23.571 56.577 9.046 1.00 13.20 238 ARG A O 1
ATOM 1646 N N . PHE A 1 239 ? 24.186 54.462 9.368 1.00 13.15 239 PHE A N 1
ATOM 1647 C CA . PHE A 1 239 ? 24.029 54.574 10.806 1.00 14.56 239 PHE A CA 1
ATOM 1648 C C . PHE A 1 239 ? 24.950 55.645 11.437 1.00 14.67 239 PHE A C 1
ATOM 1649 O O . PHE A 1 239 ? 24.528 56.357 12.374 1.00 13.41 239 PHE A O 1
ATOM 1657 N N . VAL A 1 240 ? 26.137 55.828 10.856 1.00 15.93 240 VAL A N 1
ATOM 1658 C CA . VAL A 1 240 ? 27.094 56.834 11.348 1.00 15.45 240 VAL A CA 1
ATOM 1659 C C . VAL A 1 240 ? 26.557 58.229 10.991 1.00 16.13 240 VAL A C 1
ATOM 1660 O O . VAL A 1 240 ? 26.534 59.140 11.841 1.00 12.70 240 VAL A O 1
ATOM 1664 N N . ILE A 1 241 ? 26.124 58.376 9.747 1.00 15.65 241 ILE A N 1
ATOM 1665 C CA . ILE A 1 241 ? 25.475 59.614 9.306 1.00 17.36 241 ILE A CA 1
ATOM 1666 C C . ILE A 1 241 ? 24.253 60.005 10.189 1.00 14.59 241 ILE A C 1
ATOM 1667 O O . ILE A 1 241 ? 24.070 61.171 10.517 1.00 13.24 241 ILE A O 1
ATOM 1672 N N . ASN A 1 242 ? 23.432 59.010 10.589 1.00 13.37 242 ASN A N 1
ATOM 1673 C CA . ASN A 1 242 ? 22.306 59.197 11.472 1.00 13.11 242 ASN A CA 1
ATOM 1674 C C . ASN A 1 242 ? 22.745 59.683 12.860 1.00 12.89 242 ASN A C 1
ATOM 1675 O O . ASN A 1 242 ? 22.071 60.571 13.416 1.00 13.56 242 ASN A O 1
ATOM 1680 N N . ILE A 1 243 ? 23.891 59.174 13.357 1.00 13.39 243 ILE A N 1
ATOM 1681 C CA . ILE A 1 243 ? 24.437 59.677 14.676 1.00 13.52 243 ILE A CA 1
ATOM 1682 C C . ILE A 1 243 ? 24.777 61.179 14.547 1.00 13.33 243 ILE A C 1
ATOM 1683 O O . ILE A 1 243 ? 24.455 62.004 15.403 1.00 13.59 243 ILE A O 1
ATOM 1688 N N . LEU A 1 244 ? 25.355 61.533 13.414 1.00 11.73 244 LEU A N 1
ATOM 1689 C CA . LEU A 1 244 ? 25.697 62.961 13.179 1.00 13.45 244 LEU A CA 1
ATOM 1690 C C . LEU A 1 244 ? 24.485 63.839 13.097 1.00 12.17 244 LEU A C 1
ATOM 1691 O O . LEU A 1 244 ? 24.450 64.896 13.735 1.00 12.00 244 LEU A O 1
ATOM 1696 N N . GLU A 1 245 ? 23.500 63.430 12.279 1.00 11.18 245 GLU A N 1
ATOM 1697 C CA . GLU A 1 245 ? 22.297 64.244 12.082 1.00 12.95 245 GLU A CA 1
ATOM 1698 C C . GLU A 1 245 ? 21.513 64.445 13.376 1.00 12.16 245 GLU A C 1
ATOM 1699 O O . GLU A 1 245 ? 21.035 65.541 13.686 1.00 12.85 245 GLU A O 1
ATOM 1705 N N . GLU A 1 246 ? 21.381 63.372 14.155 1.00 13.42 246 GLU A N 1
ATOM 1706 C CA . GLU A 1 246 ? 20.639 63.472 15.405 1.00 16.52 246 GLU A CA 1
ATOM 1707 C C . GLU A 1 246 ? 21.376 64.309 16.491 1.00 15.26 246 GLU A C 1
ATOM 1708 O O . GLU A 1 246 ? 20.750 64.740 17.482 1.00 15.52 246 GLU A O 1
ATOM 1714 N N . ASN A 1 247 ? 22.640 64.557 16.284 1.00 15.25 247 ASN A N 1
ATOM 1715 C CA . ASN A 1 247 ? 23.489 65.376 17.181 1.00 16.64 247 ASN A CA 1
ATOM 1716 C C . ASN A 1 247 ? 23.863 66.723 16.587 1.00 17.12 247 ASN A C 1
ATOM 1717 O O . ASN A 1 247 ? 24.887 67.341 16.985 1.00 19.78 247 ASN A O 1
ATOM 1722 N N . GLY A 1 248 ? 23.069 67.142 15.607 1.00 15.09 248 GLY A N 1
ATOM 1723 C CA . GLY A 1 248 ? 23.150 68.482 15.060 1.00 15.95 248 GLY A CA 1
ATOM 1724 C C . GLY A 1 248 ? 24.172 68.890 14.001 1.00 15.46 248 GLY A C 1
ATOM 1725 O O . GLY A 1 248 ? 24.167 70.086 13.647 1.00 17.27 248 GLY A O 1
ATOM 1726 N N . PHE A 1 249 ? 24.858 67.913 13.413 1.00 12.26 249 PHE A N 1
ATOM 1727 C CA . PHE A 1 249 ? 25.883 68.115 12.411 1.00 14.56 249 PHE A CA 1
ATOM 1728 C C . PHE A 1 249 ? 25.197 68.131 11.046 1.00 14.70 249 PHE A C 1
ATOM 1729 O O . PHE A 1 249 ? 24.199 67.440 10.854 1.00 15.04 249 PHE A O 1
ATOM 1737 N N . GLU A 1 250 ? 25.725 68.948 10.147 1.00 13.23 250 GLU A N 1
ATOM 1738 C CA . GLU A 1 250 ? 25.270 68.990 8.778 1.00 11.13 250 GLU A CA 1
ATOM 1739 C C . GLU A 1 250 ? 25.717 67.680 8.107 1.00 10.90 250 GLU A C 1
ATOM 1740 O O . GLU A 1 250 ? 26.893 67.272 8.271 1.00 10.86 250 GLU A O 1
ATOM 1746 N N . VAL A 1 251 ? 24.801 67.004 7.413 1.00 10.38 251 VAL A N 1
ATOM 1747 C CA . VAL A 1 251 ? 25.136 65.763 6.738 1.00 11.88 251 VAL A CA 1
ATOM 1748 C C . VAL A 1 251 ? 24.818 65.706 5.197 1.00 10.79 251 VAL A C 1
ATOM 1749 O O . VAL A 1 251 ? 25.024 64.653 4.563 1.00 13.21 251 VAL A O 1
ATOM 1753 N N . ASN A 1 252 ? 24.357 66.784 4.638 1.00 12.56 252 ASN A N 1
ATOM 1754 C CA . ASN A 1 252 ? 24.005 66.826 3.211 1.00 10.39 252 ASN A CA 1
ATOM 1755 C C . ASN A 1 252 ? 25.335 66.668 2.437 1.00 12.00 252 ASN A C 1
ATOM 1756 O O . ASN A 1 252 ? 26.163 67.573 2.469 1.00 10.26 252 ASN A O 1
ATOM 1761 N N . PRO A 1 253 ? 25.505 65.558 1.704 1.00 11.00 253 PRO A N 1
ATOM 1762 C CA . PRO A 1 253 ? 26.728 65.335 0.935 1.00 11.93 253 PRO A CA 1
ATOM 1763 C C . PRO A 1 253 ? 26.899 66.315 -0.279 1.00 11.58 253 PRO A C 1
ATOM 1764 O O . PRO A 1 253 ? 28.055 66.399 -0.813 1.00 15.69 253 PRO A O 1
ATOM 1768 N N . GLU A 1 254 ? 25.846 67.016 -0.669 1.00 10.35 254 GLU A N 1
ATOM 1769 C CA . GLU A 1 254 ? 25.927 68.126 -1.666 1.00 10.53 254 GLU A CA 1
ATOM 1770 C C . GLU A 1 254 ? 26.271 69.492 -1.107 1.00 8.49 254 GLU A C 1
ATOM 1771 O O . GLU A 1 254 ? 25.997 70.529 -1.766 1.00 10.41 254 GLU A O 1
ATOM 1777 N N . THR A 1 255 ? 26.777 69.481 0.126 1.00 10.07 255 THR A N 1
ATOM 1778 C CA . THR A 1 255 ? 27.371 70.662 0.725 1.00 10.00 255 THR A CA 1
ATOM 1779 C C . THR A 1 255 ? 28.821 70.281 1.094 1.00 11.10 255 THR A C 1
ATOM 1780 O O . THR A 1 255 ? 29.127 69.152 1.516 1.00 10.98 255 THR A O 1
ATOM 1784 N N . GLU A 1 256 ? 29.690 71.286 1.027 1.00 13.29 256 GLU A N 1
ATOM 1785 C CA . GLU A 1 256 ? 31.070 71.098 1.493 1.00 14.46 256 GLU A CA 1
ATOM 1786 C C . GLU A 1 256 ? 31.176 70.603 2.937 1.00 13.44 256 GLU A C 1
ATOM 1787 O O . GLU A 1 256 ? 31.895 69.653 3.256 1.00 12.52 256 GLU A O 1
ATOM 1793 N N . LEU A 1 257 ? 30.406 71.230 3.805 1.00 12.91 257 LEU A N 1
ATOM 1794 C CA . LEU A 1 257 ? 30.440 70.924 5.208 1.00 13.72 257 LEU A CA 1
ATOM 1795 C C . LEU A 1 257 ? 29.899 69.510 5.464 1.00 11.80 257 LEU A C 1
ATOM 1796 O O . LEU A 1 257 ? 30.533 68.773 6.175 1.00 11.52 257 LEU A O 1
ATOM 1801 N N . GLY A 1 258 ? 28.705 69.178 4.913 1.00 11.84 258 GLY A N 1
ATOM 1802 C CA . GLY A 1 258 ? 28.163 67.791 5.059 1.00 12.41 258 GLY A CA 1
ATOM 1803 C C . GLY A 1 258 ? 29.064 66.682 4.526 1.00 12.65 258 GLY A C 1
ATOM 1804 O O . GLY A 1 258 ? 29.238 65.651 5.160 1.00 11.74 258 GLY A O 1
ATOM 1805 N N . PHE A 1 259 ? 29.635 66.928 3.360 1.00 12.52 259 PHE A N 1
ATOM 1806 C CA . PHE A 1 259 ? 30.540 65.983 2.708 1.00 14.35 259 PHE A CA 1
ATOM 1807 C C . PHE A 1 259 ? 31.719 65.695 3.621 1.00 15.06 259 PHE A C 1
ATOM 1808 O O . PHE A 1 259 ? 32.101 64.530 3.916 1.00 14.19 259 PHE A O 1
ATOM 1816 N N . ARG A 1 260 ? 32.295 66.798 4.125 1.00 15.44 260 ARG A N 1
ATOM 1817 C CA . ARG A 1 260 ? 33.403 66.763 5.042 1.00 15.01 260 ARG A CA 1
ATOM 1818 C C . ARG A 1 260 ? 33.088 66.068 6.341 1.00 14.88 260 ARG A C 1
ATOM 1819 O O . ARG A 1 260 ? 33.822 65.150 6.747 1.00 14.86 260 ARG A O 1
ATOM 1827 N N . ASN A 1 261 ? 31.970 66.436 6.987 1.00 12.87 261 ASN A N 1
ATOM 1828 C CA . ASN A 1 261 ? 31.563 65.844 8.265 1.00 13.83 261 ASN A CA 1
ATOM 1829 C C . ASN A 1 261 ? 31.419 64.315 8.106 1.00 13.59 261 ASN A C 1
ATOM 1830 O O . ASN A 1 261 ? 31.791 63.538 8.958 1.00 13.75 261 ASN A O 1
ATOM 1835 N N . ARG A 1 262 ? 30.845 63.888 6.970 1.00 13.38 262 ARG A N 1
ATOM 1836 C CA . ARG A 1 262 ? 30.633 62.458 6.736 1.00 14.80 262 ARG A CA 1
ATOM 1837 C C . ARG A 1 262 ? 31.963 61.696 6.747 1.00 15.11 262 ARG A C 1
ATOM 1838 O O . ARG A 1 262 ? 32.068 60.579 7.320 1.00 14.22 262 ARG A O 1
ATOM 1846 N N . ASP A 1 263 ? 32.961 62.228 6.036 1.00 16.09 263 ASP A N 1
ATOM 1847 C CA . ASP A 1 263 ? 34.277 61.621 6.021 1.00 16.79 263 ASP A CA 1
ATOM 1848 C C . ASP A 1 263 ? 35.028 61.713 7.331 1.00 14.58 263 ASP A C 1
ATOM 1849 O O . ASP A 1 263 ? 35.594 60.739 7.753 1.00 14.56 263 ASP 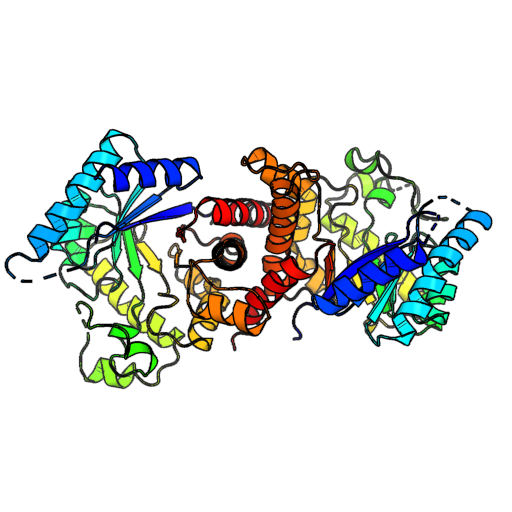A O 1
ATOM 1854 N N . THR A 1 264 ? 34.943 62.842 8.015 1.00 13.73 264 THR A N 1
ATOM 1855 C CA . THR A 1 264 ? 35.546 62.918 9.339 1.00 14.46 264 THR A CA 1
ATOM 1856 C C . THR A 1 264 ? 34.957 61.845 10.281 1.00 13.30 264 THR A C 1
ATOM 1857 O O . THR A 1 264 ? 35.688 61.152 11.046 1.00 14.20 264 THR A O 1
ATOM 1861 N N . ALA A 1 265 ? 33.625 61.701 10.295 1.00 12.94 265 ALA A N 1
ATOM 1862 C CA . ALA A 1 265 ? 32.932 60.727 11.129 1.00 13.94 265 ALA A CA 1
ATOM 1863 C C . ALA A 1 265 ? 33.469 59.299 10.844 1.00 13.77 265 ALA A C 1
ATOM 1864 O O . ALA A 1 265 ? 33.766 58.572 11.773 1.00 13.42 265 ALA A O 1
ATOM 1866 N N . SER A 1 266 ? 33.583 58.930 9.566 1.00 13.41 266 SER A N 1
ATOM 1867 C CA . SER A 1 266 ? 34.151 57.630 9.203 1.00 13.90 266 SER A CA 1
ATOM 1868 C C . SER A 1 266 ? 35.560 57.471 9.704 1.00 14.11 266 SER A C 1
ATOM 1869 O O . SER A 1 266 ? 35.958 56.371 10.210 1.00 13.68 266 SER A O 1
ATOM 1872 N N . ALA A 1 267 ? 36.330 58.562 9.624 1.00 15.24 267 ALA A N 1
ATOM 1873 C CA . ALA A 1 267 ? 37.709 58.560 10.094 1.00 15.72 267 ALA A CA 1
ATOM 1874 C C . ALA A 1 267 ? 37.842 58.365 11.657 1.00 13.52 267 ALA A C 1
ATOM 1875 O O . ALA A 1 267 ? 38.770 57.648 12.110 1.00 14.56 267 ALA A O 1
ATOM 1877 N N . HIS A 1 268 ? 36.837 58.844 12.433 1.00 14.98 268 HIS A N 1
ATOM 1878 C CA . HIS A 1 268 ? 36.706 58.491 13.861 1.00 15.07 268 HIS A CA 1
ATOM 1879 C C . HIS A 1 268 ? 36.535 56.995 14.083 1.00 11.87 268 HIS A C 1
ATOM 1880 O O . HIS A 1 268 ? 37.111 56.423 15.021 1.00 13.08 268 HIS A O 1
ATOM 1887 N N . VAL A 1 269 ? 35.809 56.329 13.208 1.00 14.44 269 VAL A N 1
ATOM 1888 C CA . VAL A 1 269 ? 35.632 54.875 13.311 1.00 14.21 269 VAL A CA 1
ATOM 1889 C C . VAL A 1 269 ? 36.958 54.192 12.999 1.00 13.83 269 VAL A C 1
ATOM 1890 O O . VAL A 1 269 ? 37.382 53.276 13.718 1.00 14.46 269 VAL A O 1
ATOM 1894 N N . THR A 1 270 ? 37.654 54.684 11.965 1.00 14.10 270 THR A N 1
ATOM 1895 C CA . THR A 1 270 ? 39.016 54.213 11.661 1.00 14.19 270 THR A CA 1
ATOM 1896 C C . THR A 1 270 ? 40.032 54.373 12.812 1.00 12.56 270 THR A C 1
ATOM 1897 O O . THR A 1 270 ? 40.862 53.459 12.999 1.00 12.72 270 THR A O 1
ATOM 1901 N N . SER A 1 271 ? 39.950 55.478 13.535 1.00 12.54 271 SER A N 1
ATOM 1902 C CA . SER A 1 271 ? 40.779 55.721 14.716 1.00 13.70 271 SER A CA 1
ATOM 1903 C C . SER A 1 271 ? 40.635 54.549 15.728 1.00 13.45 271 SER A C 1
ATOM 1904 O O . SER A 1 271 ? 41.637 53.971 16.176 1.00 14.07 271 SER A O 1
ATOM 1907 N N . ILE A 1 272 ? 39.407 54.196 16.031 1.00 14.88 272 ILE A N 1
ATOM 1908 C CA . ILE A 1 272 ? 39.086 53.131 16.942 1.00 14.00 272 ILE A CA 1
ATOM 1909 C C . ILE A 1 272 ? 39.631 51.773 16.360 1.00 14.18 272 ILE A C 1
ATOM 1910 O O . ILE A 1 272 ? 40.297 50.987 17.070 1.00 13.03 272 ILE A O 1
ATOM 1915 N N . ALA A 1 273 ? 39.341 51.529 15.096 1.00 13.44 273 ALA A N 1
ATOM 1916 C CA . ALA A 1 273 ? 39.683 50.293 14.425 1.00 12.98 273 ALA A CA 1
ATOM 1917 C C . ALA A 1 273 ? 41.240 50.070 14.341 1.00 12.58 273 ALA A C 1
ATOM 1918 O O . ALA A 1 273 ? 41.713 49.017 14.660 1.00 13.36 273 ALA A O 1
ATOM 1920 N N . ALA A 1 274 ? 41.937 51.103 13.903 1.00 13.76 274 ALA A N 1
ATOM 1921 C CA . ALA A 1 274 ? 43.382 51.100 13.784 1.00 13.86 274 ALA A CA 1
ATOM 1922 C C . ALA A 1 274 ? 44.042 50.917 15.149 1.00 12.34 274 ALA A C 1
ATOM 1923 O O . ALA A 1 274 ? 44.999 50.176 15.282 1.00 14.20 274 ALA A O 1
ATOM 1925 N N . ARG A 1 275 ? 43.532 51.580 16.176 1.00 13.20 275 ARG A N 1
ATOM 1926 C CA . ARG A 1 275 ? 44.059 51.426 17.528 1.00 12.26 275 ARG A CA 1
ATOM 1927 C C . ARG A 1 275 ? 44.010 49.960 18.019 1.00 13.00 275 ARG A C 1
ATOM 1928 O O . ARG A 1 275 ? 44.880 49.518 18.714 1.00 12.78 275 ARG A O 1
ATOM 1936 N N . GLN A 1 276 ? 42.956 49.246 17.624 1.00 13.41 276 GLN A N 1
ATOM 1937 C CA . GLN A 1 276 ? 42.831 47.814 17.946 1.00 14.71 276 GLN A CA 1
ATOM 1938 C C . GLN A 1 276 ? 43.344 46.818 16.903 1.00 15.30 276 GLN A C 1
ATOM 1939 O O . GLN A 1 276 ? 43.119 45.587 17.056 1.00 15.47 276 GLN A O 1
ATOM 1945 N N . GLY A 1 277 ? 44.133 47.306 15.954 1.00 14.10 277 GLY A N 1
ATOM 1946 C CA . GLY A 1 277 ? 44.880 46.428 15.080 1.00 16.61 277 GLY A CA 1
ATOM 1947 C C . GLY A 1 277 ? 44.192 45.890 13.851 1.00 14.93 277 GLY A C 1
ATOM 1948 O O . GLY A 1 277 ? 44.737 44.958 13.195 1.00 16.06 277 GLY A O 1
ATOM 1949 N N . VAL A 1 278 ? 43.044 46.467 13.510 1.00 15.60 278 VAL A N 1
ATOM 1950 C CA . VAL A 1 278 ? 42.347 46.106 12.253 1.00 16.14 278 VAL A CA 1
ATOM 1951 C C . VAL A 1 278 ? 43.339 46.264 11.109 1.00 16.20 278 VAL A C 1
ATOM 1952 O O . VAL A 1 278 ? 43.924 47.283 10.958 1.00 15.59 278 VAL A O 1
ATOM 1956 N N . GLU A 1 279 ? 43.495 45.206 10.303 1.00 15.58 279 GLU A N 1
ATOM 1957 C CA . GLU A 1 279 ? 44.488 45.163 9.263 1.00 14.74 279 GLU A CA 1
ATOM 1958 C C . GLU A 1 279 ? 44.208 46.059 8.057 1.00 13.80 279 GLU A C 1
ATOM 1959 O O . GLU A 1 279 ? 45.127 46.590 7.491 1.00 14.06 279 GLU A O 1
ATOM 1965 N N . VAL A 1 280 ? 42.954 46.178 7.627 1.00 13.69 280 VAL A N 1
ATOM 1966 C CA . VAL A 1 280 ? 42.629 46.967 6.443 1.00 12.99 280 VAL A CA 1
ATOM 1967 C C . VAL A 1 280 ? 41.310 47.668 6.691 1.00 13.13 280 VAL A C 1
ATOM 1968 O O . VAL A 1 280 ? 40.373 47.065 7.263 1.00 15.11 280 VAL A O 1
ATOM 1972 N N . VAL A 1 281 ? 41.260 48.935 6.292 1.00 13.15 281 VAL A N 1
ATOM 1973 C CA . VAL A 1 281 ? 40.030 49.699 6.215 1.00 14.72 281 VAL A CA 1
ATOM 1974 C C . VAL A 1 281 ? 39.748 50.085 4.729 1.00 14.34 281 VAL A C 1
ATOM 1975 O O . VAL A 1 281 ? 40.635 50.524 3.999 1.00 15.21 281 VAL A O 1
ATOM 1979 N N . ARG A 1 282 ? 38.507 49.838 4.307 1.00 13.32 282 ARG A N 1
ATOM 1980 C CA . ARG A 1 282 ? 38.065 50.145 2.970 1.00 13.41 282 ARG A CA 1
ATOM 1981 C C . ARG A 1 282 ? 37.290 51.476 3.043 1.00 14.63 282 ARG A C 1
ATOM 1982 O O . ARG A 1 282 ? 36.234 51.589 3.734 1.00 13.60 282 ARG A O 1
ATOM 1990 N N . VAL A 1 283 ? 37.815 52.463 2.330 1.00 15.70 283 VAL A N 1
ATOM 1991 C CA . VAL A 1 283 ? 37.369 53.839 2.488 1.00 15.52 283 VAL A CA 1
ATOM 1992 C C . VAL A 1 283 ? 37.254 54.630 1.186 1.00 15.84 283 VAL A C 1
ATOM 1993 O O . VAL A 1 283 ? 37.974 54.347 0.218 1.00 13.21 283 VAL A O 1
ATOM 1997 N N . HIS A 1 284 ? 36.375 55.662 1.173 1.00 15.59 284 HIS A N 1
ATOM 1998 C CA . HIS A 1 284 ? 36.253 56.571 -0.014 1.00 15.63 284 HIS A CA 1
ATOM 1999 C C . HIS A 1 284 ? 37.342 57.673 -0.008 1.00 17.55 284 HIS A C 1
ATOM 2000 O O . HIS A 1 284 ? 38.035 57.891 -1.016 1.00 16.11 284 HIS A O 1
ATOM 2007 N N . ASP A 1 285 ? 37.479 58.366 1.136 1.00 15.66 285 ASP A N 1
ATOM 2008 C CA . ASP A 1 285 ? 38.351 59.479 1.274 1.00 16.66 285 ASP A CA 1
ATOM 2009 C C . ASP A 1 285 ? 39.657 59.081 1.988 1.00 15.59 285 ASP A C 1
ATOM 2010 O O . ASP A 1 285 ? 39.730 59.074 3.202 1.00 16.98 285 ASP A O 1
ATOM 2015 N N . VAL A 1 286 ? 40.668 58.751 1.224 1.00 14.60 286 VAL A N 1
ATOM 2016 C CA . VAL A 1 286 ? 41.900 58.189 1.804 1.00 13.52 286 VAL A CA 1
ATOM 2017 C C . VAL A 1 286 ? 42.582 59.180 2.795 1.00 12.85 286 VAL A C 1
ATOM 2018 O O . VAL A 1 286 ? 42.979 58.786 3.878 1.00 13.85 286 VAL A O 1
ATOM 2022 N N . ALA A 1 287 ? 42.624 60.447 2.397 1.00 13.88 287 ALA A N 1
ATOM 2023 C CA . ALA A 1 287 ? 43.343 61.476 3.216 1.00 13.92 287 ALA A CA 1
ATOM 2024 C C . ALA A 1 287 ? 42.847 61.512 4.660 1.00 14.34 287 ALA A C 1
ATOM 2025 O O . ALA A 1 287 ? 43.627 61.489 5.603 1.00 14.37 287 ALA A O 1
ATOM 2027 N N . SER A 1 288 ? 41.531 61.592 4.827 1.00 14.13 288 SER A N 1
ATOM 2028 C CA . SER A 1 288 ? 40.967 61.698 6.215 1.00 14.96 288 SER A CA 1
ATOM 2029 C C . SER A 1 288 ? 41.309 60.448 7.054 1.00 14.64 288 SER A C 1
ATOM 2030 O O . SER A 1 288 ? 41.570 60.539 8.241 1.00 13.96 288 SER A O 1
ATOM 2033 N N . HIS A 1 289 ? 41.297 59.281 6.422 1.00 14.77 289 HIS A N 1
ATOM 2034 C CA . HIS A 1 289 ? 41.631 58.045 7.122 1.00 14.78 289 HIS A CA 1
ATOM 2035 C C . HIS A 1 289 ? 43.127 57.896 7.384 1.00 12.75 289 HIS A C 1
ATOM 2036 O O . HIS A 1 289 ? 43.506 57.302 8.322 1.00 13.13 289 HIS A O 1
ATOM 2043 N N . ARG A 1 290 ? 43.945 58.487 6.560 1.00 14.19 290 ARG A N 1
ATOM 2044 C CA . ARG A 1 290 ? 45.376 58.521 6.814 1.00 14.02 290 ARG A CA 1
ATOM 2045 C C . ARG A 1 290 ? 45.667 59.255 8.096 1.00 12.49 290 ARG A C 1
ATOM 2046 O O . ARG A 1 290 ? 46.453 58.776 8.927 1.00 12.87 290 ARG A O 1
ATOM 2054 N N . MET A 1 291 ? 45.027 60.386 8.290 1.00 13.74 291 MET A N 1
ATOM 2055 C CA . MET A 1 291 ? 45.163 61.060 9.587 1.00 13.21 291 MET A CA 1
ATOM 2056 C C . MET A 1 291 ? 44.843 60.160 10.779 1.00 12.62 291 MET A C 1
ATOM 2057 O O . MET A 1 291 ? 45.583 60.084 11.749 1.00 12.64 291 MET A O 1
ATOM 2062 N N . ALA A 1 292 ? 43.683 59.532 10.728 1.00 14.09 292 ALA A N 1
ATOM 2063 C CA . ALA A 1 292 ? 43.216 58.594 11.774 1.00 14.14 292 ALA A CA 1
ATOM 2064 C C . ALA A 1 292 ? 44.205 57.423 11.990 1.00 13.39 292 ALA A C 1
ATOM 2065 O O . ALA A 1 292 ? 44.531 57.103 13.131 1.00 12.90 292 ALA A O 1
ATOM 2067 N N . VAL A 1 293 ? 44.636 56.766 10.909 1.00 14.84 293 VAL A N 1
ATOM 2068 C CA . VAL A 1 293 ? 45.516 55.641 10.979 1.00 14.33 293 VAL A CA 1
ATOM 2069 C C . VAL A 1 293 ? 46.837 56.083 11.622 1.00 14.30 293 VAL A C 1
ATOM 2070 O O . VAL A 1 293 ? 47.341 55.413 12.494 1.00 14.49 293 VAL A O 1
ATOM 2074 N N . GLU A 1 294 ? 47.392 57.238 11.228 1.00 14.16 294 GLU A N 1
ATOM 2075 C CA . GLU A 1 294 ? 48.688 57.597 11.717 1.00 14.37 294 GLU A CA 1
ATOM 2076 C C . GLU A 1 294 ? 48.658 57.914 13.229 1.00 13.62 294 GLU A C 1
ATOM 2077 O O . GLU A 1 294 ? 49.568 57.535 13.962 1.00 14.53 294 GLU A O 1
ATOM 2083 N N . ILE A 1 295 ? 47.619 58.607 13.660 1.00 14.09 295 ILE A N 1
ATOM 2084 C CA . ILE A 1 295 ? 47.425 58.907 15.086 1.00 15.34 295 ILE A CA 1
ATOM 2085 C C . ILE A 1 295 ? 47.241 57.609 15.901 1.00 13.69 295 ILE A C 1
ATOM 2086 O O . ILE A 1 295 ? 47.882 57.393 16.930 1.00 12.48 295 ILE A O 1
ATOM 2091 N N . ALA A 1 296 ? 46.254 56.857 15.481 1.00 14.15 296 ALA A N 1
ATOM 2092 C CA . ALA A 1 296 ? 45.903 55.617 16.178 1.00 13.76 296 ALA A CA 1
ATOM 2093 C C . ALA A 1 296 ? 47.015 54.575 16.254 1.00 14.87 296 ALA A C 1
ATOM 2094 O O . ALA A 1 296 ? 47.238 53.965 17.261 1.00 14.68 296 ALA A O 1
ATOM 2096 N N . SER A 1 297 ? 47.733 54.396 15.170 1.00 16.36 297 SER A N 1
ATOM 2097 C CA . SER A 1 297 ? 48.885 53.535 15.133 1.00 17.39 297 SER A CA 1
ATOM 2098 C C . SER A 1 297 ? 50.092 53.989 15.985 1.00 16.77 297 SER A C 1
ATOM 2099 O O . SER A 1 297 ? 50.768 53.162 16.601 1.00 16.91 297 SER A O 1
ATOM 2102 N N . ALA A 1 298 ? 50.335 55.299 16.034 1.00 16.05 298 ALA A N 1
ATOM 2103 C CA . ALA A 1 298 ? 51.382 55.874 16.867 1.00 15.02 298 ALA A CA 1
ATOM 2104 C C . ALA A 1 298 ? 51.128 55.513 18.331 1.00 14.45 298 ALA A C 1
ATOM 2105 O O . ALA A 1 298 ? 52.054 55.104 19.019 1.00 15.82 298 ALA A O 1
ATOM 2107 N N . ILE A 1 299 ? 49.850 55.513 18.737 1.00 12.45 299 ILE A N 1
ATOM 2108 C CA . ILE A 1 299 ? 49.435 55.109 20.080 1.00 13.25 299 ILE A CA 1
ATOM 2109 C C . ILE A 1 299 ? 49.588 53.592 20.284 1.00 12.28 299 ILE A C 1
ATOM 2110 O O . ILE A 1 299 ? 50.268 53.103 21.190 1.00 11.88 299 ILE A O 1
ATOM 2115 N N . ARG A 1 300 ? 48.949 52.831 19.388 1.00 13.09 300 ARG A N 1
ATOM 2116 C CA . ARG A 1 300 ? 48.976 51.390 19.477 1.00 14.90 300 ARG A CA 1
ATOM 2117 C C . ARG A 1 300 ? 50.397 50.831 19.583 1.00 14.59 300 ARG A C 1
ATOM 2118 O O . ARG A 1 300 ? 50.701 49.932 20.386 1.00 13.03 300 ARG A O 1
ATOM 2126 N N . LEU A 1 301 ? 51.257 51.395 18.745 1.00 14.12 301 LEU A N 1
ATOM 2127 C CA . LEU A 1 301 ? 52.591 50.931 18.608 1.00 16.54 301 LEU A CA 1
ATOM 2128 C C . LEU A 1 301 ? 53.611 51.739 19.446 1.00 16.42 301 LEU A C 1
ATOM 2129 O O . LEU A 1 301 ? 54.799 51.720 19.145 1.00 16.16 301 LEU A O 1
ATOM 2134 N N . ALA A 1 302 ? 53.149 52.377 20.535 1.00 16.45 302 ALA A N 1
ATOM 2135 C CA . ALA A 1 302 ? 53.964 53.303 21.359 1.00 18.05 302 ALA A CA 1
ATOM 2136 C C . ALA A 1 302 ? 55.280 52.681 21.835 1.00 19.77 302 ALA A C 1
ATOM 2137 O O . ALA A 1 302 ? 56.329 53.361 21.860 1.00 21.21 302 ALA A O 1
ATOM 2139 N N . ASP A 1 303 ? 55.228 51.402 22.234 1.00 21.31 303 ASP A N 1
ATOM 2140 C CA . ASP A 1 303 ? 56.404 50.716 22.802 1.00 23.79 303 ASP A CA 1
ATOM 2141 C C . ASP A 1 303 ? 57.065 49.714 21.828 1.00 24.83 303 ASP A C 1
ATOM 2142 O O . ASP A 1 303 ? 57.101 49.968 20.593 1.00 26.94 303 ASP A O 1
ATOM 2147 N N . ASN B 1 6 ? 32.688 52.466 33.015 1.00 39.58 6 ASN B N 1
ATOM 2148 C CA . ASN B 1 6 ? 31.873 53.658 32.627 1.00 38.67 6 ASN B CA 1
ATOM 2149 C C . ASN B 1 6 ? 30.637 53.191 31.864 1.00 38.12 6 ASN B C 1
ATOM 2150 O O . ASN B 1 6 ? 30.763 52.410 30.914 1.00 39.04 6 ASN B O 1
ATOM 2155 N N . HIS B 1 7 ? 29.447 53.627 32.290 1.00 36.87 7 HIS B N 1
ATOM 2156 C CA . HIS B 1 7 ? 28.213 53.391 31.509 1.00 34.72 7 HIS B CA 1
ATOM 2157 C C . HIS B 1 7 ? 27.578 54.674 30.877 1.00 33.38 7 HIS B C 1
ATOM 2158 O O . HIS B 1 7 ? 26.544 54.590 30.190 1.00 32.87 7 HIS B O 1
ATOM 2165 N N . ALA B 1 8 ? 28.162 55.843 31.151 1.00 30.99 8 ALA B N 1
ATOM 2166 C CA . ALA B 1 8 ? 27.719 57.119 30.556 1.00 29.29 8 ALA B CA 1
ATOM 2167 C C . ALA B 1 8 ? 28.678 57.590 29.472 1.00 26.14 8 ALA B C 1
ATOM 2168 O O . ALA B 1 8 ? 29.888 57.273 29.483 1.00 25.07 8 ALA B O 1
ATOM 2170 N N . LYS B 1 9 ? 28.169 58.389 28.552 1.00 22.91 9 LYS B N 1
ATOM 2171 C CA . LYS B 1 9 ? 29.059 58.935 27.532 1.00 21.99 9 LYS B CA 1
ATOM 2172 C C . LYS B 1 9 ? 30.105 59.882 28.156 1.00 19.15 9 LYS B C 1
ATOM 2173 O O . LYS B 1 9 ? 29.857 60.530 29.180 1.00 16.28 9 LYS B O 1
ATOM 2179 N N . THR B 1 10 ? 31.270 59.960 27.501 1.00 18.44 10 THR B N 1
ATOM 2180 C CA . THR B 1 10 ? 32.325 60.884 27.835 1.00 16.89 10 THR B CA 1
ATOM 2181 C C . THR B 1 10 ? 31.772 62.293 27.927 1.00 16.21 10 THR B C 1
ATOM 2182 O O . THR B 1 10 ? 31.075 62.737 27.068 1.00 18.42 10 THR B O 1
ATOM 2186 N N . VAL B 1 11 ? 32.048 62.963 29.024 1.00 16.55 11 VAL B N 1
ATOM 2187 C CA . VAL B 1 11 ? 31.723 64.373 29.232 1.00 16.07 11 VAL B CA 1
ATOM 2188 C C . VAL B 1 11 ? 32.786 65.262 28.553 1.00 15.85 11 VAL B C 1
ATOM 2189 O O . VAL B 1 11 ? 33.970 64.969 28.615 1.00 14.19 11 VAL B O 1
ATOM 2193 N N . ILE B 1 12 ? 32.361 66.355 27.913 1.00 15.25 12 ILE B N 1
ATOM 2194 C CA . ILE B 1 12 ? 33.252 67.276 27.256 1.00 14.71 12 ILE B CA 1
ATOM 2195 C C . ILE B 1 12 ? 33.399 68.517 28.120 1.00 13.86 12 ILE B C 1
ATOM 2196 O O . ILE B 1 12 ? 32.416 69.195 28.454 1.00 15.21 12 ILE B O 1
ATOM 2201 N N . CYS B 1 13 ? 34.613 68.740 28.532 1.00 13.47 13 CYS B N 1
ATOM 2202 C CA . CYS B 1 13 ? 34.985 69.937 29.325 1.00 12.59 13 CYS B CA 1
ATOM 2203 C C . CYS B 1 13 ? 35.613 71.042 28.423 1.00 13.89 13 CYS B C 1
ATOM 2204 O O . CYS B 1 13 ? 36.641 70.830 27.814 1.00 13.91 13 CYS B O 1
ATOM 2207 N N . GLY B 1 14 ? 34.924 72.171 28.253 1.00 12.64 14 GLY B N 1
ATOM 2208 C CA . GLY B 1 14 ? 35.421 73.288 27.449 1.00 14.14 14 GLY B CA 1
ATOM 2209 C C . GLY B 1 14 ? 36.396 74.138 28.256 1.00 15.86 14 GLY B C 1
ATOM 2210 O O . GLY B 1 14 ? 36.388 74.158 29.465 1.00 16.50 14 GLY B O 1
ATOM 2211 N N . ILE B 1 15 ? 37.262 74.819 27.566 1.00 15.97 15 ILE B N 1
ATOM 2212 C CA . ILE B 1 15 ? 38.327 75.609 28.184 1.00 16.37 15 ILE B CA 1
ATOM 2213 C C . ILE B 1 15 ? 37.979 77.094 28.111 1.00 17.56 15 ILE B C 1
ATOM 2214 O O . ILE B 1 15 ? 37.678 77.599 27.038 1.00 17.98 15 ILE B O 1
ATOM 2219 N N . ILE B 1 16 ? 38.064 77.803 29.232 1.00 16.99 16 ILE B N 1
ATOM 2220 C CA . ILE B 1 16 ? 37.954 79.254 29.247 1.00 17.35 16 ILE B CA 1
ATOM 2221 C C . ILE B 1 16 ? 39.151 79.841 29.984 1.00 18.58 16 ILE B C 1
ATOM 2222 O O . ILE B 1 16 ? 39.272 79.690 31.202 1.00 17.78 16 ILE B O 1
ATOM 2227 N N . ASN B 1 17 ? 40.014 80.535 29.254 1.00 19.29 17 ASN B N 1
ATOM 2228 C CA . ASN B 1 17 ? 41.161 81.170 29.907 1.00 21.47 17 ASN B CA 1
ATOM 2229 C C . ASN B 1 17 ? 40.997 82.684 30.057 1.00 22.09 17 ASN B C 1
ATOM 2230 O O . ASN B 1 17 ? 40.751 83.383 29.093 1.00 21.95 17 ASN B O 1
ATOM 2235 N N . VAL B 1 18 ? 41.112 83.159 31.290 1.00 22.19 18 VAL B N 1
ATOM 2236 C CA . VAL B 1 18 ? 41.085 84.585 31.579 1.00 25.54 18 VAL B CA 1
ATOM 2237 C C . VAL B 1 18 ? 42.454 85.055 32.160 1.00 26.63 18 VAL B C 1
ATOM 2238 O O . VAL B 1 18 ? 42.500 85.896 33.050 1.00 27.86 18 VAL B O 1
ATOM 2242 N N . THR B 1 19 ? 43.556 84.506 31.638 1.00 29.39 19 THR B N 1
ATOM 2243 C CA . THR B 1 19 ? 44.905 84.959 32.021 1.00 30.48 19 THR B CA 1
ATOM 2244 C C . THR B 1 19 ? 45.057 86.351 31.453 1.00 31.50 19 THR B C 1
ATOM 2245 O O . THR B 1 19 ? 44.496 86.607 30.394 1.00 33.58 19 THR B O 1
ATOM 2249 N N . LEU B 1 32 ? 35.057 90.122 30.601 1.00 27.25 32 LEU B N 1
ATOM 2250 C CA . LEU B 1 32 ? 34.045 89.287 31.272 1.00 26.55 32 LEU B CA 1
ATOM 2251 C C . LEU B 1 32 ? 33.076 88.822 30.191 1.00 26.99 32 LEU B C 1
ATOM 2252 O O . LEU B 1 32 ? 32.863 87.618 30.008 1.00 26.23 32 LEU B O 1
ATOM 2257 N N . GLU B 1 33 ? 32.532 89.782 29.434 1.00 26.56 33 GLU B N 1
ATOM 2258 C CA . GLU B 1 33 ? 31.580 89.441 28.375 1.00 25.87 33 GLU B CA 1
ATOM 2259 C C . GLU B 1 33 ? 32.155 88.507 27.325 1.00 25.24 33 GLU B C 1
ATOM 2260 O O . GLU B 1 33 ? 31.442 87.654 26.757 1.00 24.25 33 GLU B O 1
ATOM 2266 N N . GLN B 1 34 ? 33.451 88.656 27.076 1.00 24.42 34 GLN B N 1
ATOM 2267 C CA . GLN B 1 34 ? 34.166 87.790 26.173 1.00 24.71 34 GLN B CA 1
ATOM 2268 C C . GLN B 1 34 ? 34.202 86.341 26.749 1.00 23.04 34 GLN B C 1
ATOM 2269 O O . GLN B 1 34 ? 33.887 85.402 26.050 1.00 23.01 34 GLN B O 1
ATOM 2275 N N . ALA B 1 35 ? 34.525 86.190 28.031 1.00 21.79 35 ALA B N 1
ATOM 2276 C CA . ALA B 1 35 ? 34.464 84.874 28.733 1.00 21.53 35 ALA B CA 1
ATOM 2277 C C . ALA B 1 35 ? 33.050 84.269 28.723 1.00 20.65 35 ALA B C 1
ATOM 2278 O O . ALA B 1 35 ? 32.902 83.088 28.466 1.00 19.12 35 ALA B O 1
ATOM 2280 N N . LEU B 1 36 ? 32.042 85.080 29.084 1.00 20.90 36 LEU B N 1
ATOM 2281 C CA . LEU B 1 36 ? 30.639 84.641 29.093 1.00 21.14 36 LEU B CA 1
ATOM 2282 C C . LEU B 1 36 ? 30.149 84.182 27.728 1.00 20.77 36 LEU B C 1
ATOM 2283 O O . LEU B 1 36 ? 29.429 83.208 27.624 1.00 19.09 36 LEU B O 1
ATOM 2288 N N . GLN B 1 37 ? 30.529 84.910 26.681 1.00 21.00 37 GLN B N 1
ATOM 2289 C CA . GLN B 1 37 ? 30.169 84.523 25.323 1.00 21.45 37 GLN B CA 1
ATOM 2290 C C . GLN B 1 37 ? 30.763 83.193 24.951 1.00 20.38 37 GLN B C 1
ATOM 2291 O O . GLN B 1 37 ? 30.101 82.343 24.316 1.00 17.61 37 GLN B O 1
ATOM 2297 N N . GLN B 1 38 ? 32.019 82.965 25.349 1.00 20.24 38 GLN B N 1
ATOM 2298 C CA . GLN B 1 38 ? 32.670 81.696 25.058 1.00 20.14 38 GLN B CA 1
ATOM 2299 C C . GLN B 1 38 ? 31.991 80.534 25.814 1.00 16.99 38 GLN B C 1
ATOM 2300 O O . GLN B 1 38 ? 31.779 79.479 25.229 1.00 15.42 38 GLN B O 1
ATOM 2306 N N . ALA B 1 39 ? 31.669 80.775 27.072 1.00 16.86 39 ALA B N 1
ATOM 2307 C CA . ALA B 1 39 ? 30.879 79.806 27.892 1.00 16.80 39 ALA B CA 1
ATOM 2308 C C . ALA B 1 39 ? 29.592 79.361 27.174 1.00 15.85 39 ALA B C 1
ATOM 2309 O O . ALA B 1 39 ? 29.373 78.187 26.949 1.00 16.85 39 ALA B O 1
ATOM 2311 N N . ARG B 1 40 ? 28.818 80.336 26.710 1.00 16.31 40 ARG B N 1
ATOM 2312 C CA . ARG B 1 40 ? 27.578 80.097 25.961 1.00 16.74 40 ARG B CA 1
ATOM 2313 C C . ARG B 1 40 ? 27.795 79.259 24.728 1.00 16.41 40 ARG B C 1
ATOM 2314 O O . ARG B 1 40 ? 27.058 78.300 24.522 1.00 16.38 40 ARG B O 1
ATOM 2322 N N . LYS B 1 41 ? 28.826 79.589 23.922 1.00 15.75 41 LYS B N 1
ATOM 2323 C CA . LYS B 1 41 ? 29.175 78.833 22.745 1.00 17.21 41 LYS B CA 1
ATOM 2324 C C . LYS B 1 41 ? 29.514 77.379 23.036 1.00 17.24 41 LYS B C 1
ATOM 2325 O O . LYS B 1 41 ? 28.968 76.461 22.411 1.00 16.34 41 LYS B O 1
ATOM 2331 N N . LEU B 1 42 ? 30.455 77.168 23.972 1.00 15.97 42 LEU B N 1
ATOM 2332 C CA . LEU B 1 42 ? 30.877 75.847 24.352 1.00 15.35 42 LEU B CA 1
ATOM 2333 C C . LEU B 1 42 ? 29.731 74.954 24.829 1.00 15.83 42 LEU B C 1
ATOM 2334 O O . LEU B 1 42 ? 29.601 73.807 24.331 1.00 15.97 42 LEU B O 1
ATOM 2339 N N . ILE B 1 43 ? 28.901 75.515 25.701 1.00 15.15 43 ILE B N 1
ATOM 2340 C CA . ILE B 1 43 ? 27.727 74.853 26.244 1.00 16.41 43 ILE B CA 1
ATOM 2341 C C . ILE B 1 43 ? 26.761 74.476 25.085 1.00 16.53 43 ILE B C 1
ATOM 2342 O O . ILE B 1 43 ? 26.274 73.361 25.023 1.00 15.09 43 ILE B O 1
ATOM 2347 N N . ALA B 1 44 ? 26.514 75.437 24.193 1.00 17.18 44 ALA B N 1
ATOM 2348 C CA . ALA B 1 44 ? 25.707 75.244 22.978 1.00 18.39 44 ALA B CA 1
ATOM 2349 C C . ALA B 1 44 ? 26.198 74.125 22.106 1.00 18.77 44 ALA B C 1
ATOM 2350 O O . ALA B 1 44 ? 25.384 73.412 21.484 1.00 18.98 44 ALA B O 1
ATOM 2352 N N . GLU B 1 45 ? 27.524 73.892 22.064 1.00 17.55 45 GLU B N 1
ATOM 2353 C CA . GLU B 1 45 ? 28.093 72.878 21.221 1.00 18.42 45 GLU B CA 1
ATOM 2354 C C . GLU B 1 45 ? 28.151 71.513 21.907 1.00 17.07 45 GLU B C 1
ATOM 2355 O O . GLU B 1 45 ? 28.460 70.512 21.291 1.00 18.60 45 GLU B O 1
ATOM 2361 N N . GLY B 1 46 ? 27.855 71.505 23.201 1.00 17.89 46 GLY B N 1
ATOM 2362 C CA . GLY B 1 46 ? 27.666 70.264 23.951 1.00 17.97 46 GLY B CA 1
ATOM 2363 C C . GLY B 1 46 ? 28.554 70.078 25.145 1.00 16.40 46 GLY B C 1
ATOM 2364 O O . GLY B 1 46 ? 28.632 68.970 25.657 1.00 17.64 46 GLY B O 1
ATOM 2365 N N . ALA B 1 47 ? 29.225 71.130 25.597 1.00 14.25 47 ALA B N 1
ATOM 2366 C CA . ALA B 1 47 ? 30.080 71.009 26.786 1.00 14.58 47 ALA B CA 1
ATOM 2367 C C . ALA B 1 47 ? 29.164 70.868 27.981 1.00 14.70 47 ALA B C 1
ATOM 2368 O O . ALA B 1 47 ? 28.189 71.631 28.127 1.00 14.90 47 ALA B O 1
ATOM 2370 N N . SER B 1 48 ? 29.482 69.866 28.804 1.00 15.80 48 SER B N 1
ATOM 2371 C CA . SER B 1 48 ? 28.821 69.602 30.085 1.00 16.65 48 SER B CA 1
ATOM 2372 C C . SER B 1 48 ? 29.622 70.132 31.283 1.00 16.19 48 SER B C 1
ATOM 2373 O O . SER B 1 48 ? 29.150 70.051 32.450 1.00 16.55 48 SER B O 1
ATOM 2376 N N . MET B 1 49 ? 30.802 70.686 31.010 1.00 14.56 49 MET B N 1
ATOM 2377 C CA . MET B 1 49 ? 31.703 71.232 32.021 1.00 14.23 49 MET B CA 1
ATOM 2378 C C . MET B 1 49 ? 32.560 72.358 31.377 1.00 13.74 49 MET B C 1
ATOM 2379 O O . MET B 1 49 ? 32.881 72.299 30.183 1.00 13.74 49 MET B O 1
ATOM 2384 N N . LEU B 1 50 ? 32.933 73.344 32.173 1.00 12.56 50 LEU B N 1
ATOM 2385 C CA . LEU B 1 50 ? 33.799 74.464 31.752 1.00 13.39 50 LEU B CA 1
ATOM 2386 C C . LEU B 1 50 ? 34.960 74.566 32.738 1.00 14.05 50 LEU B C 1
ATOM 2387 O O . LEU B 1 50 ? 34.746 74.553 33.987 1.00 13.38 50 LEU B O 1
ATOM 2392 N N . ASP B 1 51 ? 36.175 74.649 32.208 1.00 12.93 51 ASP B N 1
ATOM 2393 C CA . ASP B 1 51 ? 37.380 74.774 33.046 1.00 14.76 51 ASP B CA 1
ATOM 2394 C C . ASP B 1 51 ? 37.951 76.192 32.907 1.00 14.62 51 ASP B C 1
ATOM 2395 O O . ASP B 1 51 ? 38.409 76.599 31.825 1.00 14.02 51 ASP B O 1
ATOM 2400 N N . ILE B 1 52 ? 37.834 76.939 33.990 1.00 12.98 52 ILE B N 1
ATOM 2401 C CA . ILE B 1 52 ? 38.159 78.372 34.022 1.00 14.11 52 ILE B CA 1
ATOM 2402 C C . ILE B 1 52 ? 39.515 78.531 34.655 1.00 12.44 52 ILE B C 1
ATOM 2403 O O . ILE B 1 52 ? 39.746 78.059 35.781 1.00 12.30 52 ILE B O 1
ATOM 2408 N N . GLY B 1 53 ? 40.448 79.143 33.928 1.00 13.73 53 GLY B N 1
ATOM 2409 C CA . GLY B 1 53 ? 41.789 79.430 34.490 1.00 14.40 53 GLY B CA 1
ATOM 2410 C C . GLY B 1 53 ? 42.191 80.876 34.313 1.00 15.38 53 GLY B C 1
ATOM 2411 O O . GLY B 1 53 ? 42.058 81.463 33.221 1.00 16.24 53 GLY B O 1
ATOM 2412 N N . GLY B 1 54 ? 42.726 81.421 35.381 1.00 16.55 54 GLY B N 1
ATOM 2413 C CA . GLY B 1 54 ? 43.144 82.809 35.427 1.00 16.61 54 GLY B CA 1
ATOM 2414 C C . GLY B 1 54 ? 44.583 83.022 35.895 1.00 18.07 54 GLY B C 1
ATOM 2415 O O . GLY B 1 54 ? 44.917 84.125 36.272 1.00 17.05 54 GLY B O 1
ATOM 2416 N N . GLU B 1 55 ? 45.433 81.982 35.853 1.00 19.56 55 GLU B N 1
ATOM 2417 C CA . GLU B 1 55 ? 46.804 82.102 36.337 1.00 23.04 55 GLU B CA 1
ATOM 2418 C C . GLU B 1 55 ? 47.647 82.929 35.346 1.00 24.45 55 GLU B C 1
ATOM 2419 O O . GLU B 1 55 ? 47.517 82.782 34.143 1.00 23.56 55 GLU B O 1
ATOM 2425 N N . SER B 1 56 ? 48.501 83.779 35.888 1.00 26.00 56 SER B N 1
ATOM 2426 C CA . SER B 1 56 ? 49.387 84.602 35.088 1.00 27.86 56 SER B CA 1
ATOM 2427 C C . SER B 1 56 ? 50.741 83.908 34.916 1.00 28.30 56 SER B C 1
ATOM 2428 O O . SER B 1 56 ? 51.590 83.984 35.819 1.00 28.89 56 SER B O 1
ATOM 2431 N N . TYR B 1 63 ? 53.529 91.049 44.723 1.00 6.84 63 TYR B N 1
ATOM 2432 C CA . TYR B 1 63 ? 52.565 91.743 45.605 1.00 8.01 63 TYR B CA 1
ATOM 2433 C C . TYR B 1 63 ? 51.117 91.400 45.255 1.00 8.84 63 TYR B C 1
ATOM 2434 O O . TYR B 1 63 ? 50.699 91.458 44.109 1.00 11.68 63 TYR B O 1
ATOM 2443 N N . VAL B 1 64 ? 50.380 90.944 46.257 1.00 10.75 64 VAL B N 1
ATOM 2444 C CA . VAL B 1 64 ? 48.960 90.535 46.120 1.00 12.45 64 VAL B CA 1
ATOM 2445 C C . VAL B 1 64 ? 48.606 89.754 44.837 1.00 13.34 64 VAL B C 1
ATOM 2446 O O . VAL B 1 64 ? 47.452 89.772 44.404 1.00 14.82 64 VAL B O 1
ATOM 2450 N N . GLU B 1 65 ? 49.560 88.984 44.296 1.00 14.32 65 GLU B N 1
ATOM 2451 C CA . GLU B 1 65 ? 49.370 88.160 43.082 1.00 14.83 65 GLU B CA 1
ATOM 2452 C C . GLU B 1 65 ? 48.162 87.180 43.124 1.00 13.91 65 GLU B C 1
ATOM 2453 O O . GLU B 1 65 ? 47.390 87.030 42.157 1.00 11.62 65 GLU B O 1
ATOM 2459 N N . ILE B 1 66 ? 48.017 86.490 44.252 1.00 14.81 66 ILE B N 1
ATOM 2460 C CA . ILE B 1 66 ? 46.951 85.496 44.412 1.00 15.04 66 ILE B CA 1
ATOM 2461 C C . ILE B 1 66 ? 45.569 86.189 44.492 1.00 14.35 66 ILE B C 1
ATOM 2462 O O . ILE B 1 66 ? 44.618 85.735 43.846 1.00 13.87 66 ILE B O 1
ATOM 2467 N N . GLU B 1 67 ? 45.492 87.333 45.197 1.00 13.45 67 GLU B N 1
ATOM 2468 C CA . GLU B 1 67 ? 44.236 88.117 45.273 1.00 14.05 67 GLU B CA 1
ATOM 2469 C C . GLU B 1 67 ? 43.798 88.603 43.872 1.00 13.36 67 GLU B C 1
ATOM 2470 O O . GLU B 1 67 ? 42.644 88.501 43.500 1.00 14.37 67 GLU B O 1
ATOM 2476 N N . GLU B 1 68 ? 44.729 88.995 43.032 1.00 13.00 68 GLU B N 1
ATOM 2477 C CA . GLU B 1 68 ? 44.367 89.348 41.651 1.00 13.18 68 GLU B CA 1
ATOM 2478 C C . GLU B 1 68 ? 43.961 88.173 40.753 1.00 13.99 68 GLU B C 1
ATOM 2479 O O . GLU B 1 68 ? 43.234 88.330 39.768 1.00 12.98 68 GLU B O 1
ATOM 2485 N N . GLU B 1 69 ? 44.463 86.989 41.076 1.00 13.28 69 GLU B N 1
ATOM 2486 C CA . GLU B 1 69 ? 44.078 85.809 40.334 1.00 13.96 69 GLU B CA 1
ATOM 2487 C C . GLU B 1 69 ? 42.632 85.502 40.682 1.00 12.56 69 GLU B C 1
ATOM 2488 O O . GLU B 1 69 ? 41.852 85.313 39.785 1.00 13.58 69 GLU B O 1
ATOM 2494 N N . ILE B 1 70 ? 42.313 85.529 41.981 1.00 13.81 70 ILE B N 1
ATOM 2495 C CA . ILE B 1 70 ? 40.959 85.372 42.548 1.00 13.53 70 ILE B CA 1
ATOM 2496 C C . ILE B 1 70 ? 39.975 86.369 41.932 1.00 14.95 70 ILE B C 1
ATOM 2497 O O . ILE B 1 70 ? 38.908 85.999 41.440 1.00 14.15 70 ILE B O 1
ATOM 2502 N N . GLN B 1 71 ? 40.379 87.621 41.907 1.00 15.69 71 GLN B N 1
ATOM 2503 C CA . GLN B 1 71 ? 39.560 88.698 41.320 1.00 16.79 71 GLN B CA 1
ATOM 2504 C C . GLN B 1 71 ? 39.393 88.533 39.790 1.00 16.91 71 GLN B C 1
ATOM 2505 O O . GLN B 1 71 ? 38.541 89.157 39.202 1.00 17.33 71 GLN B O 1
ATOM 2511 N N . ARG B 1 72 ? 40.160 87.667 39.139 1.00 16.67 72 ARG B N 1
ATOM 2512 C CA . ARG B 1 72 ? 39.949 87.415 37.719 1.00 16.79 72 ARG B CA 1
ATOM 2513 C C . ARG B 1 72 ? 38.959 86.236 37.525 1.00 16.74 72 ARG B C 1
ATOM 2514 O O . ARG B 1 72 ? 38.151 86.232 36.611 1.00 17.60 72 ARG B O 1
ATOM 2522 N N . VAL B 1 73 ? 39.080 85.198 38.341 1.00 15.94 73 VAL B N 1
ATOM 2523 C CA . VAL B 1 73 ? 38.273 84.007 38.097 1.00 15.36 73 VAL B CA 1
ATOM 2524 C C . VAL B 1 73 ? 36.884 84.092 38.732 1.00 15.72 73 VAL B C 1
ATOM 2525 O O . VAL B 1 73 ? 35.932 83.536 38.187 1.00 15.74 73 VAL B O 1
ATOM 2529 N N . VAL B 1 74 ? 36.771 84.762 39.876 1.00 15.75 74 VAL B N 1
ATOM 2530 C CA . VAL B 1 74 ? 35.519 84.696 40.659 1.00 16.88 74 VAL B CA 1
ATOM 2531 C C . VAL B 1 74 ? 34.331 85.367 39.911 1.00 18.27 74 VAL B C 1
ATOM 2532 O O . VAL B 1 74 ? 33.244 84.784 39.844 1.00 18.29 74 VAL B O 1
ATOM 2536 N N . PRO B 1 75 ? 34.537 86.566 39.337 1.00 19.86 75 PRO B N 1
ATOM 2537 C CA . PRO B 1 75 ? 33.457 87.199 38.548 1.00 20.03 75 PRO B CA 1
ATOM 2538 C C . PRO B 1 75 ? 32.985 86.402 37.355 1.00 19.92 75 PRO B C 1
ATOM 2539 O O . PRO B 1 75 ? 31.804 86.490 36.986 1.00 20.83 75 PRO B O 1
ATOM 2543 N N . VAL B 1 76 ? 33.905 85.700 36.702 1.00 18.64 76 VAL B N 1
ATOM 2544 C CA . VAL B 1 76 ? 33.560 84.833 35.596 1.00 17.85 76 VAL B CA 1
ATOM 2545 C C . VAL B 1 76 ? 32.728 83.632 36.086 1.00 16.71 76 VAL B C 1
ATOM 2546 O O . VAL B 1 76 ? 31.711 83.303 35.497 1.00 15.29 76 VAL B O 1
ATOM 2550 N N . ILE B 1 77 ? 33.176 82.982 37.155 1.00 16.55 77 ILE B N 1
ATOM 2551 C CA . ILE B 1 77 ? 32.449 81.834 37.746 1.00 16.83 77 ILE B CA 1
ATOM 2552 C C . ILE B 1 77 ? 31.043 82.327 38.155 1.00 17.73 77 ILE B C 1
ATOM 2553 O O . ILE B 1 77 ? 30.031 81.766 37.736 1.00 17.27 77 ILE B O 1
ATOM 2558 N N . LYS B 1 78 ? 30.982 83.417 38.896 1.00 17.97 78 LYS B N 1
ATOM 2559 C CA . LYS B 1 78 ? 29.683 83.925 39.361 1.00 19.55 78 LYS B CA 1
ATOM 2560 C C . LYS B 1 78 ? 28.740 84.241 38.182 1.00 19.49 78 LYS B C 1
ATOM 2561 O O . LYS B 1 78 ? 27.560 83.922 38.247 1.00 19.42 78 LYS B O 1
ATOM 2567 N N . ALA B 1 79 ? 29.258 84.846 37.113 1.00 19.46 79 ALA B N 1
ATOM 2568 C CA . ALA B 1 79 ? 28.424 85.224 35.970 1.00 19.60 79 ALA B CA 1
ATOM 2569 C C . ALA B 1 79 ? 27.921 83.998 35.188 1.00 20.15 79 ALA B C 1
ATOM 2570 O O . ALA B 1 79 ? 26.802 84.009 34.666 1.00 21.16 79 ALA B O 1
ATOM 2572 N N . ILE B 1 80 ? 28.749 82.963 35.081 1.00 19.51 80 ILE B N 1
ATOM 2573 C CA . ILE B 1 80 ? 28.331 81.711 34.419 1.00 19.93 80 ILE B CA 1
ATOM 2574 C C . ILE B 1 80 ? 27.250 80.992 35.258 1.00 21.15 80 ILE B C 1
ATOM 2575 O O . ILE B 1 80 ? 26.309 80.358 34.710 1.00 19.71 80 ILE B O 1
ATOM 2580 N N . ARG B 1 81 ? 27.406 81.072 36.576 1.00 21.51 81 ARG B N 1
ATOM 2581 C CA . ARG B 1 81 ? 26.504 80.392 37.490 1.00 22.76 81 ARG B CA 1
ATOM 2582 C C . ARG B 1 81 ? 25.139 81.076 37.522 1.00 23.50 81 ARG B C 1
ATOM 2583 O O . ARG B 1 81 ? 24.146 80.411 37.766 1.00 25.29 81 ARG B O 1
ATOM 2591 N N . LYS B 1 82 ? 25.078 82.374 37.232 1.00 23.95 82 LYS B N 1
ATOM 2592 C CA . LYS B 1 82 ? 23.793 83.080 37.073 1.00 24.59 82 LYS B CA 1
ATOM 2593 C C . LYS B 1 82 ? 22.936 82.576 35.912 1.00 24.15 82 LYS B C 1
ATOM 2594 O O . LYS B 1 82 ? 21.701 82.707 35.958 1.00 24.20 82 LYS B O 1
ATOM 2600 N N . GLU B 1 83 ? 23.591 82.086 34.864 1.00 23.76 83 GLU B N 1
ATOM 2601 C CA . GLU B 1 83 ? 22.945 81.713 33.609 1.00 23.03 83 GLU B CA 1
ATOM 2602 C C . GLU B 1 83 ? 22.724 80.227 33.483 1.00 23.81 83 GLU B C 1
ATOM 2603 O O . GLU B 1 83 ? 21.982 79.791 32.599 1.00 24.17 83 GLU B O 1
ATOM 2609 N N . SER B 1 84 ? 23.435 79.427 34.273 1.00 23.51 84 SER B N 1
ATOM 2610 C CA . SER B 1 84 ? 23.585 78.005 33.933 1.00 23.45 84 SER B CA 1
ATOM 2611 C C . SER B 1 84 ? 24.018 77.174 35.126 1.00 23.05 84 SER B C 1
ATOM 2612 O O . SER B 1 84 ? 24.759 77.648 35.965 1.00 22.92 84 SER B O 1
ATOM 2615 N N . ASP B 1 85 ? 23.567 75.928 35.178 1.00 22.98 85 ASP B N 1
ATOM 2616 C CA . ASP B 1 85 ? 24.030 74.972 36.183 1.00 22.96 85 ASP B CA 1
ATOM 2617 C C . ASP B 1 85 ? 25.165 74.090 35.702 1.00 20.93 85 ASP B C 1
ATOM 2618 O O . ASP B 1 85 ? 25.475 73.096 36.374 1.00 20.74 85 ASP B O 1
ATOM 2623 N N . VAL B 1 86 ? 25.773 74.413 34.540 1.00 19.65 86 VAL B N 1
ATOM 2624 C CA . VAL B 1 86 ? 26.922 73.654 34.018 1.00 18.95 86 VAL B CA 1
ATOM 2625 C C . VAL B 1 86 ? 27.967 73.404 35.109 1.00 17.49 86 VAL B C 1
ATOM 2626 O O . VAL B 1 86 ? 28.218 74.259 35.962 1.00 15.74 86 VAL B O 1
ATOM 2630 N N . LEU B 1 87 ? 28.578 72.223 35.090 1.00 16.91 87 LEU B N 1
ATOM 2631 C CA . LEU B 1 87 ? 29.652 71.944 36.028 1.00 16.55 87 LEU B CA 1
ATOM 2632 C C . LEU B 1 87 ? 30.793 72.931 35.719 1.00 15.64 87 LEU B C 1
ATOM 2633 O O . LEU B 1 87 ? 31.108 73.149 34.579 1.00 13.59 87 LEU B O 1
ATOM 2638 N N . ILE B 1 88 ? 31.348 73.542 36.758 1.00 14.04 88 ILE B N 1
ATOM 2639 C CA . ILE B 1 88 ? 32.454 74.501 36.597 1.00 14.52 88 ILE B CA 1
ATOM 2640 C C . ILE B 1 88 ? 33.660 74.004 37.375 1.00 13.80 88 ILE B C 1
ATOM 2641 O O . ILE B 1 88 ? 33.611 73.731 38.573 1.00 13.67 88 ILE B O 1
ATOM 2646 N N . SER B 1 89 ? 34.740 73.908 36.645 1.00 13.11 89 SER B N 1
ATOM 2647 C CA . SER B 1 89 ? 36.051 73.564 37.175 1.00 12.86 89 SER B CA 1
ATOM 2648 C C . SER B 1 89 ? 36.917 74.805 37.298 1.00 12.58 89 SER B C 1
ATOM 2649 O O . SER B 1 89 ? 36.994 75.638 36.391 1.00 11.89 89 SER B O 1
ATOM 2652 N N . ILE B 1 90 ? 37.601 74.919 38.431 1.00 13.26 90 ILE B N 1
ATOM 2653 C CA . ILE B 1 90 ? 38.630 75.923 38.604 1.00 11.86 90 ILE B CA 1
ATOM 2654 C C . ILE B 1 90 ? 40.004 75.314 38.351 1.00 11.87 90 ILE B C 1
ATOM 2655 O O . ILE B 1 90 ? 40.426 74.410 39.078 1.00 12.21 90 ILE B O 1
ATOM 2660 N N . ASP B 1 91 ? 40.691 75.847 37.330 1.00 10.20 91 ASP B N 1
ATOM 2661 C CA . ASP B 1 91 ? 42.018 75.407 36.944 1.00 11.26 91 ASP B CA 1
ATOM 2662 C C . ASP B 1 91 ? 43.062 76.161 37.753 1.00 11.99 91 ASP B C 1
ATOM 2663 O O . ASP B 1 91 ? 43.450 77.274 37.386 1.00 12.32 91 ASP B O 1
ATOM 2668 N N . THR B 1 92 ? 43.435 75.610 38.913 1.00 12.20 92 THR B N 1
ATOM 2669 C CA . THR B 1 92 ? 44.473 76.160 39.779 1.00 13.60 92 THR B CA 1
ATOM 2670 C C . THR B 1 92 ? 45.121 75.081 40.634 1.00 13.72 92 THR B C 1
ATOM 2671 O O . THR B 1 92 ? 44.511 74.074 40.948 1.00 13.09 92 THR B O 1
ATOM 2675 N N . TRP B 1 93 ? 46.359 75.359 41.046 1.00 13.77 93 TRP B N 1
ATOM 2676 C CA . TRP B 1 93 ? 47.095 74.540 42.010 1.00 14.14 93 TRP B CA 1
ATOM 2677 C C . TRP B 1 93 ? 47.231 75.213 43.424 1.00 13.85 93 TRP B C 1
ATOM 2678 O O . TRP B 1 93 ? 47.819 74.640 44.379 1.00 13.43 93 TRP B O 1
ATOM 2689 N N . LYS B 1 94 ? 46.685 76.419 43.517 1.00 13.30 94 LYS B N 1
ATOM 2690 C CA . LYS B 1 94 ? 46.750 77.291 44.701 1.00 13.70 94 LYS B CA 1
ATOM 2691 C C . LYS B 1 94 ? 45.501 77.120 45.527 1.00 13.83 94 LYS B C 1
ATOM 2692 O O . LYS B 1 94 ? 44.395 77.428 45.067 1.00 15.41 94 LYS B O 1
ATOM 2698 N N . SER B 1 95 ? 45.656 76.577 46.728 1.00 13.82 95 SER B N 1
ATOM 2699 C CA . SER B 1 95 ? 44.537 76.365 47.658 1.00 12.98 95 SER B CA 1
ATOM 2700 C C . SER B 1 95 ? 43.652 77.594 47.830 1.00 12.35 95 SER B C 1
ATOM 2701 O O . SER B 1 95 ? 42.444 77.459 47.955 1.00 10.93 95 SER B O 1
ATOM 2704 N N . GLN B 1 96 ? 44.273 78.771 47.856 1.00 12.97 96 GLN B N 1
ATOM 2705 C CA . GLN B 1 96 ? 43.580 80.029 48.178 1.00 13.46 96 GLN B CA 1
ATOM 2706 C C . GLN B 1 96 ? 42.644 80.441 47.036 1.00 13.00 96 GLN B C 1
ATOM 2707 O O . GLN B 1 96 ? 41.547 80.971 47.282 1.00 12.21 96 GLN B O 1
ATOM 2713 N N . VAL B 1 97 ? 43.062 80.165 45.802 1.00 12.98 97 VAL B N 1
ATOM 2714 C CA . VAL B 1 97 ? 42.237 80.436 44.605 1.00 13.11 97 VAL B CA 1
ATOM 2715 C C . VAL B 1 97 ? 41.093 79.440 44.484 1.00 13.35 97 VAL B C 1
ATOM 2716 O O . VAL B 1 97 ? 39.955 79.823 44.165 1.00 13.37 97 VAL B O 1
ATOM 2720 N N . ALA B 1 98 ? 41.422 78.153 44.688 1.00 13.19 98 ALA B N 1
ATOM 2721 C CA . ALA B 1 98 ? 40.451 77.086 44.723 1.00 13.23 98 ALA B CA 1
ATOM 2722 C C . ALA B 1 98 ? 39.398 77.419 45.757 1.00 14.46 98 ALA B C 1
ATOM 2723 O O . ALA B 1 98 ? 38.201 77.306 45.496 1.00 14.19 98 ALA B O 1
ATOM 2725 N N . GLU B 1 99 ? 39.850 77.826 46.944 1.00 13.61 99 GLU B N 1
ATOM 2726 C CA . GLU B 1 99 ? 38.897 78.159 48.004 1.00 15.02 99 GLU B CA 1
ATOM 2727 C C . GLU B 1 99 ? 37.875 79.209 47.527 1.00 14.62 99 GLU B C 1
ATOM 2728 O O . GLU B 1 99 ? 36.671 79.024 47.672 1.00 15.02 99 GLU B O 1
ATOM 2734 N N . ALA B 1 100 ? 38.346 80.285 46.933 1.00 15.26 100 ALA B N 1
ATOM 2735 C CA . ALA B 1 100 ? 37.455 81.376 46.515 1.00 15.36 100 ALA B CA 1
ATOM 2736 C C . ALA B 1 100 ? 36.540 80.926 45.380 1.00 15.88 100 ALA B C 1
ATOM 2737 O O . ALA B 1 100 ? 35.348 81.253 45.352 1.00 15.69 100 ALA B O 1
ATOM 2739 N N . ALA B 1 101 ? 37.118 80.200 44.425 1.00 15.44 101 ALA B N 1
ATOM 2740 C CA . ALA B 1 101 ? 36.400 79.807 43.205 1.00 15.84 101 ALA B CA 1
ATOM 2741 C C . ALA B 1 101 ? 35.270 78.837 43.542 1.00 15.56 101 ALA B C 1
ATOM 2742 O O . ALA B 1 101 ? 34.155 79.010 43.038 1.00 16.05 101 ALA B O 1
ATOM 2744 N N . LEU B 1 102 ? 35.556 77.866 44.413 1.00 15.21 102 LEU B N 1
ATOM 2745 C CA . LEU B 1 102 ? 34.528 76.949 44.924 1.00 15.28 102 LEU B CA 1
ATOM 2746 C C . LEU B 1 102 ? 33.410 77.682 45.681 1.00 15.65 102 LEU B C 1
ATOM 2747 O O . LEU B 1 102 ? 32.214 77.445 45.446 1.00 16.06 102 LEU B O 1
ATOM 2752 N N . ALA B 1 103 ? 33.798 78.575 46.584 1.00 15.40 103 ALA B N 1
ATOM 2753 C CA . ALA B 1 103 ? 32.842 79.445 47.277 1.00 16.05 103 ALA B CA 1
ATOM 2754 C C . ALA B 1 103 ? 31.952 80.228 46.305 1.00 16.08 103 ALA B C 1
ATOM 2755 O O . ALA B 1 103 ? 30.779 80.412 46.563 1.00 17.04 103 ALA B O 1
ATOM 2757 N N . ALA B 1 104 ? 32.517 80.659 45.188 1.00 16.69 104 ALA B N 1
ATOM 2758 C CA . ALA B 1 104 ? 31.812 81.425 44.143 1.00 16.20 104 ALA B CA 1
ATOM 2759 C C . ALA B 1 104 ? 30.928 80.560 43.203 1.00 15.21 104 ALA B C 1
ATOM 2760 O O . ALA B 1 104 ? 30.191 81.107 42.393 1.00 16.05 104 ALA B O 1
ATOM 2762 N N . GLY B 1 105 ? 30.972 79.238 43.334 1.00 13.88 105 GLY B N 1
ATOM 2763 C CA . GLY B 1 105 ? 30.127 78.353 42.523 1.00 13.69 105 GLY B CA 1
ATOM 2764 C C . GLY B 1 105 ? 30.795 77.240 41.733 1.00 13.09 105 GLY B C 1
ATOM 2765 O O . GLY B 1 105 ? 30.100 76.393 41.117 1.00 13.00 105 GLY B O 1
ATOM 2766 N N . ALA B 1 106 ? 32.121 77.173 41.753 1.00 12.25 106 ALA B N 1
ATOM 2767 C CA . ALA B 1 106 ? 32.834 76.043 41.147 1.00 12.53 106 ALA B CA 1
ATOM 2768 C C . ALA B 1 106 ? 32.531 74.748 41.867 1.00 12.68 106 ALA B C 1
ATOM 2769 O O . ALA B 1 106 ? 32.271 74.744 43.087 1.00 12.62 106 ALA B O 1
ATOM 2771 N N . ASP B 1 107 ? 32.565 73.662 41.092 1.00 13.56 107 ASP B N 1
ATOM 2772 C CA . ASP B 1 107 ? 32.169 72.324 41.479 1.00 13.91 107 ASP B CA 1
ATOM 2773 C C . ASP B 1 107 ? 33.381 71.434 41.659 1.00 13.97 107 ASP B C 1
ATOM 2774 O O . ASP B 1 107 ? 33.337 70.442 42.384 1.00 13.64 107 ASP B O 1
ATOM 2779 N N . LEU B 1 108 ? 34.449 71.745 40.936 1.00 13.94 108 LEU B N 1
ATOM 2780 C CA . LEU B 1 108 ? 35.667 70.989 41.066 1.00 13.71 108 LEU B CA 1
ATOM 2781 C C . LEU B 1 108 ? 36.919 71.811 40.838 1.00 14.16 108 LEU B C 1
ATOM 2782 O O . LEU B 1 108 ? 36.898 72.880 40.187 1.00 13.49 108 LEU B O 1
ATOM 2787 N N . VAL B 1 109 ? 38.014 71.267 41.343 1.00 12.31 109 VAL B N 1
ATOM 2788 C CA . VAL B 1 109 ? 39.340 71.820 41.117 1.00 12.42 109 VAL B CA 1
ATOM 2789 C C . VAL B 1 109 ? 40.150 70.976 40.121 1.00 11.36 109 VAL B C 1
ATOM 2790 O O . VAL B 1 109 ? 40.326 69.780 40.298 1.00 12.87 109 VAL B O 1
ATOM 2794 N N . ASN B 1 110 ? 40.659 71.626 39.094 1.00 11.04 110 ASN B N 1
ATOM 2795 C CA . ASN B 1 110 ? 41.606 71.024 38.206 1.00 12.73 110 ASN B CA 1
ATOM 2796 C C . ASN B 1 110 ? 43.037 71.448 38.553 1.00 13.16 110 ASN B C 1
ATOM 2797 O O . ASN B 1 110 ? 43.497 72.557 38.227 1.00 11.53 110 ASN B O 1
ATOM 2802 N N . ASP B 1 111 ? 43.706 70.541 39.261 1.00 13.22 111 ASP B N 1
ATOM 2803 C CA . ASP B 1 111 ? 45.014 70.818 39.862 1.00 14.08 111 ASP B CA 1
ATOM 2804 C C . ASP B 1 111 ? 46.176 70.213 39.053 1.00 13.49 111 ASP B C 1
ATOM 2805 O O . ASP B 1 111 ? 46.447 68.990 39.080 1.00 11.85 111 ASP B O 1
ATOM 2810 N N . ILE B 1 112 ? 46.837 71.088 38.305 1.00 13.17 112 ILE B N 1
ATOM 2811 C CA . ILE B 1 112 ? 47.928 70.695 37.411 1.00 15.60 112 ILE B CA 1
ATOM 2812 C C . ILE B 1 112 ? 49.136 70.115 38.171 1.00 14.18 112 ILE B C 1
ATOM 2813 O O . ILE B 1 112 ? 50.002 69.528 37.546 1.00 15.27 112 ILE B O 1
ATOM 2818 N N . THR B 1 113 ? 49.197 70.326 39.490 1.00 13.55 113 THR B N 1
ATOM 2819 C CA . THR B 1 113 ? 50.253 69.760 40.366 1.00 12.56 113 THR B CA 1
ATOM 2820 C C . THR B 1 113 ? 49.769 68.550 41.146 1.00 12.93 113 THR B C 1
ATOM 2821 O O . THR B 1 113 ? 50.522 68.000 41.978 1.00 13.52 113 THR B O 1
ATOM 2825 N N . GLY B 1 114 ? 48.508 68.191 40.967 1.00 12.98 114 GLY B N 1
ATOM 2826 C CA . GLY B 1 114 ? 47.981 66.932 41.535 1.00 14.00 114 GLY B CA 1
ATOM 2827 C C . GLY B 1 114 ? 48.126 66.845 43.039 1.00 13.87 114 GLY B C 1
ATOM 2828 O O . GLY B 1 114 ? 48.593 65.822 43.536 1.00 13.72 114 GLY B O 1
ATOM 2829 N N . LEU B 1 115 ? 47.766 67.939 43.727 1.00 14.07 115 LEU B N 1
ATOM 2830 C CA . LEU B 1 115 ? 47.762 68.100 45.204 1.00 14.11 115 LEU B CA 1
ATOM 2831 C C . LEU B 1 115 ? 49.175 68.224 45.806 1.00 13.53 115 LEU B C 1
ATOM 2832 O O . LEU B 1 115 ? 49.314 68.315 47.015 1.00 14.84 115 LEU B O 1
ATOM 2837 N N . MET B 1 116 ? 50.194 68.239 44.947 1.00 13.54 116 MET B N 1
ATOM 2838 C CA . MET B 1 116 ? 51.595 68.367 45.326 1.00 14.03 116 MET B CA 1
ATOM 2839 C C . MET B 1 116 ? 52.124 69.815 45.289 1.00 13.80 116 MET B C 1
ATOM 2840 O O . MET B 1 116 ? 53.183 70.100 45.857 1.00 13.38 116 MET B O 1
ATOM 2845 N N . GLY B 1 117 ? 51.387 70.716 44.636 1.00 13.23 117 GLY B N 1
ATOM 2846 C CA . GLY B 1 117 ? 51.770 72.106 44.547 1.00 12.80 117 GLY B CA 1
ATOM 2847 C C . GLY B 1 117 ? 51.535 72.829 45.862 1.00 13.49 117 GLY B C 1
ATOM 2848 O O . GLY B 1 117 ? 52.335 73.691 46.243 1.00 17.00 117 GLY B O 1
ATOM 2849 N N . ASP B 1 118 ? 50.442 72.491 46.545 1.00 14.10 118 ASP B N 1
ATOM 2850 C CA . ASP B 1 118 ? 50.057 73.132 47.823 1.00 14.36 118 ASP B CA 1
ATOM 2851 C C . ASP B 1 118 ? 49.529 72.132 48.860 1.00 13.72 118 ASP B C 1
ATOM 2852 O O . ASP B 1 118 ? 48.498 71.466 48.637 1.00 13.16 118 ASP B O 1
ATOM 2857 N N . GLU B 1 119 ? 50.228 72.048 49.995 1.00 14.60 119 GLU B N 1
ATOM 2858 C CA . GLU B 1 119 ? 49.902 71.087 51.070 1.00 15.03 119 GLU B CA 1
ATOM 2859 C C . GLU B 1 119 ? 48.516 71.309 51.609 1.00 14.52 119 GLU B C 1
ATOM 2860 O O . GLU B 1 119 ? 47.900 70.380 52.176 1.00 14.44 119 GLU B O 1
ATOM 2866 N N . LYS B 1 120 ? 48.026 72.539 51.428 1.00 13.03 120 LYS B N 1
ATOM 2867 C CA . LYS B 1 120 ? 46.677 72.924 51.861 1.00 13.28 120 LYS B CA 1
ATOM 2868 C C . LYS B 1 120 ? 45.530 72.609 50.883 1.00 12.85 120 LYS B C 1
ATOM 2869 O O . LYS B 1 120 ? 44.357 72.742 51.235 1.00 13.03 120 LYS B O 1
ATOM 2875 N N . MET B 1 121 ? 45.844 72.225 49.657 1.00 13.58 121 MET B N 1
ATOM 2876 C CA . MET B 1 121 ? 44.808 72.008 48.664 1.00 13.24 121 MET B CA 1
ATOM 2877 C C . MET B 1 121 ? 43.901 70.837 49.071 1.00 13.70 121 MET B C 1
ATOM 2878 O O . MET B 1 121 ? 42.676 70.916 48.926 1.00 13.87 121 MET B O 1
ATOM 2883 N N . PRO B 1 122 ? 44.490 69.737 49.574 1.00 13.96 122 PRO B N 1
ATOM 2884 C CA . PRO B 1 122 ? 43.595 68.618 49.890 1.00 14.37 122 PRO B CA 1
ATOM 2885 C C . PRO B 1 122 ? 42.493 68.989 50.873 1.00 14.31 122 PRO B C 1
ATOM 2886 O O . PRO B 1 122 ? 41.358 68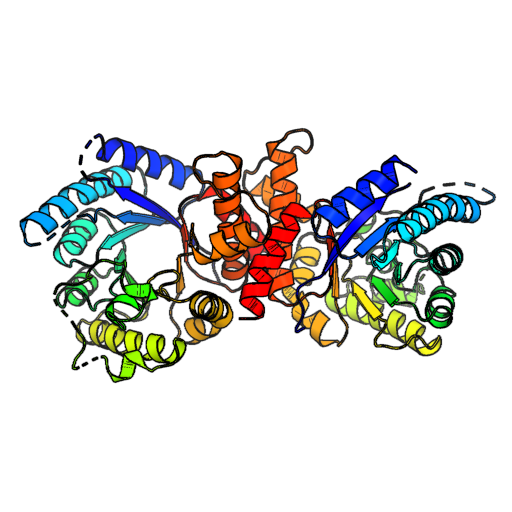.579 50.689 1.00 12.78 122 PRO B O 1
ATOM 2890 N N . HIS B 1 123 ? 42.813 69.836 51.833 1.00 15.62 123 HIS B N 1
ATOM 2891 C CA . HIS B 1 123 ? 41.853 70.263 52.876 1.00 16.56 123 HIS B CA 1
ATOM 2892 C C . HIS B 1 123 ? 40.769 71.189 52.308 1.00 16.34 123 HIS B C 1
ATOM 2893 O O . HIS B 1 123 ? 39.588 71.033 52.623 1.00 15.85 123 HIS B O 1
ATOM 2900 N N . VAL B 1 124 ? 41.181 72.145 51.471 1.00 15.38 124 VAL B N 1
ATOM 2901 C CA . VAL B 1 124 ? 40.235 73.006 50.763 1.00 14.97 124 VAL B CA 1
ATOM 2902 C C . VAL B 1 124 ? 39.225 72.177 49.935 1.00 13.59 124 VAL B C 1
ATOM 2903 O O . VAL B 1 124 ? 38.019 72.390 50.023 1.00 10.87 124 VAL B O 1
ATOM 2907 N N . VAL B 1 125 ? 39.715 71.227 49.126 1.00 13.21 125 VAL B N 1
ATOM 2908 C CA . VAL B 1 125 ? 38.822 70.366 48.358 1.00 13.27 125 VAL B CA 1
ATOM 2909 C C . VAL B 1 125 ? 37.899 69.527 49.298 1.00 13.23 125 VAL B C 1
ATOM 2910 O O . VAL B 1 125 ? 36.720 69.380 49.040 1.00 13.49 125 VAL B O 1
ATOM 2914 N N . ALA B 1 126 ? 38.458 68.972 50.363 1.00 13.90 126 ALA B N 1
ATOM 2915 C CA . ALA B 1 126 ? 37.687 68.134 51.337 1.00 14.72 126 ALA B CA 1
ATOM 2916 C C . ALA B 1 126 ? 36.564 68.960 51.986 1.00 15.76 126 ALA B C 1
ATOM 2917 O O . ALA B 1 126 ? 35.420 68.524 52.064 1.00 16.36 126 ALA B O 1
ATOM 2919 N N . GLU B 1 127 ? 36.897 70.178 52.358 1.00 16.33 127 GLU B N 1
ATOM 2920 C CA . GLU B 1 127 ? 35.986 71.071 53.102 1.00 18.61 127 GLU B CA 1
ATOM 2921 C C . GLU B 1 127 ? 34.784 71.501 52.275 1.00 18.50 127 GLU B C 1
ATOM 2922 O O . GLU B 1 127 ? 33.678 71.593 52.787 1.00 18.96 127 GLU B O 1
ATOM 2928 N N . ALA B 1 128 ? 35.013 71.753 50.987 1.00 18.06 128 ALA B N 1
ATOM 2929 C CA . ALA B 1 128 ? 33.960 72.113 50.043 1.00 18.00 128 ALA B CA 1
ATOM 2930 C C . ALA B 1 128 ? 33.133 70.939 49.560 1.00 17.80 128 ALA B C 1
ATOM 2931 O O . ALA B 1 128 ? 32.136 71.148 48.886 1.00 19.11 128 ALA B O 1
ATOM 2933 N N . ARG B 1 129 ? 33.551 69.712 49.847 1.00 16.89 129 ARG B N 1
ATOM 2934 C CA . ARG B 1 129 ? 32.897 68.521 49.297 1.00 18.18 129 ARG B CA 1
ATOM 2935 C C . ARG B 1 129 ? 32.880 68.551 47.760 1.00 17.05 129 ARG B C 1
ATOM 2936 O O . ARG B 1 129 ? 31.963 68.055 47.083 1.00 17.63 129 ARG B O 1
ATOM 2944 N N . ALA B 1 130 ? 33.965 69.103 47.229 1.00 17.01 130 ALA B N 1
ATOM 2945 C CA . ALA B 1 130 ? 34.153 69.291 45.801 1.00 15.57 130 ALA B CA 1
ATOM 2946 C C . ALA B 1 130 ? 34.888 68.081 45.206 1.00 15.70 130 ALA B C 1
ATOM 2947 O O . ALA B 1 130 ? 35.460 67.239 45.955 1.00 13.62 130 ALA B O 1
ATOM 2949 N N . GLN B 1 131 ? 34.864 68.007 43.868 1.00 15.46 131 GLN B N 1
ATOM 2950 C CA . GLN B 1 131 ? 35.699 67.057 43.110 1.00 15.49 131 GLN B CA 1
ATOM 2951 C C . GLN B 1 131 ? 37.071 67.683 42.841 1.00 15.47 131 GLN B C 1
ATOM 2952 O O . GLN B 1 131 ? 37.226 68.902 42.937 1.00 12.75 131 GLN B O 1
ATOM 2958 N N . VAL B 1 132 ? 38.053 66.834 42.511 1.00 14.09 132 VAL B N 1
ATOM 2959 C CA . VAL B 1 132 ? 39.386 67.310 42.194 1.00 13.53 132 VAL B CA 1
ATOM 2960 C C . VAL B 1 132 ? 39.983 66.414 41.105 1.00 14.02 132 VAL B C 1
ATOM 2961 O O . VAL B 1 132 ? 39.921 65.154 41.188 1.00 12.32 132 VAL B O 1
ATOM 2965 N N . VAL B 1 133 ? 40.509 67.081 40.076 1.00 13.09 133 VAL B N 1
ATOM 2966 C CA . VAL B 1 133 ? 41.352 66.425 39.096 1.00 12.46 133 VAL B CA 1
ATOM 2967 C C . VAL B 1 133 ? 42.774 66.459 39.650 1.00 12.65 133 VAL B C 1
ATOM 2968 O O . VAL B 1 133 ? 43.365 67.569 39.886 1.00 13.25 133 VAL B O 1
ATOM 2972 N N . ILE B 1 134 ? 43.301 65.259 39.897 1.00 11.52 134 ILE B N 1
ATOM 2973 C CA . ILE B 1 134 ? 44.724 65.078 40.257 1.00 11.80 134 ILE B CA 1
ATOM 2974 C C . ILE B 1 134 ? 45.530 64.813 39.025 1.00 12.12 134 ILE B C 1
ATOM 2975 O O . ILE B 1 134 ? 45.429 63.711 38.472 1.00 11.71 134 ILE B O 1
ATOM 2980 N N . MET B 1 135 ? 46.254 65.845 38.524 1.00 13.09 135 MET B N 1
ATOM 2981 C CA . MET B 1 135 ? 47.103 65.660 37.363 1.00 13.54 135 MET B CA 1
ATOM 2982 C C . MET B 1 135 ? 48.513 65.204 37.747 1.00 12.54 135 MET B C 1
ATOM 2983 O O . MET B 1 135 ? 49.121 65.712 38.627 1.00 12.52 135 MET B O 1
ATOM 2988 N N . PHE B 1 136 ? 49.016 64.217 37.029 1.00 12.92 136 PHE B N 1
ATOM 2989 C CA . PHE B 1 136 ? 50.408 63.830 37.135 1.00 12.16 136 PHE B CA 1
ATOM 2990 C C . PHE B 1 136 ? 51.234 64.943 36.508 1.00 12.94 136 PHE B C 1
ATOM 2991 O O . PHE B 1 136 ? 50.959 65.350 35.370 1.00 13.77 136 PHE B O 1
ATOM 2999 N N . ASN B 1 137 ? 52.226 65.443 37.248 1.00 14.82 137 ASN B N 1
ATOM 3000 C CA . ASN B 1 137 ? 53.031 66.551 36.748 1.00 15.14 137 ASN B CA 1
ATOM 3001 C C . ASN B 1 137 ? 54.494 66.103 36.617 1.00 15.39 137 ASN B C 1
ATOM 3002 O O . ASN B 1 137 ? 55.237 66.088 37.611 1.00 15.85 137 ASN B O 1
ATOM 3007 N N . PRO B 1 138 ? 54.910 65.716 35.378 1.00 16.40 138 PRO B N 1
ATOM 3008 C CA . PRO B 1 138 ? 56.283 65.256 35.113 1.00 17.24 138 PRO B CA 1
ATOM 3009 C C . PRO B 1 138 ? 57.364 66.340 35.265 1.00 17.10 138 PRO B C 1
ATOM 3010 O O . PRO B 1 138 ? 58.507 66.047 35.678 1.00 16.92 138 PRO B O 1
ATOM 3014 N N . VAL B 1 139 ? 56.988 67.582 35.009 1.00 17.60 139 VAL B N 1
ATOM 3015 C CA . VAL B 1 139 ? 57.900 68.712 35.224 1.00 18.00 139 VAL B CA 1
ATOM 3016 C C . VAL B 1 139 ? 58.324 68.829 36.692 1.00 19.38 139 VAL B C 1
ATOM 3017 O O . VAL B 1 139 ? 59.477 69.104 36.978 1.00 19.60 139 VAL B O 1
ATOM 3021 N N . MET B 1 140 ? 57.386 68.585 37.602 1.00 20.72 140 MET B N 1
ATOM 3022 C CA . MET B 1 140 ? 57.630 68.657 39.034 1.00 22.14 140 MET B CA 1
ATOM 3023 C C . MET B 1 140 ? 58.444 67.474 39.513 1.00 22.29 140 MET B C 1
ATOM 3024 O O . MET B 1 140 ? 59.288 67.604 40.416 1.00 21.85 140 MET B O 1
ATOM 3029 N N . ALA B 1 141 ? 58.165 66.318 38.918 1.00 22.47 141 ALA B N 1
ATOM 3030 C CA . ALA B 1 141 ? 58.794 65.069 39.322 1.00 23.09 141 ALA B CA 1
ATOM 3031 C C . ALA B 1 141 ? 60.188 64.939 38.696 1.00 23.38 141 ALA B C 1
ATOM 3032 O O . ALA B 1 141 ? 61.049 64.267 39.239 1.00 24.06 141 ALA B O 1
ATOM 3034 N N . ARG B 1 142 ? 60.404 65.614 37.562 1.00 24.58 142 ARG B N 1
ATOM 3035 C CA . ARG B 1 142 ? 61.669 65.543 3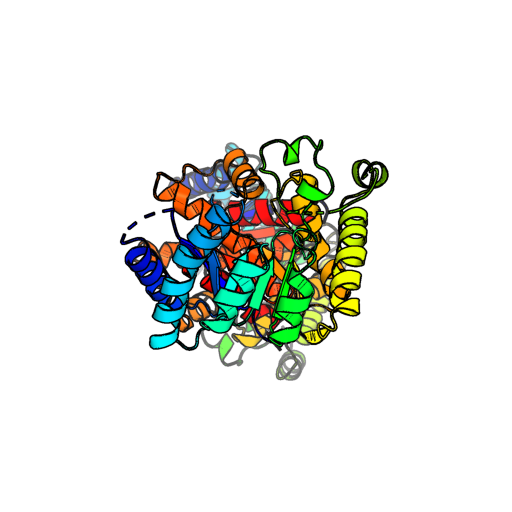6.793 1.00 24.79 142 ARG B CA 1
ATOM 3036 C C . ARG B 1 142 ? 62.117 66.949 36.411 1.00 25.54 142 ARG B C 1
ATOM 3037 O O . ARG B 1 142 ? 61.973 67.360 35.268 1.00 25.20 142 ARG B O 1
ATOM 3045 N N . PRO B 1 143 ? 62.663 67.692 37.384 1.00 26.89 143 PRO B N 1
ATOM 3046 C CA . PRO B 1 143 ? 63.041 69.108 37.174 1.00 27.47 143 PRO B CA 1
ATOM 3047 C C . PRO B 1 143 ? 64.029 69.338 36.011 1.00 27.77 143 PRO B C 1
ATOM 3048 O O . PRO B 1 143 ? 63.784 70.200 35.158 1.00 28.42 143 PRO B O 1
ATOM 3052 N N . GLN B 1 144 ? 65.089 68.533 35.944 1.00 27.67 144 GLN B N 1
ATOM 3053 C CA . GLN B 1 144 ? 66.134 68.703 34.923 1.00 28.08 144 GLN B CA 1
ATOM 3054 C C . GLN B 1 144 ? 65.978 67.827 33.665 1.00 27.28 144 GLN B C 1
ATOM 3055 O O . GLN B 1 144 ? 66.935 67.702 32.889 1.00 27.46 144 GLN B O 1
ATOM 3061 N N . HIS B 1 145 ? 64.813 67.214 33.451 1.00 26.71 145 HIS B N 1
ATOM 3062 C CA . HIS B 1 145 ? 64.615 66.386 32.252 1.00 26.24 145 HIS B CA 1
ATOM 3063 C C . HIS B 1 145 ? 64.622 67.327 31.029 1.00 26.32 145 HIS B C 1
ATOM 3064 O O . HIS B 1 145 ? 64.064 68.434 31.094 1.00 26.16 145 HIS B O 1
ATOM 3071 N N . PRO B 1 146 ? 65.313 66.932 29.930 1.00 26.76 146 PRO B N 1
ATOM 3072 C CA . PRO B 1 146 ? 65.273 67.758 28.717 1.00 26.57 146 PRO B CA 1
ATOM 3073 C C . PRO B 1 146 ? 63.884 68.341 28.404 1.00 27.27 146 PRO B C 1
ATOM 3074 O O . PRO B 1 146 ? 63.751 69.540 28.185 1.00 26.84 146 PRO B O 1
ATOM 3078 N N . SER B 1 147 ? 62.856 67.494 28.413 1.00 28.00 147 SER B N 1
ATOM 3079 C CA . SER B 1 147 ? 61.494 67.930 28.146 1.00 28.71 147 SER B CA 1
ATOM 3080 C C . SER B 1 147 ? 60.875 68.894 29.176 1.00 29.37 147 SER B C 1
ATOM 3081 O O . SER B 1 147 ? 59.882 69.545 28.880 1.00 30.16 147 SER B O 1
ATOM 3084 N N . SER B 1 148 ? 61.448 68.977 30.378 1.00 30.44 148 SER B N 1
ATOM 3085 C CA . SER B 1 148 ? 61.021 69.959 31.386 1.00 31.08 148 SER B CA 1
ATOM 3086 C C . SER B 1 148 ? 61.635 71.349 31.187 1.00 31.47 148 SER B C 1
ATOM 3087 O O . SER B 1 148 ? 61.190 72.306 31.816 1.00 31.27 148 SER B O 1
ATOM 3090 N N . LEU B 1 149 ? 62.681 71.444 30.371 1.00 32.63 149 LEU B N 1
ATOM 3091 C CA . LEU B 1 149 ? 63.483 72.673 30.279 1.00 33.27 149 LEU B CA 1
ATOM 3092 C C . LEU B 1 149 ? 62.628 73.897 29.912 1.00 34.48 149 LEU B C 1
ATOM 3093 O O . LEU B 1 149 ? 62.771 74.957 30.532 1.00 34.62 149 LEU B O 1
ATOM 3098 N N . ILE B 1 150 ? 61.707 73.724 28.954 1.00 35.93 150 ILE B N 1
ATOM 3099 C CA . ILE B 1 150 ? 60.803 74.799 28.475 1.00 37.67 150 ILE B CA 1
ATOM 3100 C C . ILE B 1 150 ? 59.574 75.118 29.381 1.00 38.36 150 ILE B C 1
ATOM 3101 O O . ILE B 1 150 ? 58.863 76.116 29.157 1.00 38.67 150 ILE B O 1
ATOM 3106 N N . PHE B 1 151 ? 59.323 74.263 30.379 1.00 38.57 151 PHE B N 1
ATOM 3107 C CA . PHE B 1 151 ? 58.281 74.483 31.377 1.00 38.62 151 PHE B CA 1
ATOM 3108 C C . PHE B 1 151 ? 58.833 75.265 32.581 1.00 39.21 151 PHE B C 1
ATOM 3109 O O . PHE B 1 151 ? 60.039 75.166 32.919 1.00 39.50 151 PHE B O 1
ATOM 3117 N N . PRO B 1 152 ? 57.971 76.086 33.224 1.00 39.16 152 PRO B N 1
ATOM 3118 C CA . PRO B 1 152 ? 58.473 76.847 34.391 1.00 39.03 152 PRO B CA 1
ATOM 3119 C C . PRO B 1 152 ? 58.414 76.016 35.697 1.00 38.53 152 PRO B C 1
ATOM 3120 O O . PRO B 1 152 ? 58.037 74.836 35.664 1.00 38.32 152 PRO B O 1
ATOM 3124 N N . HIS B 1 153 ? 58.821 76.613 36.815 1.00 37.83 153 HIS B N 1
ATOM 3125 C CA . HIS B 1 153 ? 58.701 75.958 38.127 1.00 37.46 153 HIS B CA 1
ATOM 3126 C C . HIS B 1 153 ? 57.234 75.967 38.543 1.00 36.90 153 HIS B C 1
ATOM 3127 O O . HIS B 1 153 ? 56.591 77.009 38.448 1.00 37.51 153 HIS B O 1
ATOM 3134 N N . PHE B 1 154 ? 56.697 74.824 38.980 1.00 36.22 154 PHE B N 1
ATOM 3135 C CA . PHE B 1 154 ? 55.308 74.750 39.516 1.00 35.50 154 PHE B CA 1
ATOM 3136 C C . PHE B 1 154 ? 55.302 74.571 41.044 1.00 34.98 154 PHE B C 1
ATOM 3137 O O . PHE B 1 154 ? 56.269 74.062 41.622 1.00 35.44 154 PHE B O 1
ATOM 3145 N N . GLY B 1 155 ? 54.210 74.977 41.691 1.00 34.14 155 GLY B N 1
ATOM 3146 C CA . GLY B 1 155 ? 54.021 74.738 43.141 1.00 33.74 155 GLY B CA 1
ATOM 3147 C C . GLY B 1 155 ? 54.503 75.790 44.155 1.00 33.36 155 GLY B C 1
ATOM 3148 O O . GLY B 1 155 ? 55.536 76.429 43.987 1.00 33.29 155 GLY B O 1
ATOM 3149 N N . PHE B 1 160 ? 58.732 67.585 46.805 1.00 18.93 160 PHE B N 1
ATOM 3150 C CA . PHE B 1 160 ? 59.624 66.407 46.782 1.00 19.76 160 PHE B CA 1
ATOM 3151 C C . PHE B 1 160 ? 61.087 66.632 47.242 1.00 20.59 160 PHE B C 1
ATOM 3152 O O . PHE B 1 160 ? 61.755 67.585 46.839 1.00 20.91 160 PHE B O 1
ATOM 3160 N N . THR B 1 161 ? 61.595 65.671 47.993 1.00 20.82 161 THR B N 1
ATOM 3161 C CA . THR B 1 161 ? 62.960 65.727 48.526 1.00 22.27 161 THR B CA 1
ATOM 3162 C C . THR B 1 161 ? 64.015 65.469 47.436 1.00 23.24 161 THR B C 1
ATOM 3163 O O . THR B 1 161 ? 63.697 65.081 46.320 1.00 23.18 161 THR B O 1
ATOM 3167 N N . GLU B 1 162 ? 65.280 65.671 47.787 1.00 24.17 162 GLU B N 1
ATOM 3168 C CA . GLU B 1 162 ? 66.396 65.452 46.860 1.00 25.32 162 GLU B CA 1
ATOM 3169 C C . GLU B 1 162 ? 66.536 63.950 46.566 1.00 25.41 162 GLU B C 1
ATOM 3170 O O . GLU B 1 162 ? 66.823 63.539 45.417 1.00 24.79 162 GLU B O 1
ATOM 3176 N N . GLU B 1 163 ? 66.314 63.139 47.610 1.00 25.64 163 GLU B N 1
ATOM 3177 C CA . GLU B 1 163 ? 66.320 61.680 47.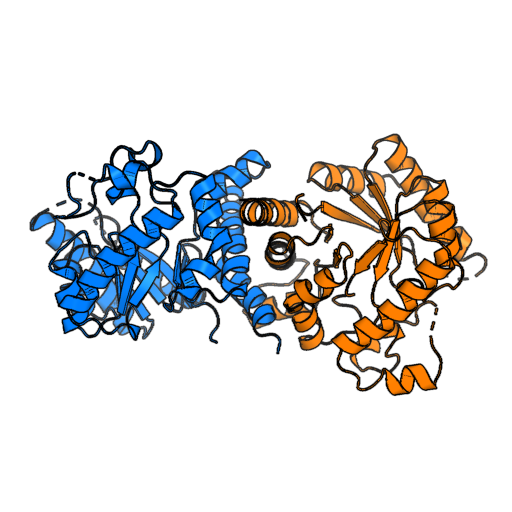475 1.00 26.36 163 GLU B CA 1
ATOM 3178 C C . GLU B 1 163 ? 65.227 61.235 46.525 1.00 25.70 163 GLU B C 1
ATOM 3179 O O . GLU B 1 163 ? 65.469 60.473 45.598 1.00 24.93 163 GLU B O 1
ATOM 3185 N N . GLU B 1 164 ? 64.017 61.711 46.776 1.00 25.89 164 GLU B N 1
ATOM 3186 C CA . GLU B 1 164 ? 62.863 61.379 45.928 1.00 25.97 164 GLU B CA 1
ATOM 3187 C C . GLU B 1 164 ? 63.113 61.726 44.465 1.00 25.74 164 GLU B C 1
ATOM 3188 O O . GLU B 1 164 ? 62.846 60.905 43.581 1.00 25.80 164 GLU B O 1
ATOM 3194 N N . LEU B 1 165 ? 63.622 62.935 44.222 1.00 25.70 165 LEU B N 1
ATOM 3195 C CA . LEU B 1 165 ? 63.856 63.420 42.856 1.00 26.23 165 LEU B CA 1
ATOM 3196 C C . LEU B 1 165 ? 64.942 62.629 42.128 1.00 26.82 165 LEU B C 1
ATOM 3197 O O . LEU B 1 165 ? 64.800 62.349 40.941 1.00 26.91 165 LEU B O 1
ATOM 3202 N N . ALA B 1 166 ? 66.017 62.285 42.837 1.00 27.72 166 ALA B N 1
ATOM 3203 C CA . ALA B 1 166 ? 67.102 61.470 42.281 1.00 28.53 166 ALA B CA 1
ATOM 3204 C C . ALA B 1 166 ? 66.576 60.120 41.815 1.00 29.52 166 ALA B C 1
ATOM 3205 O O . ALA B 1 166 ? 66.861 59.692 40.696 1.00 29.08 166 ALA B O 1
ATOM 3207 N N . ASP B 1 167 ? 65.803 59.467 42.681 1.00 30.74 167 ASP B N 1
ATOM 3208 C CA . ASP B 1 167 ? 65.202 58.161 42.380 1.00 31.81 167 ASP B CA 1
ATOM 3209 C C . ASP B 1 167 ? 64.068 58.203 41.301 1.00 31.99 167 ASP B C 1
ATOM 3210 O O . ASP B 1 167 ? 63.903 57.231 40.555 1.00 32.54 167 ASP B O 1
ATOM 3215 N N . PHE B 1 168 ? 63.322 59.318 41.206 1.00 31.29 168 PHE B N 1
ATOM 3216 C CA . PHE B 1 168 ? 62.321 59.542 40.141 1.00 31.20 168 PHE B CA 1
ATOM 3217 C C . PHE B 1 168 ? 62.967 59.693 38.774 1.00 31.42 168 PHE B C 1
ATOM 3218 O O . PHE B 1 168 ? 62.358 59.344 37.756 1.00 30.77 168 PHE B O 1
ATOM 3226 N N . GLU B 1 169 ? 64.176 60.251 38.753 1.00 31.88 169 GLU B N 1
ATOM 3227 C CA . GLU B 1 169 ? 64.955 60.358 37.525 1.00 32.52 169 GLU B CA 1
ATOM 3228 C C . GLU B 1 169 ? 65.325 58.925 37.126 1.00 32.45 169 GLU B C 1
ATOM 3229 O O . GLU B 1 169 ? 65.565 58.066 38.001 1.00 32.76 169 GLU B O 1
ATOM 3235 N N . THR B 1 170 ? 65.385 58.676 35.822 1.00 32.09 170 THR B N 1
ATOM 3236 C CA . THR B 1 170 ? 65.609 57.320 35.272 1.00 32.34 170 THR B CA 1
ATOM 3237 C C . THR B 1 170 ? 64.693 56.306 35.978 1.00 31.16 170 THR B C 1
ATOM 3238 O O . THR B 1 170 ? 65.136 55.356 36.642 1.00 32.50 170 THR B O 1
ATOM 3242 N N . LEU B 1 171 ? 63.404 56.570 35.855 1.00 29.48 171 LEU B N 1
ATOM 3243 C CA . LEU B 1 171 ? 62.371 55.681 36.327 1.00 27.53 171 LEU B CA 1
ATOM 3244 C C . LEU B 1 171 ? 61.407 55.629 35.156 1.00 24.96 171 LEU B C 1
ATOM 3245 O O . LEU B 1 171 ? 61.079 56.688 34.575 1.00 24.52 171 LEU B O 1
ATOM 3250 N N . PRO B 1 172 ? 60.966 54.414 34.763 1.00 21.82 172 PRO B N 1
ATOM 3251 C CA . PRO B 1 172 ? 60.036 54.364 33.610 1.00 19.98 172 PRO B CA 1
ATOM 3252 C C . PRO B 1 172 ? 58.762 55.152 33.895 1.00 18.00 172 PRO B C 1
ATOM 3253 O O . PRO B 1 172 ? 58.296 55.204 35.043 1.00 16.66 172 PRO B O 1
ATOM 3257 N N . ILE B 1 173 ? 58.218 55.780 32.859 1.00 16.67 173 ILE B N 1
ATOM 3258 C CA . ILE B 1 173 ? 57.240 56.873 33.075 1.00 15.76 173 ILE B CA 1
ATOM 3259 C C . ILE B 1 173 ? 55.981 56.417 33.815 1.00 15.80 173 ILE B C 1
ATOM 3260 O O . ILE B 1 173 ? 55.430 57.172 34.626 1.00 15.23 173 ILE B O 1
ATOM 3265 N N . GLU B 1 174 ? 55.573 55.162 33.583 1.00 15.65 174 GLU B N 1
ATOM 3266 C CA . GLU B 1 174 ? 54.392 54.599 34.247 1.00 15.85 174 GLU B CA 1
ATOM 3267 C C . GLU B 1 174 ? 54.564 54.362 35.744 1.00 15.96 174 GLU B C 1
ATOM 3268 O O . GLU B 1 174 ? 53.652 54.630 36.510 1.00 17.13 174 GLU B O 1
ATOM 3274 N N . GLU B 1 175 ? 55.719 53.847 36.126 1.00 15.16 175 GLU B N 1
ATOM 3275 C CA . GLU B 1 175 ? 56.102 53.700 37.522 1.00 15.76 175 GLU B CA 1
ATOM 3276 C C . GLU B 1 175 ? 56.250 55.081 38.181 1.00 14.53 175 GLU B C 1
ATOM 3277 O O . GLU B 1 175 ? 55.834 55.264 39.306 1.00 15.35 175 GLU B O 1
ATOM 3283 N N . LEU B 1 176 ? 56.823 56.049 37.462 1.00 13.94 176 LEU B N 1
ATOM 3284 C CA . LEU B 1 176 ? 56.834 57.443 37.972 1.00 13.91 176 LEU B CA 1
ATOM 3285 C C . LEU B 1 176 ? 55.407 57.976 38.228 1.00 13.76 176 LEU B C 1
ATOM 3286 O O . LEU B 1 176 ? 55.108 58.518 39.298 1.00 13.06 176 LEU B O 1
ATOM 3291 N N . MET B 1 177 ? 54.516 57.748 37.279 1.00 12.81 177 MET B N 1
ATOM 3292 C CA . MET B 1 177 ? 53.138 58.156 37.418 1.00 14.20 177 MET B CA 1
ATOM 3293 C C . MET B 1 177 ? 52.502 57.503 38.637 1.00 14.33 177 MET B C 1
ATOM 3294 O O . MET B 1 177 ? 51.810 58.170 39.399 1.00 13.14 177 MET B O 1
ATOM 3299 N N . GLU B 1 178 ? 52.710 56.194 38.795 1.00 15.11 178 GLU B N 1
ATOM 3300 C CA . GLU B 1 178 ? 52.192 55.486 39.969 1.00 16.32 178 GLU B CA 1
ATOM 3301 C C . GLU B 1 178 ? 52.741 56.079 41.278 1.00 14.73 178 GLU B C 1
ATOM 3302 O O . GLU B 1 178 ? 52.010 56.269 42.217 1.00 14.72 178 GLU B O 1
ATOM 3308 N N . ALA B 1 179 ? 54.038 56.335 41.334 1.00 13.84 179 ALA B N 1
ATOM 3309 C CA . ALA B 1 179 ? 54.671 56.863 42.526 1.00 13.45 179 ALA B CA 1
ATOM 3310 C C . ALA B 1 179 ? 54.089 58.232 42.876 1.00 12.70 179 ALA B C 1
ATOM 3311 O O . ALA B 1 179 ? 53.751 58.519 44.039 1.00 11.58 179 ALA B O 1
ATOM 3313 N N . PHE B 1 180 ? 53.991 59.075 41.864 1.00 12.38 180 PHE B N 1
ATOM 3314 C CA . PHE B 1 180 ? 53.332 60.391 41.983 1.00 12.12 180 PHE B CA 1
ATOM 3315 C C . PHE B 1 180 ? 51.902 60.292 42.507 1.00 11.97 180 PHE B C 1
ATOM 3316 O O . PHE B 1 180 ? 51.558 60.924 43.492 1.00 11.16 180 PHE B O 1
ATOM 3324 N N . PHE B 1 181 ? 51.084 59.440 41.888 1.00 11.77 181 PHE B N 1
ATOM 3325 C CA . PHE B 1 181 ? 49.690 59.327 42.290 1.00 12.80 181 PHE B CA 1
ATOM 3326 C C . PHE B 1 181 ? 49.546 58.707 43.683 1.00 13.20 181 PHE B C 1
ATOM 3327 O O . PHE B 1 181 ? 48.695 59.106 44.446 1.00 13.29 181 PHE B O 1
ATOM 3335 N N . GLU B 1 182 ? 50.401 57.751 44.028 1.00 13.84 182 GLU B N 1
ATOM 3336 C CA . GLU B 1 182 ? 50.375 57.154 45.352 1.00 15.39 182 GLU B CA 1
ATOM 3337 C C . GLU B 1 182 ? 50.536 58.278 46.395 1.00 14.55 182 GLU B C 1
ATOM 3338 O O . GLU B 1 182 ? 49.773 58.348 47.352 1.00 15.71 182 GLU B O 1
ATOM 3344 N N . ARG B 1 183 ? 51.495 59.178 46.184 1.00 14.51 183 ARG B N 1
ATOM 3345 C CA . ARG B 1 183 ? 51.661 60.343 47.076 1.00 14.40 183 ARG B CA 1
ATOM 3346 C C . ARG B 1 183 ? 50.454 61.270 47.129 1.00 13.51 183 ARG B C 1
ATOM 3347 O O . ARG B 1 183 ? 50.007 61.655 48.229 1.00 11.88 183 ARG B O 1
ATOM 3355 N N . ALA B 1 184 ? 49.957 61.650 45.941 1.00 13.41 184 ALA B N 1
ATOM 3356 C CA . ALA B 1 184 ? 48.775 62.489 45.820 1.00 13.25 184 ALA B CA 1
ATOM 3357 C C . ALA B 1 184 ? 47.566 61.850 46.527 1.00 13.79 184 ALA B C 1
ATOM 3358 O O . ALA B 1 184 ? 46.830 62.529 47.242 1.00 13.07 184 ALA B O 1
ATOM 3360 N N . LEU B 1 185 ? 47.368 60.539 46.321 1.00 14.57 185 LEU B N 1
ATOM 3361 C CA . LEU B 1 185 ? 46.176 59.862 46.847 1.00 14.32 185 LEU B CA 1
ATOM 3362 C C . LEU B 1 185 ? 46.291 59.773 48.365 1.00 13.87 185 LEU B C 1
ATOM 3363 O O . LEU B 1 185 ? 45.290 59.850 49.063 1.00 14.02 185 LEU B O 1
ATOM 3368 N N . ALA B 1 186 ? 47.515 59.651 48.875 1.00 13.85 186 ALA B N 1
ATOM 3369 C CA . ALA B 1 186 ? 47.760 59.629 50.306 1.00 13.63 186 ALA B CA 1
ATOM 3370 C C . ALA B 1 186 ? 47.424 60.985 50.951 1.00 13.41 186 ALA B C 1
ATOM 3371 O O . ALA B 1 186 ? 46.807 61.015 51.990 1.00 12.43 186 ALA B O 1
ATOM 3373 N N . ARG B 1 187 ? 47.786 62.103 50.292 1.00 14.64 187 ARG B N 1
ATOM 3374 C CA . ARG B 1 187 ? 47.369 63.469 50.707 1.00 14.35 187 ARG B CA 1
ATOM 3375 C C . ARG B 1 187 ? 45.858 63.665 50.720 1.00 14.16 187 ARG B C 1
ATOM 3376 O O . ARG B 1 187 ? 45.299 64.226 51.691 1.00 13.41 187 ARG B O 1
ATOM 3384 N N . ALA B 1 188 ? 45.218 63.205 49.640 1.00 14.06 188 ALA B N 1
ATOM 3385 C CA . ALA B 1 188 ? 43.761 63.198 49.534 1.00 15.02 188 ALA B CA 1
ATOM 3386 C C . ALA B 1 188 ? 43.110 62.425 50.688 1.00 15.01 188 ALA B C 1
ATOM 3387 O O . ALA B 1 188 ? 42.216 62.939 51.339 1.00 15.73 188 ALA B O 1
ATOM 3389 N N . ALA B 1 189 ? 43.558 61.194 50.910 1.00 15.98 189 ALA B N 1
ATOM 3390 C CA . ALA B 1 189 ? 43.009 60.358 51.987 1.00 16.65 189 ALA B CA 1
ATOM 3391 C C . ALA B 1 189 ? 43.235 60.995 53.360 1.00 17.00 189 ALA B C 1
ATOM 3392 O O . ALA B 1 189 ? 42.311 61.056 54.167 1.00 18.06 189 ALA B O 1
ATOM 3394 N N . GLU B 1 190 ? 44.445 61.494 53.633 1.00 17.14 190 GLU B N 1
ATOM 3395 C CA . GLU B 1 190 ? 44.723 62.164 54.892 1.00 17.98 190 GLU B CA 1
ATOM 3396 C C . GLU B 1 190 ? 43.732 63.309 55.182 1.00 17.37 190 GLU B C 1
ATOM 3397 O O . GLU B 1 190 ? 43.253 63.455 56.329 1.00 15.57 190 GLU B O 1
ATOM 3403 N N . ALA B 1 191 ? 43.447 64.109 54.148 1.00 15.95 191 ALA B N 1
ATOM 3404 C CA . ALA B 1 191 ? 42.643 65.334 54.278 1.00 15.78 191 ALA B CA 1
ATOM 3405 C C . ALA B 1 191 ? 41.145 65.020 54.351 1.00 15.34 191 ALA B C 1
ATOM 3406 O O . ALA B 1 191 ? 40.329 65.871 54.674 1.00 15.62 191 ALA B O 1
ATOM 3408 N N . GLY B 1 192 ? 40.786 63.783 54.043 1.00 15.71 192 GLY B N 1
ATOM 3409 C CA . GLY B 1 192 ? 39.398 63.357 54.102 1.00 16.01 192 GLY B CA 1
ATOM 3410 C C . GLY B 1 192 ? 38.573 63.551 52.853 1.00 15.93 192 GLY B C 1
ATOM 3411 O O . GLY B 1 192 ? 37.347 63.506 52.936 1.00 17.11 192 GLY B O 1
ATOM 3412 N N . ILE B 1 193 ? 39.224 63.737 51.698 1.00 15.20 193 ILE B N 1
ATOM 3413 C CA . ILE B 1 193 ? 38.527 63.747 50.418 1.00 14.14 193 ILE B CA 1
ATOM 3414 C C . ILE B 1 193 ? 37.889 62.378 50.144 1.00 15.53 193 ILE B C 1
ATOM 3415 O O . ILE B 1 193 ? 38.567 61.324 50.210 1.00 16.68 193 ILE B O 1
ATOM 3420 N N . ALA B 1 194 ? 36.584 62.375 49.837 1.00 15.41 194 ALA B N 1
ATOM 3421 C CA . ALA B 1 194 ? 35.906 61.139 49.473 1.00 16.03 194 ALA B CA 1
ATOM 3422 C C . ALA B 1 194 ? 36.477 60.607 48.158 1.00 15.35 194 ALA B C 1
ATOM 3423 O O . ALA B 1 194 ? 36.671 61.357 47.209 1.00 15.32 194 ALA B O 1
ATOM 3425 N N . PRO B 1 195 ? 36.787 59.307 48.111 1.00 15.96 195 PRO B N 1
ATOM 3426 C CA . PRO B 1 195 ? 37.430 58.763 46.916 1.00 16.58 195 PRO B CA 1
ATOM 3427 C C . PRO B 1 195 ? 36.580 58.871 45.638 1.00 15.96 195 PRO B C 1
ATOM 3428 O O . PRO B 1 195 ? 37.121 58.966 44.541 1.00 15.68 195 PRO B O 1
ATOM 3432 N N . GLU B 1 196 ? 35.264 58.935 45.811 1.00 16.12 196 GLU B N 1
ATOM 3433 C CA . GLU B 1 196 ? 34.324 59.085 44.713 1.00 17.56 196 GLU B CA 1
ATOM 3434 C C . GLU B 1 196 ? 34.438 60.492 44.075 1.00 16.88 196 GLU B C 1
ATOM 3435 O O . GLU B 1 196 ? 33.945 60.683 42.970 1.00 16.34 196 GLU B O 1
ATOM 3441 N N . ASN B 1 197 ? 35.084 61.428 44.786 1.00 16.59 197 ASN B N 1
ATOM 3442 C CA . ASN B 1 197 ? 35.263 62.823 44.326 1.00 17.87 197 ASN B CA 1
ATOM 3443 C C . ASN B 1 197 ? 36.592 63.100 43.604 1.00 17.60 197 ASN B C 1
ATOM 3444 O O . ASN B 1 197 ? 36.933 64.267 43.271 1.00 18.27 197 ASN B O 1
ATOM 3449 N N . ILE B 1 198 ? 37.302 62.021 43.284 1.00 16.65 198 ILE B N 1
ATOM 3450 C CA . ILE B 1 198 ? 38.611 62.112 42.673 1.00 15.73 198 ILE B CA 1
ATOM 3451 C C . ILE B 1 198 ? 38.579 61.657 41.234 1.00 14.41 198 ILE B C 1
ATOM 3452 O O . ILE B 1 198 ? 37.984 60.620 40.917 1.00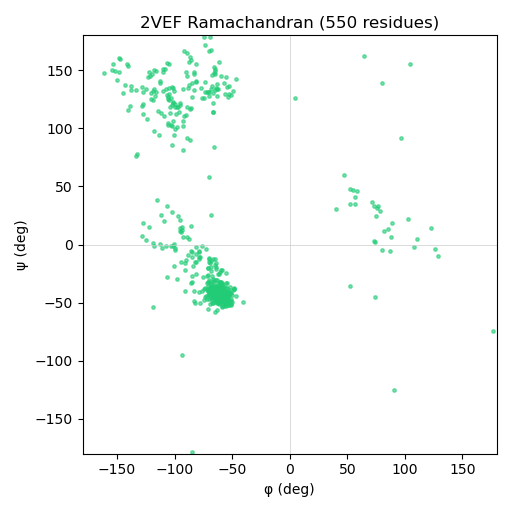 13.67 198 ILE B O 1
ATOM 3457 N N . LEU B 1 199 ? 39.189 62.481 40.371 1.00 14.03 199 LEU B N 1
ATOM 3458 C CA . LEU B 1 199 ? 39.558 62.100 39.015 1.00 14.23 199 LEU B CA 1
ATOM 3459 C C . LEU B 1 199 ? 41.081 62.131 38.847 1.00 14.21 199 LEU B C 1
ATOM 3460 O O . LEU B 1 199 ? 41.788 62.902 39.555 1.00 14.07 199 LEU B O 1
ATOM 3465 N N . LEU B 1 200 ? 41.582 61.253 37.958 1.00 12.71 200 LEU B N 1
ATOM 3466 C CA . LEU B 1 200 ? 43.008 61.221 37.651 1.00 12.75 200 LEU B CA 1
ATOM 3467 C C . LEU B 1 200 ? 43.276 61.678 36.198 1.00 13.80 200 LEU B C 1
ATOM 3468 O O . LEU B 1 200 ? 42.569 61.324 35.278 1.00 14.14 200 LEU B O 1
ATOM 3473 N N . ASP B 1 201 ? 44.347 62.443 36.027 1.00 13.51 201 ASP B N 1
ATOM 3474 C CA . ASP B 1 201 ? 44.760 62.981 34.710 1.00 13.13 201 ASP B CA 1
ATOM 3475 C C . ASP B 1 201 ? 46.236 62.640 34.477 1.00 12.70 201 ASP B C 1
ATOM 3476 O O . ASP B 1 201 ? 47.089 63.001 35.289 1.00 13.15 201 ASP B O 1
ATOM 3481 N N . PRO B 1 202 ? 46.544 61.876 33.411 1.00 13.39 202 PRO B N 1
ATOM 3482 C CA . PRO B 1 202 ? 47.925 61.434 33.175 1.00 12.83 202 PRO B CA 1
ATOM 3483 C C . PRO B 1 202 ? 48.918 62.515 32.696 1.00 13.29 202 PRO B C 1
ATOM 3484 O O . PRO B 1 202 ? 50.098 62.188 32.595 1.00 14.86 202 PRO B O 1
ATOM 3488 N N . GLY B 1 203 ? 48.453 63.737 32.461 1.00 13.05 203 GLY B N 1
ATOM 3489 C CA . GLY B 1 203 ? 49.311 64.941 32.248 1.00 12.29 203 GLY B CA 1
ATOM 3490 C C . GLY B 1 203 ? 49.960 64.979 30.868 1.00 12.89 203 GLY B C 1
ATOM 3491 O O . GLY B 1 203 ? 51.082 65.431 30.706 1.00 14.32 203 GLY B O 1
ATOM 3492 N N . ILE B 1 204 ? 49.272 64.421 29.896 1.00 13.34 204 ILE B N 1
ATOM 3493 C CA . ILE B 1 204 ? 49.712 64.378 28.500 1.00 14.35 204 ILE B CA 1
ATOM 3494 C C . ILE B 1 204 ? 50.162 65.773 28.028 1.00 15.39 204 ILE B C 1
ATOM 3495 O O . ILE B 1 204 ? 49.474 66.756 28.243 1.00 16.52 204 ILE B O 1
ATOM 3500 N N . GLY B 1 205 ? 51.332 65.828 27.398 1.00 16.25 205 GLY B N 1
ATOM 3501 C CA . GLY B 1 205 ? 51.884 67.063 26.866 1.00 19.49 205 GLY B CA 1
ATOM 3502 C C . GLY B 1 205 ? 52.698 67.845 27.867 1.00 19.97 205 GLY B C 1
ATOM 3503 O O . GLY B 1 205 ? 53.273 68.875 27.529 1.00 21.83 205 GLY B O 1
ATOM 3504 N N . PHE B 1 206 ? 52.732 67.407 29.137 1.00 21.47 206 PHE B N 1
ATOM 3505 C CA . PHE B 1 206 ? 53.365 68.225 30.174 1.00 21.53 206 PHE B CA 1
ATOM 3506 C C . PHE B 1 206 ? 54.708 67.683 30.485 1.00 20.10 206 PHE B C 1
ATOM 3507 O O . PHE B 1 206 ? 54.807 66.868 31.408 1.00 21.76 206 PHE B O 1
ATOM 3515 N N . GLY B 1 207 ? 55.732 68.074 29.725 1.00 18.49 207 GLY B N 1
ATOM 3516 C CA . GLY B 1 207 ? 57.100 67.644 30.086 1.00 16.75 207 GLY B CA 1
ATOM 3517 C C . GLY B 1 207 ? 57.402 66.167 29.806 1.00 16.32 207 GLY B C 1
ATOM 3518 O O . GLY B 1 207 ? 58.216 65.501 30.505 1.00 16.49 207 GLY B O 1
ATOM 3519 N N . LEU B 1 208 ? 56.776 65.682 28.732 1.00 15.19 208 LEU B N 1
ATOM 3520 C CA . LEU B 1 208 ? 56.863 64.299 28.340 1.00 15.59 208 LEU B CA 1
ATOM 3521 C C . LEU B 1 208 ? 57.384 64.257 26.906 1.00 16.12 208 LEU B C 1
ATOM 3522 O O . LEU B 1 208 ? 57.039 65.104 26.100 1.00 16.53 208 LEU B O 1
ATOM 3527 N N . THR B 1 209 ? 58.193 63.253 26.615 1.00 15.03 209 THR B N 1
ATOM 3528 C CA . THR B 1 209 ? 58.638 62.982 25.268 1.00 15.74 209 THR B CA 1
ATOM 3529 C C . THR B 1 209 ? 57.502 62.454 24.389 1.00 16.63 209 THR B C 1
ATOM 3530 O O . THR B 1 209 ? 56.450 62.055 24.898 1.00 14.77 209 THR B O 1
ATOM 3534 N N . LYS B 1 210 ? 57.730 62.437 23.081 1.00 16.84 210 LYS B N 1
ATOM 3535 C CA . LYS B 1 210 ? 56.774 61.870 22.159 1.00 18.36 210 LYS B CA 1
ATOM 3536 C C . LYS B 1 210 ? 56.416 60.460 22.599 1.00 17.08 210 LYS B C 1
ATOM 3537 O O . LYS B 1 210 ? 55.255 60.132 22.666 1.00 16.21 210 LYS B O 1
ATOM 3543 N N . LYS B 1 211 ? 57.413 59.619 22.867 1.00 16.79 211 LYS B N 1
ATOM 3544 C CA . LYS B 1 211 ? 57.137 58.198 23.193 1.00 17.66 211 LYS B CA 1
ATOM 3545 C C . LYS B 1 211 ? 56.364 58.071 24.505 1.00 15.86 211 LYS B C 1
ATOM 3546 O O . LYS B 1 211 ? 55.416 57.332 24.579 1.00 15.60 211 LYS B O 1
ATOM 3552 N N . GLU B 1 212 ? 56.740 58.859 25.519 1.00 15.52 212 GLU B N 1
ATOM 3553 C CA . GLU B 1 212 ? 56.040 58.836 26.790 1.00 14.64 212 GLU B CA 1
ATOM 3554 C C . GLU B 1 212 ? 54.561 59.241 26.633 1.00 14.42 212 GLU B C 1
ATOM 3555 O O . GLU B 1 212 ? 53.685 58.559 27.148 1.00 13.71 212 GLU B O 1
ATOM 3561 N N . ASN B 1 213 ? 54.272 60.313 25.887 1.00 13.83 213 ASN B N 1
ATOM 3562 C CA . ASN B 1 213 ? 52.919 60.711 25.622 1.00 14.48 213 ASN B CA 1
ATOM 3563 C C . ASN B 1 213 ? 52.103 59.585 24.976 1.00 14.14 213 ASN B C 1
ATOM 3564 O O . ASN B 1 213 ? 51.027 59.255 25.457 1.00 13.87 213 ASN B O 1
ATOM 3569 N N . LEU B 1 214 ? 52.676 58.975 23.934 1.00 13.77 214 LEU B N 1
ATOM 3570 C CA . LEU B 1 214 ? 52.049 57.875 23.218 1.00 14.57 214 LEU B CA 1
ATOM 3571 C C . LEU B 1 214 ? 51.817 56.667 24.118 1.00 14.89 214 LEU B C 1
ATOM 3572 O O . LEU B 1 214 ? 50.741 56.055 24.047 1.00 14.82 214 LEU B O 1
ATOM 3577 N N . LEU B 1 215 ? 52.785 56.374 24.974 1.00 14.47 215 LEU B N 1
ATOM 3578 C CA . LEU B 1 215 ? 52.680 55.254 25.906 1.00 14.21 215 LEU B CA 1
ATOM 3579 C C . LEU B 1 215 ? 51.540 55.444 26.879 1.00 14.39 215 LEU B C 1
ATOM 3580 O O . LEU B 1 215 ? 50.774 54.501 27.132 1.00 13.68 215 LEU B O 1
ATOM 3585 N N . LEU B 1 216 ? 51.447 56.646 27.482 1.00 13.33 216 LEU B N 1
ATOM 3586 C CA . LEU B 1 216 ? 50.350 56.937 28.401 1.00 13.85 216 LEU B CA 1
ATOM 3587 C C . LEU B 1 216 ? 48.948 56.885 27.766 1.00 14.06 216 LEU B C 1
ATOM 3588 O O . LEU B 1 216 ? 48.016 56.416 28.401 1.00 14.94 216 LEU B O 1
ATOM 3593 N N . LEU B 1 217 ? 48.829 57.319 26.524 1.00 13.59 217 LEU B N 1
ATOM 3594 C CA . LEU B 1 217 ? 47.592 57.134 25.769 1.00 14.74 217 LEU B CA 1
ATOM 3595 C C . LEU B 1 217 ? 47.276 55.675 25.513 1.00 12.91 217 LEU B C 1
ATOM 3596 O O . LEU B 1 217 ? 46.106 55.247 25.642 1.00 14.62 217 LEU B O 1
ATOM 3601 N N . ARG B 1 218 ? 48.278 54.948 25.079 1.00 13.15 218 ARG B N 1
ATOM 3602 C CA . ARG B 1 218 ? 48.123 53.523 24.852 1.00 13.11 218 ARG B CA 1
ATOM 3603 C C . ARG B 1 218 ? 47.574 52.868 26.080 1.00 13.87 218 ARG B C 1
ATOM 3604 O O . ARG B 1 218 ? 46.808 51.921 25.973 1.00 14.88 218 ARG B O 1
ATOM 3612 N N . ASP B 1 219 ? 48.029 53.313 27.268 1.00 13.33 219 ASP B N 1
ATOM 3613 C CA . ASP B 1 219 ? 47.776 52.565 28.521 1.00 14.72 219 ASP B CA 1
ATOM 3614 C C . ASP B 1 219 ? 46.726 53.230 29.420 1.00 15.68 219 ASP B C 1
ATOM 3615 O O . ASP B 1 219 ? 46.755 53.103 30.657 1.00 14.56 219 ASP B O 1
ATOM 3620 N N . LEU B 1 220 ? 45.754 53.872 28.777 1.00 15.25 220 LEU B N 1
ATOM 3621 C CA . LEU B 1 220 ? 44.638 54.483 29.481 1.00 16.47 220 LEU B CA 1
ATOM 3622 C C . LEU B 1 220 ? 43.851 53.477 30.330 1.00 17.51 220 LEU B C 1
ATOM 3623 O O . LEU B 1 220 ? 43.429 53.790 31.435 1.00 16.48 220 LEU B O 1
ATOM 3628 N N . ASP B 1 221 ? 43.683 52.259 29.809 1.00 18.88 221 ASP B N 1
ATOM 3629 C CA . ASP B 1 221 ? 43.054 51.194 30.559 1.00 21.39 221 ASP B CA 1
ATOM 3630 C C . ASP B 1 221 ? 43.765 50.882 31.842 1.00 20.90 221 ASP B C 1
ATOM 3631 O O . ASP B 1 221 ? 43.112 50.763 32.878 1.00 22.86 221 ASP B O 1
ATOM 3636 N N . LYS B 1 222 ? 45.085 50.715 31.778 1.00 21.25 222 LYS B N 1
ATOM 3637 C CA . LYS B 1 222 ? 45.913 50.514 32.975 1.00 22.72 222 LYS B CA 1
ATOM 3638 C C . LYS B 1 222 ? 45.634 51.578 34.060 1.00 20.82 222 LYS B C 1
ATOM 3639 O O . LYS B 1 222 ? 45.537 51.292 35.257 1.00 19.14 222 LYS B O 1
ATOM 3645 N N . LEU B 1 223 ? 45.522 52.830 33.637 1.00 19.26 223 LEU B N 1
ATOM 3646 C CA . LEU B 1 223 ? 45.225 53.891 34.560 1.00 18.11 223 LEU B CA 1
ATOM 3647 C C . LEU B 1 223 ? 43.807 53.746 35.082 1.00 18.24 223 LEU B C 1
ATOM 3648 O O . LEU B 1 223 ? 43.524 53.967 36.251 1.00 18.04 223 LEU B O 1
ATOM 3653 N N . HIS B 1 224 ? 42.902 53.389 34.199 1.00 20.99 224 HIS B N 1
ATOM 3654 C CA . HIS B 1 224 ? 41.519 53.228 34.560 1.00 23.39 224 HIS B CA 1
ATOM 3655 C C . HIS B 1 224 ? 41.309 52.147 35.619 1.00 24.33 224 HIS B C 1
ATOM 3656 O O . HIS B 1 224 ? 40.442 52.289 36.480 1.00 25.04 224 HIS B O 1
ATOM 3663 N N . GLN B 1 225 ? 42.123 51.087 35.567 1.00 23.66 225 GLN B N 1
ATOM 3664 C CA . GLN B 1 225 ? 42.059 49.975 36.497 1.00 25.24 225 GLN B CA 1
ATOM 3665 C C . GLN B 1 225 ? 42.373 50.346 37.944 1.00 23.64 225 GLN B C 1
ATOM 3666 O O . GLN B 1 225 ? 42.041 49.594 38.846 1.00 24.77 225 GLN B O 1
ATOM 3672 N N . LYS B 1 226 ? 43.036 51.486 38.161 1.00 22.42 226 LYS B N 1
ATOM 3673 C CA . LYS B 1 226 ? 43.229 52.014 39.496 1.00 21.97 226 LYS B CA 1
ATOM 3674 C C . LYS B 1 226 ? 41.917 52.298 40.240 1.00 20.85 226 LYS B C 1
ATOM 3675 O O . LYS B 1 226 ? 41.924 52.409 41.466 1.00 20.57 226 LYS B O 1
ATOM 3681 N N . GLY B 1 227 ? 40.815 52.470 39.508 1.00 18.25 227 GLY B N 1
ATOM 3682 C CA . GLY B 1 227 ? 39.506 52.647 40.113 1.00 17.36 227 GLY B CA 1
ATOM 3683 C C . GLY B 1 227 ? 38.888 54.030 40.051 1.00 16.81 227 GLY B C 1
ATOM 3684 O O . GLY B 1 227 ? 37.761 54.209 40.526 1.00 17.11 227 GLY B O 1
ATOM 3685 N N . TYR B 1 228 ? 39.602 55.009 39.478 1.00 15.87 228 TYR B N 1
ATOM 3686 C CA . TYR B 1 228 ? 39.138 56.382 39.431 1.00 15.77 228 TYR B CA 1
ATOM 3687 C C . TYR B 1 228 ? 38.763 56.805 38.028 1.00 15.09 228 TYR B C 1
ATOM 3688 O O . TYR B 1 228 ? 39.371 56.367 37.085 1.00 15.60 228 TYR B O 1
ATOM 3697 N N . PRO B 1 229 ? 37.818 57.741 37.899 1.00 15.08 229 PRO B N 1
ATOM 3698 C CA . PRO B 1 229 ? 37.515 58.270 36.574 1.00 14.39 229 PRO B CA 1
ATOM 3699 C C . PRO B 1 229 ? 38.713 59.040 36.012 1.00 14.67 229 PRO B C 1
ATOM 3700 O O . PRO B 1 229 ? 39.558 59.568 36.793 1.00 13.11 229 PRO B O 1
ATOM 3704 N N . ILE B 1 230 ? 38.792 59.071 34.691 1.00 13.36 230 ILE B N 1
ATOM 3705 C CA . ILE B 1 230 ? 39.897 59.767 34.009 1.00 13.12 230 ILE B CA 1
ATOM 3706 C C . ILE B 1 230 ? 39.446 61.107 33.401 1.00 13.10 230 ILE B C 1
ATOM 3707 O O . ILE B 1 230 ? 38.356 61.230 32.807 1.00 12.47 230 ILE B O 1
ATOM 3712 N N . PHE B 1 231 ? 40.273 62.140 33.619 1.00 14.29 231 PHE B N 1
ATOM 3713 C CA . PHE B 1 231 ? 40.092 63.441 33.031 1.00 14.23 231 PHE B CA 1
ATOM 3714 C C . PHE B 1 231 ? 41.296 63.597 32.095 1.00 14.80 231 PHE B C 1
ATOM 3715 O O . PHE B 1 231 ? 42.433 63.638 32.558 1.00 14.94 231 PHE B O 1
ATOM 3723 N N . LEU B 1 232 ? 41.064 63.677 30.786 1.00 14.32 232 LEU B N 1
ATOM 3724 C CA . LEU B 1 232 ? 42.138 63.618 29.806 1.00 14.61 232 LEU B CA 1
ATOM 3725 C C . LEU B 1 232 ? 42.240 64.902 28.957 1.00 15.52 232 LEU B C 1
ATOM 3726 O O . LEU B 1 232 ? 41.239 65.371 28.415 1.00 15.91 232 LEU B O 1
ATOM 3731 N N . GLY B 1 233 ? 43.460 65.416 28.837 1.00 17.20 233 GLY B N 1
ATOM 3732 C CA . GLY B 1 233 ? 43.796 66.570 27.980 1.00 20.00 233 GLY B CA 1
ATOM 3733 C C . GLY B 1 233 ? 44.246 66.031 26.626 1.00 21.57 233 GLY B C 1
ATOM 3734 O O . GLY B 1 233 ? 45.317 65.381 26.508 1.00 27.67 233 GLY B O 1
ATOM 3735 N N . VAL B 1 234 ? 43.379 66.175 25.655 1.00 20.75 234 VAL B N 1
ATOM 3736 C CA . VAL B 1 234 ? 43.560 65.641 24.313 1.00 22.34 234 VAL B CA 1
ATOM 3737 C C . VAL B 1 234 ? 43.737 66.719 23.227 1.00 21.38 234 VAL B C 1
ATOM 3738 O O . VAL B 1 234 ? 43.931 66.362 22.013 1.00 21.76 234 VAL B O 1
ATOM 3742 N N . SER B 1 235 ? 43.711 68.010 23.615 1.00 16.26 235 SER B N 1
ATOM 3743 C CA . SER B 1 235 ? 43.534 69.055 22.669 1.00 16.34 235 SER B CA 1
ATOM 3744 C C . SER B 1 235 ? 44.770 69.904 22.295 1.00 17.20 235 SER B C 1
ATOM 3745 O O . SER B 1 235 ? 45.394 70.547 23.125 1.00 16.48 235 SER B O 1
ATOM 3748 N N . ARG B 1 236 ? 45.032 69.963 20.979 1.00 16.21 236 ARG B N 1
ATOM 3749 C CA . ARG B 1 236 ? 46.027 70.841 20.415 1.00 16.83 236 ARG B CA 1
ATOM 3750 C C . ARG B 1 236 ? 47.449 70.604 21.049 1.00 16.25 236 ARG B C 1
ATOM 3751 O O . ARG B 1 236 ? 48.154 71.515 21.371 1.00 16.32 236 ARG B O 1
ATOM 3759 N N . LYS B 1 237 ? 47.789 69.326 21.255 1.00 15.87 237 LYS B N 1
ATOM 3760 C CA . LYS B 1 237 ? 49.050 68.903 21.841 1.00 15.90 237 LYS B CA 1
ATOM 3761 C C . LYS B 1 237 ? 50.123 68.813 20.754 1.00 16.72 237 LYS B C 1
ATOM 3762 O O . LYS B 1 237 ? 49.860 68.406 19.635 1.00 14.26 237 LYS B O 1
ATOM 3768 N N . ARG B 1 238 ? 51.323 69.280 21.111 1.00 16.66 238 ARG B N 1
ATOM 3769 C CA . ARG B 1 238 ? 52.448 69.291 20.204 1.00 17.39 238 ARG B CA 1
ATOM 3770 C C . ARG B 1 238 ? 52.714 67.952 19.515 1.00 16.06 238 ARG B C 1
ATOM 3771 O O . ARG B 1 238 ? 52.951 67.925 18.315 1.00 14.11 238 ARG B O 1
ATOM 3779 N N . PHE B 1 239 ? 52.763 66.862 20.284 1.00 15.43 239 PHE B N 1
ATOM 3780 C CA . PHE B 1 239 ? 53.152 65.560 19.671 1.00 16.28 239 PHE B CA 1
ATOM 3781 C C . PHE B 1 239 ? 52.128 65.103 18.623 1.00 14.55 239 PHE B C 1
ATOM 3782 O O . PHE B 1 239 ? 52.459 64.433 17.648 1.00 14.92 239 PHE B O 1
ATOM 3790 N N . VAL B 1 240 ? 50.876 65.466 18.822 1.00 14.77 240 VAL B N 1
ATOM 3791 C CA . VAL B 1 240 ? 49.855 65.223 17.813 1.00 16.11 240 VAL B CA 1
ATOM 3792 C C . VAL B 1 240 ? 50.064 66.055 16.526 1.00 14.55 240 VAL B C 1
ATOM 3793 O O . VAL B 1 240 ? 50.002 65.510 15.391 1.00 15.92 240 VAL B O 1
ATOM 3797 N N . ILE B 1 241 ? 50.253 67.352 16.667 1.00 14.29 241 ILE B N 1
ATOM 3798 C CA . ILE B 1 241 ? 50.596 68.244 15.578 1.00 15.79 241 ILE B CA 1
ATOM 3799 C C . ILE B 1 241 ? 51.800 67.691 14.786 1.00 13.78 241 ILE B C 1
ATOM 3800 O O . ILE B 1 241 ? 51.813 67.688 13.562 1.00 13.38 241 ILE B O 1
ATOM 3805 N N . ASN B 1 242 ? 52.778 67.171 15.502 1.00 13.58 242 ASN B N 1
ATOM 3806 C CA . ASN B 1 242 ? 53.970 66.641 14.901 1.00 13.94 242 ASN B CA 1
ATOM 3807 C C . ASN B 1 242 ? 53.625 65.380 14.074 1.00 12.61 242 ASN B C 1
ATOM 3808 O O . ASN B 1 242 ? 54.162 65.234 13.019 1.00 12.22 242 ASN B O 1
ATOM 3813 N N . ILE B 1 243 ? 52.771 64.495 14.560 1.00 12.40 243 ILE B N 1
ATOM 3814 C CA . ILE B 1 243 ? 52.344 63.315 13.753 1.00 13.55 243 ILE B CA 1
ATOM 3815 C C . ILE B 1 243 ? 51.682 63.763 12.418 1.00 13.46 243 ILE B C 1
ATOM 3816 O O . ILE B 1 243 ? 52.008 63.244 11.322 1.00 13.37 243 ILE B O 1
ATOM 3821 N N . LEU B 1 244 ? 50.818 64.764 12.506 1.00 12.53 244 LEU B N 1
ATOM 3822 C CA . LEU B 1 244 ? 50.240 65.409 11.305 1.00 14.15 244 LEU B CA 1
ATOM 3823 C C . LEU B 1 244 ? 51.278 65.920 10.368 1.00 13.84 244 LEU B C 1
ATOM 3824 O O . LEU B 1 244 ? 51.267 65.549 9.187 1.00 11.89 244 LEU B O 1
ATOM 3829 N N . GLU B 1 245 ? 52.233 66.742 10.846 1.00 13.76 245 GLU B N 1
ATOM 3830 C CA . GLU B 1 245 ? 53.216 67.335 9.950 1.00 13.90 245 GLU B CA 1
ATOM 3831 C C . GLU B 1 245 ? 54.135 66.272 9.298 1.00 13.40 245 GLU B C 1
ATOM 3832 O O . GLU B 1 245 ? 54.376 66.328 8.120 1.00 13.07 245 GLU B O 1
ATOM 3838 N N . GLU B 1 246 ? 54.546 65.250 10.075 1.00 13.07 246 GLU B N 1
ATOM 3839 C CA . GLU B 1 246 ? 55.350 64.123 9.539 1.00 13.72 246 GLU B CA 1
ATOM 3840 C C . GLU B 1 246 ? 54.593 63.297 8.483 1.00 13.30 246 GLU B C 1
ATOM 3841 O O . GLU B 1 246 ? 55.197 62.570 7.685 1.00 11.92 246 GLU B O 1
ATOM 3847 N N . ASN B 1 247 ? 53.277 63.384 8.483 1.00 11.19 247 ASN B N 1
ATOM 3848 C CA . ASN B 1 247 ? 52.490 62.627 7.510 1.00 12.19 247 ASN B CA 1
ATOM 3849 C C . ASN B 1 247 ? 51.781 63.492 6.483 1.00 11.44 247 ASN B C 1
ATOM 3850 O O . ASN B 1 247 ? 50.769 63.061 5.898 1.00 14.32 247 ASN B O 1
ATOM 3855 N N . GLY B 1 248 ? 52.321 64.659 6.257 1.00 12.95 248 GLY B N 1
ATOM 3856 C CA . GLY B 1 248 ? 52.006 65.471 5.104 1.00 13.05 248 GLY B CA 1
ATOM 3857 C C . GLY B 1 248 ? 50.822 66.427 5.232 1.00 12.80 248 GLY B C 1
ATOM 3858 O O . GLY B 1 248 ? 50.538 67.173 4.266 1.00 14.17 248 GLY B O 1
ATOM 3859 N N . PHE B 1 249 ? 50.265 66.532 6.436 1.00 11.45 249 PHE B N 1
ATOM 3860 C CA . PHE B 1 249 ? 49.137 67.394 6.711 1.00 11.77 249 PHE B CA 1
ATOM 3861 C C . PHE B 1 249 ? 49.558 68.818 6.972 1.00 12.78 249 PHE B C 1
ATOM 3862 O O . PHE B 1 249 ? 50.623 69.042 7.565 1.00 13.74 249 PHE B O 1
ATOM 3870 N N . GLU B 1 250 ? 48.713 69.761 6.563 1.00 12.82 250 GLU B N 1
ATOM 3871 C CA . GLU B 1 250 ? 48.877 71.161 6.907 1.00 11.83 250 GLU B CA 1
ATOM 3872 C C . GLU B 1 250 ? 48.573 71.377 8.392 1.00 12.42 250 GLU B C 1
ATOM 3873 O O . GLU B 1 250 ? 47.518 70.958 8.875 1.00 11.46 250 GLU B O 1
ATOM 3879 N N . VAL B 1 251 ? 49.483 72.087 9.091 1.00 13.29 251 VAL B N 1
ATOM 3880 C CA . VAL B 1 251 ? 49.309 72.344 10.503 1.00 13.71 251 VAL B CA 1
ATOM 3881 C C . VAL B 1 251 ? 49.431 73.806 10.889 1.00 12.47 251 VAL B C 1
ATOM 3882 O O . VAL B 1 251 ? 49.412 74.102 12.074 1.00 13.67 251 VAL B O 1
ATOM 3886 N N . ASN B 1 252 ? 49.534 74.714 9.916 1.00 14.00 252 ASN B N 1
ATOM 3887 C CA . ASN B 1 252 ? 49.662 76.149 10.197 1.00 13.66 252 ASN B CA 1
ATOM 3888 C C . ASN B 1 252 ? 48.358 76.644 10.818 1.00 14.28 252 ASN B C 1
ATOM 3889 O O . ASN B 1 252 ? 47.270 76.642 10.139 1.00 14.94 252 ASN B O 1
ATOM 3894 N N . PRO B 1 253 ? 48.430 77.056 12.095 1.00 14.41 253 PRO B N 1
ATOM 3895 C CA . PRO B 1 253 ? 47.200 77.468 12.781 1.00 15.87 253 PRO B CA 1
ATOM 3896 C C . PRO B 1 253 ? 46.596 78.782 12.294 1.00 14.68 253 PRO B C 1
ATOM 3897 O O . PRO B 1 253 ? 45.454 79.101 12.680 1.00 15.72 253 PRO B O 1
ATOM 3901 N N . GLU B 1 254 ? 47.309 79.553 11.489 1.00 14.55 254 GLU B N 1
ATOM 3902 C CA . GLU B 1 254 ? 46.668 80.713 10.864 1.00 16.15 254 GLU B CA 1
ATOM 3903 C C . GLU B 1 254 ? 46.090 80.450 9.462 1.00 14.67 254 GLU B C 1
ATOM 3904 O O . GLU B 1 254 ? 45.715 81.385 8.739 1.00 15.46 254 GLU B O 1
ATOM 3910 N N . THR B 1 255 ? 45.999 79.188 9.094 1.00 12.70 255 THR B N 1
ATOM 3911 C CA . THR B 1 255 ? 45.251 78.784 7.893 1.00 13.06 255 THR B CA 1
ATOM 3912 C C . THR B 1 255 ? 44.001 78.045 8.305 1.00 12.59 255 THR B C 1
ATOM 3913 O O . THR B 1 255 ? 43.992 77.352 9.326 1.00 10.66 255 THR B O 1
ATOM 3917 N N . GLU B 1 256 ? 42.927 78.176 7.506 1.00 12.15 256 GLU B N 1
ATOM 3918 C CA . GLU B 1 256 ? 41.708 77.460 7.828 1.00 12.68 256 GLU B CA 1
ATOM 3919 C C . GLU B 1 256 ? 41.947 75.949 7.878 1.00 12.46 256 GLU B C 1
ATOM 3920 O O . GLU B 1 256 ? 41.521 75.303 8.789 1.00 11.03 256 GLU B O 1
ATOM 3926 N N . LEU B 1 257 ? 42.669 75.439 6.888 1.00 12.08 257 LEU B N 1
ATOM 3927 C CA . LEU B 1 257 ? 42.954 73.990 6.847 1.00 11.95 257 LEU B CA 1
ATOM 3928 C C . LEU B 1 257 ? 43.792 73.467 8.028 1.00 11.46 257 LEU B C 1
ATOM 3929 O O . LEU B 1 257 ? 43.427 72.475 8.658 1.00 10.67 257 LEU B O 1
ATOM 3934 N N . GLY B 1 258 ? 44.875 74.205 8.379 1.00 11.33 258 GLY B N 1
ATOM 3935 C CA . GLY B 1 258 ? 45.756 73.773 9.493 1.00 11.17 258 GLY B CA 1
ATOM 3936 C C . GLY B 1 258 ? 45.079 73.857 10.835 1.00 11.50 258 GLY B C 1
ATOM 3937 O O . GLY B 1 258 ? 45.205 72.918 11.674 1.00 11.31 258 GLY B O 1
ATOM 3938 N N . PHE B 1 259 ? 44.342 74.939 11.055 1.00 12.18 259 PHE B N 1
ATOM 3939 C CA . PHE B 1 259 ? 43.537 75.082 12.280 1.00 13.42 259 PHE B CA 1
ATOM 3940 C C . PHE B 1 259 ? 42.547 73.946 12.441 1.00 12.57 259 PHE B C 1
ATOM 3941 O O . PHE B 1 259 ? 42.467 73.289 13.467 1.00 12.28 259 PHE B O 1
ATOM 3949 N N . ARG B 1 260 ? 41.828 73.650 11.353 1.00 13.09 260 ARG B N 1
ATOM 3950 C CA . ARG B 1 260 ? 40.847 72.559 11.324 1.00 14.03 260 ARG B CA 1
ATOM 3951 C C . ARG B 1 260 ? 41.503 71.202 11.572 1.00 13.54 260 ARG B C 1
ATOM 3952 O O . ARG B 1 260 ? 41.064 70.471 12.442 1.00 13.03 260 ARG B O 1
ATOM 3960 N N . ASN B 1 261 ? 42.574 70.916 10.834 1.00 13.05 261 ASN B N 1
ATOM 3961 C CA . ASN B 1 261 ? 43.310 69.625 10.942 1.00 12.60 261 ASN B CA 1
ATOM 3962 C C . ASN B 1 261 ? 43.740 69.339 12.412 1.00 11.78 261 ASN B C 1
ATOM 3963 O O . ASN B 1 261 ? 43.631 68.252 12.911 1.00 12.76 261 ASN B O 1
ATOM 3968 N N . ARG B 1 262 ? 44.181 70.372 13.097 1.00 12.66 262 ARG B N 1
ATOM 3969 C CA . ARG B 1 262 ? 44.618 70.259 14.471 1.00 14.62 262 ARG B CA 1
ATOM 3970 C C . ARG B 1 262 ? 43.510 69.742 15.392 1.00 14.04 262 ARG B C 1
ATOM 3971 O O . ARG B 1 262 ? 43.747 68.880 16.266 1.00 13.02 262 ARG B O 1
ATOM 3979 N N . ASP B 1 263 ? 42.310 70.232 15.192 1.00 13.17 263 ASP B N 1
ATOM 3980 C CA . ASP B 1 263 ? 41.200 69.830 15.994 1.00 14.35 263 ASP B CA 1
ATOM 3981 C C . ASP B 1 263 ? 40.639 68.475 15.574 1.00 13.12 263 ASP B C 1
ATOM 3982 O O . ASP B 1 263 ? 40.365 67.662 16.408 1.00 12.60 263 ASP B O 1
ATOM 3987 N N . THR B 1 264 ? 40.557 68.227 14.273 1.00 11.58 264 THR B N 1
ATOM 3988 C CA . THR B 1 264 ? 40.233 66.859 13.813 1.00 12.25 264 THR B CA 1
ATOM 3989 C C . THR B 1 264 ? 41.146 65.800 14.457 1.00 12.81 264 THR B C 1
ATOM 3990 O O . THR B 1 264 ? 40.703 64.774 14.959 1.00 12.76 264 THR B O 1
ATOM 3994 N N . ALA B 1 265 ? 42.453 66.064 14.411 1.00 12.43 265 ALA B N 1
ATOM 3995 C CA . ALA B 1 265 ? 43.432 65.136 14.903 1.00 13.35 265 ALA B CA 1
ATOM 3996 C C . ALA B 1 265 ? 43.217 64.840 16.404 1.00 13.15 265 ALA B C 1
ATOM 3997 O O . ALA B 1 265 ? 43.261 63.687 16.835 1.00 12.98 265 ALA B O 1
ATOM 3999 N N . SER B 1 266 ? 42.974 65.899 17.174 1.00 13.81 266 SER B N 1
ATOM 4000 C CA . SER B 1 266 ? 42.660 65.829 18.601 1.00 14.62 266 SER B CA 1
ATOM 4001 C C . SER B 1 266 ? 41.424 64.986 18.797 1.00 14.43 266 SER B C 1
ATOM 4002 O O . SER B 1 266 ? 41.359 64.143 19.696 1.00 14.25 266 SER B O 1
ATOM 4005 N N . ALA B 1 267 ? 40.443 65.182 17.925 1.00 15.32 267 ALA B N 1
ATOM 4006 C CA . ALA B 1 267 ? 39.197 64.434 17.956 1.00 15.57 267 ALA B CA 1
ATOM 4007 C C . ALA B 1 267 ? 39.419 62.886 17.715 1.00 14.16 267 ALA B C 1
ATOM 4008 O O . ALA B 1 267 ? 38.682 62.056 18.242 1.00 13.78 267 ALA B O 1
ATOM 4010 N N . HIS B 1 268 ? 40.388 62.544 16.873 1.00 14.41 268 HIS B N 1
ATOM 4011 C CA . HIS B 1 268 ? 40.732 61.140 16.680 1.00 14.26 268 HIS B CA 1
ATOM 4012 C C . HIS B 1 268 ? 41.218 60.522 18.005 1.00 13.30 268 HIS B C 1
ATOM 4013 O O . HIS B 1 268 ? 40.989 59.332 18.287 1.00 15.38 268 HIS B O 1
ATOM 4020 N N . VAL B 1 269 ? 41.990 61.269 18.804 1.00 13.81 269 VAL B N 1
ATOM 4021 C CA . VAL B 1 269 ? 42.370 60.813 20.122 1.00 12.50 269 VAL B CA 1
ATOM 4022 C C . VAL B 1 269 ? 41.153 60.628 21.056 1.00 13.45 269 VAL B C 1
ATOM 4023 O O . VAL B 1 269 ? 41.015 59.604 21.724 1.00 14.43 269 VAL B O 1
ATOM 4027 N N . THR B 1 270 ? 40.270 61.622 21.060 1.00 13.84 270 THR B N 1
ATOM 4028 C CA . THR B 1 270 ? 39.027 61.518 21.788 1.00 13.79 270 THR B CA 1
ATOM 4029 C C . THR B 1 270 ? 38.253 60.292 21.361 1.00 12.71 270 THR B C 1
ATOM 4030 O O . THR B 1 270 ? 37.707 59.650 22.202 1.00 12.37 270 THR B O 1
ATOM 4034 N N . SER B 1 271 ? 38.284 59.954 20.081 1.00 12.85 271 SER B N 1
ATOM 4035 C CA . SER B 1 271 ? 37.558 58.767 19.619 1.00 12.86 271 SER B CA 1
ATOM 4036 C C . SER B 1 271 ? 38.007 57.498 20.384 1.00 12.57 271 SER B C 1
ATOM 4037 O O . SER B 1 271 ? 37.191 56.726 20.877 1.00 13.56 271 SER B O 1
ATOM 4040 N N . ILE B 1 272 ? 39.329 57.300 20.475 1.00 12.52 272 ILE B N 1
ATOM 4041 C CA . ILE B 1 272 ? 39.937 56.182 21.181 1.00 13.57 272 ILE B CA 1
ATOM 4042 C C . ILE B 1 272 ? 39.565 56.299 22.666 1.00 13.25 272 ILE B C 1
ATOM 4043 O O . ILE B 1 272 ? 39.169 55.313 23.314 1.00 13.80 272 ILE B O 1
ATOM 4048 N N . ALA B 1 273 ? 39.665 57.490 23.214 1.00 14.54 273 ALA B N 1
ATOM 4049 C CA . ALA B 1 273 ? 39.468 57.673 24.692 1.00 14.13 273 ALA B CA 1
ATOM 4050 C C . ALA B 1 273 ? 38.039 57.374 25.120 1.00 12.77 273 ALA B C 1
ATOM 4051 O O . ALA B 1 273 ? 37.800 56.614 26.100 1.00 13.53 273 ALA B O 1
ATOM 4053 N N . ALA B 1 274 ? 37.107 57.929 24.334 1.00 12.67 274 ALA B N 1
ATOM 4054 C CA . ALA B 1 274 ? 35.682 57.689 24.500 1.00 13.92 274 ALA B CA 1
ATOM 4055 C C . ALA B 1 274 ? 35.357 56.204 24.331 1.00 13.53 274 ALA B C 1
ATOM 4056 O O . ALA B 1 274 ? 34.579 55.627 25.111 1.00 13.35 274 ALA B O 1
ATOM 4058 N N . ARG B 1 275 ? 35.982 55.555 23.342 1.00 14.30 275 ARG B N 1
ATOM 4059 C CA . ARG B 1 275 ? 35.773 54.132 23.157 1.00 12.45 275 ARG B CA 1
ATOM 4060 C C . ARG B 1 275 ? 36.171 53.317 24.424 1.00 13.11 275 ARG B C 1
ATOM 4061 O O . ARG B 1 275 ? 35.564 52.343 24.721 1.00 13.81 275 ARG B O 1
ATOM 4069 N N . GLN B 1 276 ? 37.223 53.760 25.098 1.00 14.23 276 GLN B N 1
ATOM 4070 C CA . GLN B 1 276 ? 37.759 53.141 26.304 1.00 15.46 276 GLN B CA 1
ATOM 4071 C C . GLN B 1 276 ? 37.083 53.653 27.565 1.00 15.00 276 GLN B C 1
ATOM 4072 O O . GLN B 1 276 ? 37.468 53.269 28.682 1.00 16.65 276 GLN B O 1
ATOM 4078 N N . GLY B 1 277 ? 36.065 54.496 27.405 1.00 15.25 277 GLY B N 1
ATOM 4079 C CA . GLY B 1 277 ? 35.204 54.966 28.510 1.00 16.16 277 GLY B CA 1
ATOM 4080 C C . GLY B 1 277 ? 35.835 56.021 29.444 1.00 14.81 277 GLY B C 1
ATOM 4081 O O . GLY B 1 277 ? 35.445 56.129 30.621 1.00 15.23 277 GLY B O 1
ATOM 4082 N N . VAL B 1 278 ? 36.814 56.755 28.923 1.00 14.54 278 VAL B N 1
ATOM 4083 C CA . VAL B 1 278 ? 37.378 57.945 29.582 1.00 14.31 278 VAL B CA 1
ATOM 4084 C C . VAL B 1 278 ? 36.200 58.857 29.927 1.00 15.09 278 VAL B C 1
ATOM 4085 O O . VAL B 1 278 ? 35.366 59.167 29.091 1.00 14.54 278 VAL B O 1
ATOM 4089 N N . GLU B 1 279 ? 36.153 59.297 31.170 1.00 13.83 279 GLU B N 1
ATOM 4090 C CA . GLU B 1 279 ? 34.967 59.988 31.697 1.00 14.49 279 GLU B CA 1
ATOM 4091 C C . GLU B 1 279 ? 34.840 61.433 31.226 1.00 14.73 279 GLU B C 1
ATOM 4092 O O . GLU B 1 279 ? 33.701 61.920 31.011 1.00 14.93 279 GLU B O 1
ATOM 4098 N N . VAL B 1 280 ? 35.974 62.138 31.168 1.00 13.57 280 VAL B N 1
ATOM 4099 C CA . VAL B 1 280 ? 36.008 63.543 30.774 1.00 14.08 280 VAL B CA 1
ATOM 4100 C C . VAL B 1 280 ? 37.198 63.843 29.823 1.00 14.28 280 VAL B C 1
ATOM 4101 O O . VAL B 1 280 ? 38.336 63.401 30.065 1.00 14.37 280 VAL B O 1
ATOM 4105 N N . VAL B 1 281 ? 36.945 64.610 28.768 1.00 15.24 281 VAL B N 1
ATOM 4106 C CA . VAL B 1 281 ? 37.989 65.170 27.922 1.00 14.95 281 VAL B CA 1
ATOM 4107 C C . VAL B 1 281 ? 37.935 66.722 27.978 1.00 14.84 281 VAL B C 1
ATOM 4108 O O . VAL B 1 281 ? 36.902 67.329 27.874 1.00 16.32 281 VAL B O 1
ATOM 4112 N N . ARG B 1 282 ? 39.090 67.329 28.151 1.00 14.96 282 ARG B N 1
ATOM 4113 C CA . ARG B 1 282 ? 39.241 68.771 28.227 1.00 14.48 282 ARG B CA 1
ATOM 4114 C C . ARG B 1 282 ? 39.717 69.239 26.871 1.00 14.65 282 ARG B C 1
ATOM 4115 O O . ARG B 1 282 ? 40.788 68.801 26.419 1.00 15.76 282 ARG B O 1
ATOM 4123 N N . VAL B 1 283 ? 38.941 70.117 26.250 1.00 13.91 283 VAL B N 1
ATOM 4124 C CA . VAL B 1 283 ? 39.144 70.455 24.830 1.00 14.63 283 VAL B CA 1
ATOM 4125 C C . VAL B 1 283 ? 38.936 71.914 24.516 1.00 14.83 283 VAL B C 1
ATOM 4126 O O . VAL B 1 283 ? 38.200 72.596 25.204 1.00 15.53 283 VAL B O 1
ATOM 4130 N N . HIS B 1 284 ? 39.567 72.382 23.443 1.00 15.88 284 HIS B N 1
ATOM 4131 C CA . HIS B 1 284 ? 39.405 73.739 22.934 1.00 15.42 284 HIS B CA 1
ATOM 4132 C C . HIS B 1 284 ? 38.166 73.857 22.049 1.00 17.53 284 HIS B C 1
ATOM 4133 O O . HIS B 1 284 ? 37.347 74.753 22.228 1.00 18.28 284 HIS B O 1
ATOM 4140 N N . ASP B 1 285 ? 38.027 72.937 21.105 1.00 16.67 285 ASP B N 1
ATOM 4141 C CA . ASP B 1 285 ? 36.912 72.947 20.137 1.00 17.00 285 ASP B CA 1
ATOM 4142 C C . ASP B 1 285 ? 35.891 71.877 20.457 1.00 15.24 285 ASP B C 1
ATOM 4143 O O . ASP B 1 285 ? 36.053 70.688 20.150 1.00 16.41 285 ASP B O 1
ATOM 4148 N N . VAL B 1 286 ? 34.778 72.269 21.039 1.00 14.44 286 VAL B N 1
ATOM 4149 C CA . VAL B 1 286 ? 33.797 71.291 21.530 1.00 14.56 286 VAL B CA 1
ATOM 4150 C C . VAL B 1 286 ? 33.123 70.513 20.385 1.00 13.76 286 VAL B C 1
ATOM 4151 O O . VAL B 1 286 ? 33.000 69.296 20.470 1.00 14.15 286 VAL B O 1
ATOM 4155 N N . ALA B 1 287 ? 32.767 71.189 19.295 1.00 15.09 287 ALA B N 1
ATOM 4156 C CA . ALA B 1 287 ? 31.994 70.532 18.177 1.00 14.61 287 ALA B CA 1
ATOM 4157 C C . ALA B 1 287 ? 32.764 69.325 17.592 1.00 14.83 287 ALA B C 1
ATOM 4158 O O . ALA B 1 287 ? 32.197 68.223 17.430 1.00 13.96 287 ALA B O 1
ATOM 4160 N N . SER B 1 288 ? 34.054 69.487 17.331 1.00 14.49 288 SER B N 1
ATOM 4161 C CA . SER B 1 288 ? 34.847 68.405 16.707 1.00 15.61 288 SER B CA 1
ATOM 4162 C C . SER B 1 288 ? 34.903 67.199 17.643 1.00 14.25 288 SER B C 1
ATOM 4163 O O . SER B 1 288 ? 34.775 66.047 17.242 1.00 13.34 288 SER B O 1
ATOM 4166 N N . HIS B 1 289 ? 35.075 67.494 18.950 1.00 13.90 289 HIS B N 1
ATOM 4167 C CA . HIS B 1 289 ? 35.103 66.438 19.957 1.00 13.24 289 HIS B CA 1
ATOM 4168 C C . HIS B 1 289 ? 33.767 65.780 20.219 1.00 12.98 289 HIS B C 1
ATOM 4169 O O . HIS B 1 289 ? 33.690 64.580 20.493 1.00 13.09 289 HIS B O 1
ATOM 4176 N N . ARG B 1 290 ? 32.703 66.555 20.095 1.00 13.47 290 ARG B N 1
ATOM 4177 C CA . ARG B 1 290 ? 31.342 66.079 20.259 1.00 14.33 290 ARG B CA 1
ATOM 4178 C C . ARG B 1 290 ? 31.077 64.964 19.186 1.00 12.44 290 ARG B C 1
ATOM 4179 O O . ARG B 1 290 ? 30.542 63.913 19.500 1.00 12.73 290 ARG B O 1
ATOM 4187 N N . MET B 1 291 ? 31.509 65.194 17.943 1.00 12.61 291 MET B N 1
ATOM 4188 C CA . MET B 1 291 ? 31.381 64.190 16.870 1.00 12.57 291 MET B CA 1
ATOM 4189 C C . MET B 1 291 ? 32.046 62.876 17.271 1.00 13.15 291 MET B C 1
ATOM 4190 O O . MET B 1 291 ? 31.424 61.812 17.151 1.00 12.59 291 MET B O 1
ATOM 4195 N N . ALA B 1 292 ? 33.294 62.974 17.763 1.00 14.39 292 ALA B N 1
ATOM 4196 C CA . ALA B 1 292 ? 34.039 61.802 18.214 1.00 15.61 292 ALA B CA 1
ATOM 4197 C C . ALA B 1 292 ? 33.361 61.076 19.397 1.00 13.96 292 ALA B C 1
ATOM 4198 O O . ALA B 1 292 ? 33.201 59.860 19.382 1.00 13.62 292 ALA B O 1
ATOM 4200 N N . VAL B 1 293 ? 32.952 61.829 20.421 1.00 12.64 293 VAL B N 1
ATOM 4201 C CA . VAL B 1 293 ? 32.310 61.251 21.583 1.00 13.34 293 VAL B CA 1
ATOM 4202 C C . VAL B 1 293 ? 31.052 60.499 21.236 1.00 13.16 293 VAL B C 1
ATOM 4203 O O . VAL B 1 293 ? 30.840 59.384 21.662 1.00 13.19 293 VAL B O 1
ATOM 4207 N N . GLU B 1 294 ? 30.250 61.072 20.358 1.00 12.43 294 GLU B N 1
ATOM 4208 C CA . GLU B 1 294 ? 28.954 60.494 20.043 1.00 13.04 294 GLU B CA 1
ATOM 4209 C C . GLU B 1 294 ? 29.113 59.154 19.302 1.00 13.27 294 GLU B C 1
ATOM 4210 O O . GLU B 1 294 ? 28.433 58.158 19.638 1.00 12.98 294 GLU B O 1
ATOM 4216 N N . ILE B 1 295 ? 30.042 59.125 18.353 1.00 13.34 295 ILE B N 1
ATOM 4217 C CA . ILE B 1 295 ? 30.340 57.896 17.575 1.00 14.33 295 ILE B CA 1
ATOM 4218 C C . ILE B 1 295 ? 30.922 56.815 18.513 1.00 13.37 295 ILE B C 1
ATOM 4219 O O . ILE B 1 295 ? 30.459 55.704 18.569 1.00 12.97 295 ILE B O 1
ATOM 4224 N N . ALA B 1 296 ? 32.024 57.161 19.171 1.00 12.62 296 ALA B N 1
ATOM 4225 C CA . ALA B 1 296 ? 32.754 56.257 20.032 1.00 13.06 296 ALA B CA 1
ATOM 4226 C C . ALA B 1 296 ? 31.929 55.730 21.195 1.00 15.05 296 ALA B C 1
ATOM 4227 O O . ALA B 1 296 ? 32.025 54.549 21.514 1.00 14.38 296 ALA B O 1
ATOM 4229 N N . SER B 1 297 ? 31.134 56.584 21.826 1.00 16.44 297 SER B N 1
ATOM 4230 C CA . SER B 1 297 ? 30.260 56.137 22.925 1.00 16.92 297 SER B CA 1
ATOM 4231 C C . SER B 1 297 ? 29.105 55.217 22.476 1.00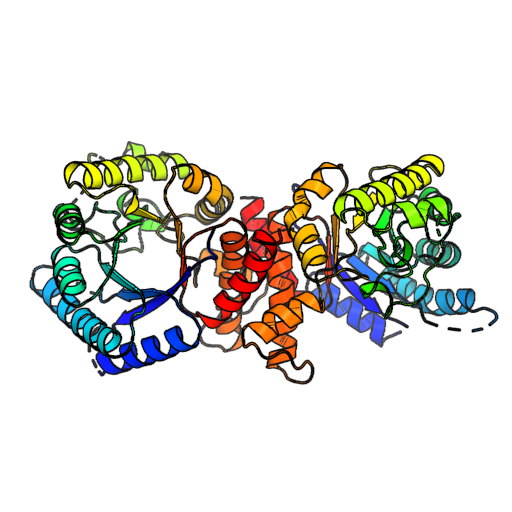 16.50 297 SER B C 1
ATOM 4232 O O . SER B 1 297 ? 28.736 54.269 23.184 1.00 16.41 297 SER B O 1
ATOM 4235 N N . ALA B 1 298 ? 28.572 55.463 21.272 1.00 15.93 298 ALA B N 1
ATOM 4236 C CA . ALA B 1 298 ? 27.555 54.642 20.665 1.00 15.95 298 ALA B CA 1
ATOM 4237 C C . ALA B 1 298 ? 28.107 53.224 20.419 1.00 15.05 298 ALA B C 1
ATOM 4238 O O . ALA B 1 298 ? 27.438 52.265 20.713 1.00 14.60 298 ALA B O 1
ATOM 4240 N N . ILE B 1 299 ? 29.378 53.133 20.023 1.00 13.96 299 ILE B N 1
ATOM 4241 C CA . ILE B 1 299 ? 30.015 51.822 19.858 1.00 14.39 299 ILE B CA 1
ATOM 4242 C C . ILE B 1 299 ? 30.232 51.113 21.228 1.00 13.98 299 ILE B C 1
ATOM 4243 O O . ILE B 1 299 ? 29.867 49.942 21.411 1.00 12.93 299 ILE B O 1
ATOM 4248 N N . ARG B 1 300 ? 30.850 51.837 22.160 1.00 14.59 300 ARG B N 1
ATOM 4249 C CA . ARG B 1 300 ? 31.146 51.312 23.485 1.00 14.88 300 ARG B CA 1
ATOM 4250 C C . ARG B 1 300 ? 29.891 50.808 24.199 1.00 15.08 300 ARG B C 1
ATOM 4251 O O . ARG B 1 300 ? 29.902 49.732 24.852 1.00 14.21 300 ARG B O 1
ATOM 4259 N N . LEU B 1 301 ? 28.808 51.574 24.068 1.00 14.27 301 LEU B N 1
ATOM 4260 C CA . LEU B 1 301 ? 27.565 51.287 24.783 1.00 16.60 301 LEU B CA 1
ATOM 4261 C C . LEU B 1 301 ? 26.593 50.485 23.933 1.00 14.97 301 LEU B C 1
ATOM 4262 O O . LEU B 1 301 ? 25.414 50.411 24.267 1.00 16.46 301 LEU B O 1
ATOM 4267 N N . ALA B 1 302 ? 27.105 49.779 22.895 1.00 14.33 302 ALA B N 1
ATOM 4268 C CA . ALA B 1 302 ? 26.272 49.102 21.961 1.00 14.04 302 ALA B CA 1
ATOM 4269 C C . ALA B 1 302 ? 25.347 48.140 22.733 1.00 15.81 302 ALA B C 1
ATOM 4270 O O . ALA B 1 302 ? 24.221 48.080 22.321 1.00 19.27 302 ALA B O 1
#

Foldseek 3Di:
DDFAAEEAEQEQPVVSLVVSLVLLVVLVVLPHQEYEYFHDPVVVRLVNRLVRGLSNLLSSVVPDPRAYEYEEQDLSSLLSSLVSPHQEYEHQQLCAQDLCNLLSCVVSLGAYEREQAVCVLQVPQPLNVVDDDGHVHDPPSPVSNPDDLVVNSVVSVVVSVVSNVVSPRDPQRYEYEHNQLRSDDLVSNVVCLVVVVVVCVVPHAYEYELAQHPSLLVVQVVVPFQQDCVDPRNVVVRLLSSLVSLLSCSLVPRHYYYYHDSNSVVVSSVVSPCVSVVD/DQDFAAEEAEAEQVAVVSLVVLVVLVVLPHLEYEYFNQPVCRLVVRLVRQLNRLLVNVVPDLRAYEYEEQDLVSLLSNLVSPHQEYEHQQQCVLDLCNLLSCQVSLHAYEREDAVCQLAVPQPLNPPPDDGRDDPVSSVVLPPDPLVVNSVVSVVVSVVSNVVSRRDQQRYEYEHNQQRSDDLVRNVVCLVCVVVVVVVPHAYEYELALHPSLLVVQVVVPAAQPCVDPRNVVVRLLSSLVSLLSCSLSPRHYYYYHDNNSNVVSRVVSVVVNND

CATH classification: 3.20.20.20

InterPro domains:
  IPR000489 Pterin-binding domain [PF00809] (13-284)
  IPR000489 Pterin-binding domain [PS00792] (12-27)
  IPR000489 Pterin-binding domain [PS00793] (46-59)
  IPR000489 Pterin-binding domain [PS50972] (10-294)
  IPR006390 Dihydropteroate synthase domain [TIGR01496] (12-298)
  IPR006390 Dihydropteroate synthase domain [cd00739] (10-296)
  IPR011005 Dihydropteroate synthase-like superfamily [G3DSA:3.20.20.20] (1-314)
  IPR011005 Dihydropteroate synthase-like superfamily [SSF51717] (10-299)
  IPR045031 Dihydropteroate synthase-like [PTHR20941] (7-300)

Nearest PDB structures (foldseek):
  2veg-assembly1_A  TM=1.002E+00  e=2.971E-50  Streptococcus pneumoniae
  2veg-assembly2_B  TM=9.882E-01  e=2.721E-44  Streptococcus pneumoniae
  7l6p-assembly1_B  TM=9.145E-01  e=1.314E-21  Stenotrophomonas maltophilia K279a
  3h22-assembly2_B-3  TM=9.138E-01  e=5.013E-21  Bacillus anthracis str. A2012
  6q62-assembly1_B  TM=9.011E-01  e=1.809E-20  Xanthomonas albilineans

Organism: Streptococcus pneumoniae (strain ATCC BAA-255 / R6) (NCBI:txid171101)

Solvent-accessible surface area: 23762 Å² total; per-residue (Å²): 180,84,101,4,40,8,0,0,9,2,92,6,87,105,194,34,75,93,88,5,17,125,61,1,113,108,1,55,91,32,37,8,56,5,0,1,0,6,1,74,120,75,193,101,101,13,86,94,4,28,105,38,0,19,41,0,0,105,17,1,65,178,94,19,142,19,74,0,0,0,21,2,18,8,2,54,0,0,94,27,0,21,95,18,21,9,53,0,0,4,0,20,0,0,0,4,0,3,145,110,0,6,105,10,0,26,127,51,215,7,62,0,0,0,4,0,0,0,10,21,0,11,61,149,38,107,35,3,125,163,63,86,160,15,13,116,83,26,88,112,66,70,84,22,134,102,34,82,8,45,97,0,19,66,25,0,0,102,100,0,26,59,32,0,72,159,32,57,10,40,85,138,40,6,7,0,11,1,1,4,26,47,2,14,53,97,129,27,5,9,35,5,3,80,14,3,68,107,5,46,142,72,66,42,41,0,0,0,9,4,5,59,31,149,13,3,14,62,3,1,103,119,27,74,34,72,23,65,64,159,52,140,88,0,88,66,15,35,7,22,0,0,0,1,4,0,0,7,0,0,48,41,6,1,44,8,0,45,0,53,35,0,26,23,0,44,10,0,2,26,1,0,5,25,1,47,79,13,124,72,172,64,108,4,44,5,0,0,18,1,92,30,99,113,109,160,8,15,108,70,2,96,114,4,59,87,45,27,7,53,6,0,1,0,8,0,66,122,224,71,127,61,98,80,2,39,125,82,0,25,56,6,0,95,19,2,64,168,96,29,136,17,70,0,0,0,35,4,42,26,2,70,0,0,97,24,0,18,90,10,20,10,49,1,0,11,0,28,0,0,0,28,18,15,142,110,0,5,108,17,0,22,101,51,199,8,63,0,0,0,6,0,0,0,11,31,0,16,70,154,40,102,31,3,138,158,58,90,171,28,42,71,74,149,138,43,46,64,95,7,103,142,55,83,8,30,95,0,16,90,22,0,1,112,86,0,27,62,57,0,75,157,30,55,11,32,93,137,31,6,7,0,10,1,1,3,27,50,1,16,49,79,110,23,4,13,18,4,3,68,19,3,65,115,7,36,146,79,66,44,40,0,1,0,12,4,6,62,33,141,10,5,16,48,6,1,104,123,40,66,27,71,26,69,69,170,52,112,82,0,85,79,9,38,8,22,0,0,0,1,3,0,0,5,0,0,52,40,2,0,36,8,0,56,0,71,39,0,34,24,0,54,9,0,1,20,2,0,4,22,1,34,78,22

Sequence (554 aa):
HAKTVICGIINVTPFALEQALQQARKLIAEGASMLDIGGESSYVEIEEEIQRVVPVIKAIRKESDVLISIDTWKSQVAEAALAAGADLVNDITGLMGDEKMPHVVAEARAQVVIMFNPVMARPQHPSSLIFPHFGFAFTELADFETLPIEELMEAFFERALARAAEAGIAPENILLDPGIGFGLTKKENLLLLRDLDKLHQKGYPIFLGVSRKRFVINILEENGFEVNPETELGFRNRDTASAHVTSIAARQGVEVVRVHDVASHRMAVEIASAIRLADNHAKTVICGIINVTLEQALQQARKLIAEGASMLDIGGESYVEIEEEIQRVVPVIKAIRKESDVLISIDTWKSQVAEAALAAGADLVNDITGLMGDEKMPHVVAEARAQVVIMFNPVMARPQHPSSLIFPHFGFTEEELADFETLPIEELMEAFFERALARAAEAGIAPENILLDPGIGFGLTKKENLLLLRDLDKLHQKGYPIFLGVSRKRFVINILEENGFEVNPETELGFRNRDTASAHVTSIAARQGVEVVRVHDVASHRMAVEIASAIRLA

Radius of gyration: 26.74 Å; Cα contacts (8 Å, |Δi|>4): 1091; chains: 2; bounding box: 54×70×76 Å

GO terms:
  GO:0004156 dihydropteroate synthase activity (F, EXP)

Secondary structure (DSSP, 8-state):
-PPPEEEEEEE----HHHHHHHHHHHHHHTT-SEEEEE----HHHHHHHHHHHHHHHHHHHHH---EEEEE-S-HHHHHHHHHTT--EEEETTTT-S-TTHHHHHHHHT-EEEEE--HHHH-TTSTTTTTS----------HHHHHS-HHHHHHHHHHHHHHHHHHHT--GGGEEEE--TTSS--HHHHHHHHHTHHHHHTTSS-BEEE-SS-HHHHHHHHHTT----TTSHHHHHHHHHHHHHHHHHHHHTT-SEEEES-HHHHHHHHHHHHHHHT--/--SPPEEEEEEE---HHHHHHHHHHHHHT-SEEEEE-----HHHHHHHHHHHHHHHHHHH---EEEEE-S-HHHHHHHHHTT--EEEETTTT-S-TTHHHHHHHHT-EEEEE--HHHH-TT-GGGTTS------HHHHHHHTTS-HHHHHHHHHHHHHHHHHHHT--GGGEEEE--TTSS--HHHHHHHHHTHHHHHTTSS-BEEE-SS-HHHHHHHHHTT----TTSHHHHHHHHHHHHHHHHHHHHTT-SEEEES-HHHHHHHHHHHHHHHT-